Protein 6QFE (pdb70)

Solvent-accessible surface area: 20243 Å² total; per-residue (Å²): 0,19,99,26,70,90,5,108,100,83,58,30,8,28,7,0,1,0,1,13,186,100,56,52,32,28,6,2,0,0,0,16,49,37,36,3,0,0,0,0,1,52,0,149,98,160,14,55,73,0,10,0,10,15,42,19,34,57,80,83,163,24,97,12,42,7,64,3,83,25,87,91,63,43,59,30,109,40,28,86,85,110,37,75,39,21,2,0,13,0,0,31,0,69,112,144,15,140,114,49,141,20,0,134,38,9,116,28,40,73,128,47,19,66,65,56,33,139,1,45,0,2,1,5,0,1,30,79,30,70,20,34,66,73,13,182,24,6,15,12,11,70,6,40,9,12,41,73,156,111,0,66,99,12,4,56,214,87,24,54,94,25,6,8,0,0,10,64,119,64,34,95,7,6,12,38,19,0,19,0,0,1,0,18,5,139,62,24,0,4,0,0,6,9,37,30,40,124,41,20,13,90,91,122,66,8,2,0,0,2,12,0,9,112,10,21,146,40,12,121,102,15,11,127,85,35,121,0,19,99,25,72,90,5,107,94,87,60,31,6,29,6,0,0,0,2,10,184,98,72,44,40,30,6,2,0,0,0,18,49,36,37,3,0,0,0,0,1,50,0,146,105,178,20,71,71,0,7,0,12,13,40,21,38,52,74,104,163,34,96,13,35,9,65,3,84,21,88,90,63,43,61,28,109,39,29,85,85,113,37,73,40,21,3,0,11,0,0,31,0,69,113,143,13,141,112,43,136,22,0,127,41,8,116,28,40,80,127,45,18,69,66,56,28,140,1,45,0,2,1,6,0,2,29,81,29,72,18,25,63,80,15,175,27,7,16,13,10,71,7,42,9,13,42,78,158,106,0,66,100,12,4,53,216,88,25,55,91,17,5,7,0,0,10,66,122,63,34,96,7,7,12,44,28,0,19,0,0,1,0,19,5,140,63,24,0,4,0,0,6,9,38,30,38,130,43,19,14,90,90,119,67,8,1,0,1,1,12,0,9,110,11,22,158,41,12,116,118,15,14,129,87,29,120

B-factor: mean 30.43, std 12.8, range [12.1, 100.45]

GO terms:
  GO:0005515 protein binding (F, IPI)
  GO:0008233 peptidase activity (F, TAS)
  GO:0005576 extracellular region (C, TAS)
  GO:0008236 serine-type peptidase activity (F, TAS)
  GO:0008544 epidermis development (P, TAS)
  GO:0004252 serine-type endopeptidase activity (F, EXP)
  GO:0005829 cytosol (C, TAS)
  GO:0070268 cornification (P, TAS)
  GO:0097209 epidermal lamellar body (C, IDA)
  GO:0045745 positive regulation of G protein-coupled receptor signaling pathway (P, IDA)
  GO:0004252 serine-type endopeptidase activity (F, IDA)
  GO:0002780 antibacterial peptide biosynthetic process (P, IMP)
  GO:0008233 peptidase activity (F, IMP)
  GO:0005576 extracellular region (C, IMP)

Sequence (454 aa):
IINGSSDCDMHTQPWQAALLLRPNQLYCGAVLVHPQWLLTAAHCRKKVFRVRLGHYSLSPVYESGQQMFQGVKSIPHPGYSHPGHSNDLMLIKLNRRIRPTKDVRPINVSSSHCPSAGTKCLVSGWGTTKSPQVHFPKVLQCLNISVLSQKRCEDAYPRQIDDTMFCAGDKAGRDSCQGDSGGPVVCNGSLQGLVSWGDYPCARPNRPGVYTNLCKFTKWIQETIQANSIINGSDCDMHTQPWQAALLLRPNQLYCGAVLVHPQWLLTAAHCRKKVFRVRLGHHYSLSPVYESGQQMFQGVKSIPHPGYSHPGHSNDLMLIKLNRRIRPTKDVRPINVSSHCPSAGTKCLVSGWGTTKSPQVHFPKVLQCLNISVLSQKRCEDAYPRQIDDDTMFCAGDKAGRDSCQGDSGGPVVCNGSLQGLVSWGDYPCARPNRPGVYTNLCKFTKWIQETIQANS

Structure (mmCIF, N/CA/C/O backbone):
data_6QFE
#
_entry.id   6QFE
#
_cell.length_a   126.916
_cell.length_b   83.840
_cell.length_c   62.714
_cell.angle_alpha   90.000
_cell.angle_beta   116.230
_cell.angle_gamma   90.000
#
_symmetry.space_group_name_H-M   'C 1 2 1'
#
loop_
_entity.id
_entity.type
_entity.pdbx_description
1 polymer Kallikrein-5
2 branched 2-acetamido-2-deoxy-beta-D-glucopyranose-(1-4)-2-acetamido-2-deoxy-beta-D-glucopyranose
3 non-polymer 2-acetamido-2-deoxy-beta-D-glucopyranose
4 non-polymer 'SODIUM ION'
5 non-polymer 4-[(5-phenyl-1~{H}-imidazol-2-yl)methylamino]-2-(pyridin-3-ylmethoxy)benzenecarboximidamide
6 water water
#
loop_
_atom_site.group_PDB
_atom_site.id
_atom_site.type_symbol
_atom_site.label_atom_id
_atom_site.label_alt_id
_atom_site.label_comp_id
_atom_site.label_asym_id
_atom_site.label_entity_id
_atom_site.label_seq_id
_atom_site.pdbx_PDB_ins_code
_atom_site.Cartn_x
_atom_site.Cartn_y
_atom_site.Cartn_z
_atom_site.occupancy
_atom_site.B_iso_or_equiv
_atom_site.auth_seq_id
_atom_site.auth_comp_id
_atom_site.auth_asym_id
_atom_site.auth_atom_id
_atom_site.pdbx_PDB_model_num
ATOM 1 N N . ILE A 1 1 ? -7.214 -14.007 56.873 1.00 16.36 16 ILE A N 1
ATOM 2 C CA . ILE A 1 1 ? -6.057 -14.038 55.982 1.00 14.06 16 ILE A CA 1
ATOM 3 C C . ILE A 1 1 ? -5.871 -12.644 55.414 1.00 19.24 16 ILE A C 1
ATOM 4 O O . ILE A 1 1 ? -6.744 -12.148 54.696 1.00 19.09 16 ILE A O 1
ATOM 9 N N . ILE A 1 2 ? -4.717 -12.047 55.686 1.00 16.19 17 ILE A N 1
ATOM 10 C CA . ILE A 1 2 ? -4.367 -10.706 55.199 1.00 16.43 17 ILE A CA 1
ATOM 11 C C . ILE A 1 2 ? -3.729 -10.807 53.807 1.00 21.52 17 ILE A C 1
ATOM 12 O O . ILE A 1 2 ? -2.719 -11.489 53.612 1.00 20.26 17 ILE A O 1
ATOM 17 N N . ASN A 1 3 ? -4.327 -10.077 52.857 1.00 20.21 18 ASN A N 1
ATOM 18 C CA . ASN A 1 3 ? -3.853 -9.941 51.478 1.00 20.29 18 ASN A CA 1
ATOM 19 C C . ASN A 1 3 ? -3.706 -11.298 50.736 1.00 24.37 18 ASN A C 1
ATOM 20 O O . ASN A 1 3 ? -2.778 -11.527 49.942 1.00 24.51 18 ASN A O 1
ATOM 25 N N . GLY A 1 4 ? -4.675 -12.165 50.994 1.00 21.01 19 GLY A N 1
ATOM 26 C CA . GLY A 1 4 ? -4.820 -13.416 50.274 1.00 21.02 19 GLY A CA 1
ATOM 27 C C . GLY A 1 4 ? -5.838 -13.151 49.172 1.00 25.10 19 GLY A C 1
ATOM 28 O O . GLY A 1 4 ? -6.113 -11.980 48.844 1.00 23.50 19 GLY A O 1
ATOM 29 N N . SER A 1 5 ? -6.399 -14.218 48.596 1.00 20.49 20 SER A N 1
ATOM 30 C CA A SER A 1 5 ? -7.430 -14.101 47.562 0.50 20.11 20 SER A CA 1
ATOM 31 C CA B SER A 1 5 ? -7.406 -14.143 47.527 0.50 20.01 20 SER A CA 1
ATOM 32 C C . SER A 1 5 ? -8.533 -15.115 47.794 1.00 25.03 20 SER A C 1
ATOM 33 O O . SER A 1 5 ? -8.333 -16.069 48.543 1.00 24.42 20 SER A O 1
ATOM 38 N N . ASP A 1 6 ? -9.708 -14.927 47.140 1.00 22.64 21 ASP A N 1
ATOM 39 C CA . ASP A 1 6 ? -10.792 -15.889 47.264 1.00 22.77 21 ASP A CA 1
ATOM 40 C C . ASP A 1 6 ? -10.235 -17.218 46.753 1.00 27.49 21 ASP A C 1
ATOM 41 O O . ASP A 1 6 ? -9.636 -17.247 45.677 1.00 28.41 21 ASP A O 1
ATOM 46 N N . CYS A 1 7 ? -10.377 -18.304 47.531 1.00 24.38 22 CYS A N 1
ATOM 47 C CA . CYS A 1 7 ? -9.918 -19.618 47.089 1.00 24.03 22 CYS A CA 1
ATOM 48 C C . CYS A 1 7 ? -10.741 -20.005 45.873 1.00 32.84 22 CYS A C 1
ATOM 49 O O . CYS A 1 7 ? -11.865 -19.523 45.699 1.00 32.70 22 CYS A O 1
ATOM 52 N N . ASP A 1 8 ? -10.236 -20.889 45.045 1.00 33.36 23 ASP A N 1
ATOM 53 C CA . ASP A 1 8 ? -11.126 -21.300 43.950 1.00 36.19 23 ASP A CA 1
ATOM 54 C C . ASP A 1 8 ? -12.177 -22.258 44.580 1.00 43.23 23 ASP A C 1
ATOM 55 O O . ASP A 1 8 ? -11.853 -22.945 45.553 1.00 41.50 23 ASP A O 1
ATOM 60 N N . MET A 1 9 ? -13.451 -22.214 44.137 1.00 42.78 24 MET A N 1
ATOM 61 C CA . MET A 1 9 ? -14.451 -23.117 44.723 1.00 43.32 24 MET A CA 1
ATOM 62 C C . MET A 1 9 ? -14.034 -24.582 44.465 1.00 42.38 24 MET A C 1
ATOM 63 O O . MET A 1 9 ? -13.386 -24.859 43.452 1.00 40.73 24 MET A O 1
ATOM 68 N N . HIS A 1 10 ? -14.338 -25.493 45.412 1.00 37.81 25 HIS A N 1
ATOM 69 C CA . HIS A 1 10 ? -14.002 -26.926 45.343 1.00 37.30 25 HIS A CA 1
ATOM 70 C C . HIS A 1 10 ? -12.472 -27.240 45.382 1.00 39.72 25 HIS A C 1
ATOM 71 O O . HIS A 1 10 ? -12.109 -28.380 45.106 1.00 41.14 25 HIS A O 1
ATOM 78 N N . THR A 1 11 ? -11.585 -26.291 45.762 1.00 33.33 26 THR A N 1
ATOM 79 C CA . THR A 1 11 ? -10.135 -26.565 45.756 1.00 32.36 26 THR A CA 1
ATOM 80 C C . THR A 1 11 ? -9.497 -26.890 47.104 1.00 34.33 26 THR A C 1
ATOM 81 O O . THR A 1 11 ? -8.363 -27.405 47.132 1.00 34.51 26 THR A O 1
ATOM 85 N N . GLN A 1 12 ? -10.202 -26.605 48.217 1.00 27.86 27 GLN A N 1
ATOM 86 C CA . GLN A 1 12 ? -9.669 -26.882 49.563 1.00 25.18 27 GLN A CA 1
ATOM 87 C C . GLN A 1 12 ? -10.680 -27.806 50.257 1.00 27.11 27 GLN A C 1
ATOM 88 O O . GLN A 1 12 ? -11.320 -27.385 51.238 1.00 25.79 27 GLN A O 1
ATOM 94 N N . PRO A 1 13 ? -10.863 -29.066 49.757 1.00 23.01 28 PRO A N 1
ATOM 95 C CA . PRO A 1 13 ? -11.909 -29.943 50.320 1.00 22.62 28 PRO A CA 1
ATOM 96 C C . PRO A 1 13 ? -11.678 -30.489 51.721 1.00 24.10 28 PRO A C 1
ATOM 97 O O . PRO A 1 13 ? -12.573 -31.123 52.277 1.00 23.82 28 PRO A O 1
ATOM 101 N N . TRP A 1 14 ? -10.495 -30.248 52.274 1.00 22.17 29 TRP A N 1
ATOM 102 C CA . TRP A 1 14 ? -10.126 -30.648 53.623 1.00 21.66 29 TRP A CA 1
ATOM 103 C C . TRP A 1 14 ? -10.406 -29.523 54.619 1.00 23.08 29 TRP A C 1
ATOM 104 O O . TRP A 1 14 ? -10.293 -29.758 55.812 1.00 20.82 29 TRP A O 1
ATOM 115 N N . GLN A 1 15 ? -10.730 -28.299 54.131 1.00 19.93 30 GLN A N 1
ATOM 116 C CA . GLN A 1 15 ? -10.987 -27.166 55.021 1.00 19.66 30 GLN A CA 1
ATOM 117 C C . GLN A 1 15 ? -12.261 -27.365 55.820 1.00 23.79 30 GLN A C 1
ATOM 118 O O . GLN A 1 15 ? -13.307 -27.646 55.236 1.00 23.86 30 GLN A O 1
ATOM 124 N N . ALA A 1 16 ? -12.188 -27.182 57.139 1.00 18.52 31 ALA A N 1
ATOM 125 C CA . ALA A 1 16 ? -13.382 -27.290 57.974 1.00 18.16 31 ALA A CA 1
ATOM 126 C C . ALA A 1 16 ? -13.567 -25.979 58.745 1.00 20.89 31 ALA A C 1
ATOM 127 O O . ALA A 1 16 ? -12.633 -25.174 58.865 1.00 19.08 31 ALA A O 1
ATOM 129 N N . ALA A 1 17 ? -14.783 -25.781 59.275 1.00 20.15 32 ALA A N 1
ATOM 130 C CA . ALA A 1 17 ? -15.112 -24.642 60.120 1.00 19.32 32 ALA A CA 1
ATOM 131 C C . ALA A 1 17 ? -15.694 -25.197 61.417 1.00 22.88 32 ALA A C 1
ATOM 132 O O . ALA A 1 17 ? -16.516 -26.119 61.376 1.00 22.42 32 ALA A O 1
ATOM 134 N N . LEU A 1 18 ? -15.196 -24.712 62.565 1.00 18.63 33 LEU A N 1
ATOM 135 C CA . LEU A 1 18 ? -15.743 -25.081 63.875 1.00 18.01 33 LEU A CA 1
ATOM 136 C C . LEU A 1 18 ? -16.662 -23.940 64.220 1.00 21.58 33 LEU A C 1
ATOM 137 O O . LEU A 1 18 ? -16.231 -22.789 64.272 1.00 21.59 33 LEU A O 1
ATOM 142 N N . LEU A 1 19 ? -17.937 -24.265 64.407 1.00 20.15 34 LEU A N 1
ATOM 143 C CA . LEU A 1 19 ? -18.975 -23.281 64.647 1.00 19.47 34 LEU A CA 1
ATOM 144 C C . LEU A 1 19 ? -19.516 -23.342 66.026 1.00 22.95 34 LEU A C 1
ATOM 145 O O . LEU A 1 19 ? -19.667 -24.427 66.600 1.00 21.97 34 LEU A O 1
ATOM 150 N N . LEU A 1 20 ? -19.879 -22.159 66.543 1.00 22.08 35 LEU A N 1
ATOM 151 C CA . LEU A 1 20 ? -20.576 -22.013 67.816 1.00 23.41 35 LEU A CA 1
ATOM 152 C C . LEU A 1 20 ? -22.045 -21.678 67.484 1.00 28.86 35 LEU A C 1
ATOM 153 O O . LEU A 1 20 ? -22.338 -21.215 66.382 1.00 28.07 35 LEU A O 1
ATOM 158 N N . ARG A 1 21 ? -22.962 -21.966 68.406 1.00 29.89 36 ARG A N 1
ATOM 159 C CA . ARG A 1 21 ? -24.408 -21.789 68.217 1.00 31.28 36 ARG A CA 1
ATOM 160 C C . ARG A 1 21 ? -24.839 -20.371 67.773 1.00 35.86 36 ARG A C 1
ATOM 161 O O . ARG A 1 21 ? -24.453 -19.402 68.420 1.00 34.99 36 ARG A O 1
ATOM 169 N N . PRO A 1 22 ? -25.632 -20.210 66.683 1.00 34.02 37 PRO A N 1
ATOM 170 C CA . PRO A 1 22 ? -26.147 -21.238 65.752 1.00 34.17 37 PRO A CA 1
ATOM 171 C C . PRO A 1 22 ? -25.168 -21.628 64.638 1.00 34.06 37 PRO A C 1
ATOM 172 O O . PRO A 1 22 ? -25.138 -22.798 64.249 1.00 32.68 37 PRO A O 1
ATOM 176 N N . ASN A 1 23 ? -24.398 -20.648 64.091 1.00 29.89 38 ASN A N 1
ATOM 177 C CA . ASN A 1 23 ? -23.409 -20.882 63.022 1.00 28.78 38 ASN A CA 1
ATOM 178 C C . ASN A 1 23 ? -22.293 -19.813 63.028 1.00 31.12 38 ASN A C 1
ATOM 179 O O . ASN A 1 23 ? -21.928 -19.292 61.977 1.00 30.55 38 ASN A O 1
ATOM 184 N N . GLN A 1 24 ? -21.750 -19.507 64.232 1.00 26.84 39 GLN A N 1
ATOM 185 C CA . GLN A 1 24 ? -20.718 -18.486 64.451 1.00 26.16 39 GLN A CA 1
ATOM 186 C C . GLN A 1 24 ? -19.344 -19.099 64.249 1.00 26.00 39 GLN A C 1
ATOM 187 O O . GLN A 1 24 ? -19.011 -20.066 64.928 1.00 24.32 39 GLN A O 1
ATOM 193 N N . LEU A 1 25 ? -18.579 -18.577 63.288 1.00 22.38 40 LEU A N 1
ATOM 194 C CA . LEU A 1 25 ? -17.253 -19.093 63.028 1.00 23.15 40 LEU A CA 1
ATOM 195 C C . LEU A 1 25 ? -16.392 -18.915 64.280 1.00 25.86 40 LEU A C 1
ATOM 196 O O . LEU A 1 25 ? -16.357 -17.832 64.871 1.00 25.66 40 LEU A O 1
ATOM 201 N N . TYR A 1 26 ? -15.824 -20.019 64.758 1.00 20.90 41 TYR A N 1
ATOM 202 C CA . TYR A 1 26 ? -14.966 -19.955 65.930 1.00 19.74 41 TYR A CA 1
ATOM 203 C C . TYR A 1 26 ? -13.500 -20.129 65.530 1.00 22.60 41 TYR A C 1
ATOM 204 O O . TYR A 1 26 ? -12.648 -19.297 65.884 1.00 21.66 41 TYR A O 1
ATOM 213 N N . CYS A 1 27 ? -13.201 -21.230 64.824 1.00 19.19 42 CYS A N 1
ATOM 214 C CA . CYS A 1 27 ? -11.861 -21.570 64.393 1.00 18.48 42 CYS A CA 1
ATOM 215 C C . CYS A 1 27 ? -11.942 -22.353 63.084 1.00 20.36 42 CYS A C 1
ATOM 216 O O . CYS A 1 27 ? -12.984 -22.925 62.742 1.00 19.53 42 CYS A O 1
ATOM 219 N N . GLY A 1 28 ? -10.820 -22.396 62.399 1.00 17.41 43 GLY A N 1
ATOM 220 C CA . GLY A 1 28 ? -10.611 -23.265 61.250 1.00 17.79 43 GLY A CA 1
ATOM 221 C C . GLY A 1 28 ? -10.221 -24.630 61.800 1.00 19.56 43 GLY A C 1
ATOM 222 O O . GLY A 1 28 ? -9.910 -24.779 62.988 1.00 16.36 43 GLY A O 1
ATOM 223 N N . ALA A 1 29 ? -10.282 -25.647 60.948 1.00 18.31 44 ALA A N 1
ATOM 224 C CA . ALA A 1 29 ? -9.913 -27.015 61.247 1.00 18.21 44 ALA A CA 1
ATOM 225 C C . ALA A 1 29 ? -9.661 -27.682 59.904 1.00 20.90 44 ALA A C 1
ATOM 226 O O . ALA A 1 29 ? -9.924 -27.080 58.835 1.00 18.06 44 ALA A O 1
ATOM 228 N N . VAL A 1 30 ? -9.071 -28.883 59.961 1.00 16.81 45 VAL A N 1
ATOM 229 C CA . VAL A 1 30 ? -8.670 -29.598 58.759 1.00 17.07 45 VAL A CA 1
ATOM 230 C C . VAL A 1 30 ? -9.063 -31.068 58.883 1.00 20.36 45 VAL A C 1
ATOM 231 O O . VAL A 1 30 ? -8.674 -31.733 59.843 1.00 20.37 45 VAL A O 1
ATOM 235 N N . LEU A 1 31 ? -9.752 -31.583 57.862 1.00 19.18 46 LEU A N 1
ATOM 236 C CA . LEU A 1 31 ? -10.110 -32.998 57.750 1.00 18.12 46 LEU A CA 1
ATOM 237 C C . LEU A 1 31 ? -8.851 -33.848 57.399 1.00 23.05 46 LEU A C 1
ATOM 238 O O . LEU A 1 31 ? -8.237 -33.675 56.337 1.00 21.82 46 LEU A O 1
ATOM 243 N N . VAL A 1 32 ? -8.423 -34.711 58.330 1.00 19.71 47 VAL A N 1
ATOM 244 C CA . VAL A 1 32 ? -7.209 -35.522 58.124 1.00 18.34 47 VAL A CA 1
ATOM 245 C C . VAL A 1 32 ? -7.479 -37.036 57.995 1.00 24.60 47 VAL A C 1
ATOM 246 O O . VAL A 1 32 ? -6.562 -37.817 57.757 1.00 25.10 47 VAL A O 1
ATOM 250 N N . HIS A 1 33 ? -8.724 -37.433 58.207 1.00 23.99 48 HIS A N 1
ATOM 251 C CA . HIS A 1 33 ? -9.162 -38.825 58.193 1.00 24.67 48 HIS A CA 1
ATOM 252 C C . HIS A 1 33 ? -10.652 -38.781 57.901 1.00 28.08 48 HIS A C 1
ATOM 253 O O . HIS A 1 33 ? -11.290 -37.771 58.236 1.00 28.23 48 HIS A O 1
ATOM 260 N N . PRO A 1 34 ? -11.286 -39.849 57.359 1.00 24.73 49 PRO A N 1
ATOM 261 C CA . PRO A 1 34 ? -12.744 -39.790 57.156 1.00 23.39 49 PRO A CA 1
ATOM 262 C C . PRO A 1 34 ? -13.578 -39.457 58.413 1.00 24.98 49 PRO A C 1
ATOM 263 O O . PRO A 1 34 ? -14.690 -38.974 58.275 1.00 24.19 49 PRO A O 1
ATOM 267 N N . GLN A 1 35 ? -13.022 -39.631 59.622 1.00 23.37 50 GLN A N 1
ATOM 268 C CA . GLN A 1 35 ? -13.761 -39.320 60.856 1.00 23.37 50 GLN A CA 1
ATOM 269 C C . GLN A 1 35 ? -13.010 -38.378 61.830 1.00 25.52 50 GLN A C 1
ATOM 270 O O . GLN A 1 35 ? -13.451 -38.238 62.973 1.00 23.16 50 GLN A O 1
ATOM 276 N N . TRP A 1 36 ? -11.894 -37.732 61.389 1.00 22.33 51 TRP A N 1
ATOM 277 C CA . TRP A 1 36 ? -11.124 -36.871 62.296 1.00 21.48 51 TRP A CA 1
ATOM 278 C C . TRP A 1 36 ? -10.654 -35.572 61.698 1.00 23.03 51 TRP A C 1
ATOM 279 O O . TRP A 1 36 ? -10.253 -35.527 60.526 1.00 19.62 51 TRP A O 1
ATOM 290 N N . LEU A 1 37 ? -10.635 -34.528 62.557 1.00 19.38 52 LEU A N 1
ATOM 291 C CA . LEU A 1 37 ? -10.079 -33.232 62.225 1.00 19.02 52 LEU A CA 1
ATOM 292 C C . LEU A 1 37 ? -8.880 -32.966 63.111 1.00 20.39 52 LEU A C 1
ATOM 293 O O . LEU A 1 37 ? -8.772 -33.505 64.221 1.00 21.10 52 LEU A O 1
ATOM 298 N N . LEU A 1 38 ? -8.033 -32.054 62.645 1.00 16.63 53 LEU A N 1
ATOM 299 C CA . LEU A 1 38 ? -7.002 -31.422 63.432 1.00 15.68 53 LEU A CA 1
ATOM 300 C C . LEU A 1 38 ? -7.434 -29.955 63.542 1.00 20.88 53 LEU A C 1
ATOM 301 O O . LEU A 1 38 ? -8.011 -29.396 62.601 1.00 19.81 53 LEU A O 1
ATOM 306 N N . THR A 1 39 ? -7.181 -29.345 64.693 1.00 17.13 54 THR A N 1
ATOM 307 C CA . THR A 1 39 ? -7.382 -27.929 64.907 1.00 15.95 54 THR A CA 1
ATOM 308 C C . THR A 1 39 ? -6.320 -27.491 65.902 1.00 18.03 54 THR A C 1
ATOM 309 O O . THR A 1 39 ? -5.579 -28.343 66.403 1.00 18.10 54 THR A O 1
ATOM 313 N N . ALA A 1 40 ? -6.244 -26.192 66.208 1.00 15.04 55 ALA A N 1
ATOM 314 C CA . ALA A 1 40 ? -5.260 -25.748 67.195 1.00 14.84 55 ALA A CA 1
ATOM 315 C C . ALA A 1 40 ? -5.821 -26.130 68.567 1.00 19.23 55 ALA A C 1
ATOM 316 O O . ALA A 1 40 ? -7.028 -26.081 68.775 1.00 19.43 55 ALA A O 1
ATOM 318 N N . ALA A 1 41 ? -4.954 -26.536 69.487 1.00 17.01 56 ALA A N 1
ATOM 319 C CA . ALA A 1 41 ? -5.403 -26.873 70.840 1.00 17.52 56 ALA A CA 1
ATOM 320 C C . ALA A 1 41 ? -5.939 -25.619 71.572 1.00 18.45 56 ALA A C 1
ATOM 321 O O . ALA A 1 41 ? -6.711 -25.764 72.536 1.00 16.99 56 ALA A O 1
ATOM 323 N N . HIS A 1 42 ? -5.530 -24.387 71.117 1.00 17.11 57 HIS A N 1
ATOM 324 C CA . HIS A 1 42 ? -6.034 -23.157 71.752 1.00 16.56 57 HIS A CA 1
ATOM 325 C C . HIS A 1 42 ? -7.504 -22.883 71.382 1.00 19.95 57 HIS A C 1
ATOM 326 O O . HIS A 1 42 ? -8.115 -21.975 71.978 1.00 18.67 57 HIS A O 1
ATOM 333 N N . CYS A 1 43 ? -8.057 -23.630 70.383 1.00 16.41 58 CYS A N 1
ATOM 334 C CA . CYS A 1 43 ? -9.472 -23.517 69.984 1.00 16.74 58 CYS A CA 1
ATOM 335 C C . CYS A 1 43 ? -10.249 -24.453 70.943 1.00 22.22 58 CYS A C 1
ATOM 336 O O . CYS A 1 43 ? -10.798 -25.467 70.530 1.00 22.67 58 CYS A O 1
ATOM 339 N N . ARG A 1 44 ? -10.250 -24.093 72.222 1.00 19.79 59 ARG A N 1
ATOM 340 C CA . ARG A 1 44 ? -10.725 -24.882 73.369 1.00 20.82 59 ARG A CA 1
ATOM 341 C C . ARG A 1 44 ? -12.220 -24.974 73.563 1.00 24.79 59 ARG A C 1
ATOM 342 O O . ARG A 1 44 ? -12.683 -25.979 74.094 1.00 24.39 59 ARG A O 1
ATOM 350 N N . LYS A 1 45 ? -12.961 -23.916 73.235 1.00 22.82 60 LYS A N 1
ATOM 351 C CA . LYS A 1 45 ? -14.413 -23.896 73.441 1.00 22.28 60 LYS A CA 1
ATOM 352 C C . LYS A 1 45 ? -15.111 -25.104 72.825 1.00 25.89 60 LYS A C 1
ATOM 353 O O . LYS A 1 45 ? -14.721 -25.597 71.760 1.00 23.31 60 LYS A O 1
ATOM 359 N N . LYS A 1 46 ? -16.128 -25.589 73.528 1.00 24.84 61 LYS A N 1
ATOM 360 C CA . LYS A 1 46 ? -16.918 -26.730 73.070 1.00 25.58 61 LYS A CA 1
ATOM 361 C C . LYS A 1 46 ? -17.570 -26.364 71.723 1.00 29.54 61 LYS A C 1
ATOM 362 O O . LYS A 1 46 ? -18.259 -25.347 71.630 1.00 28.46 61 LYS A O 1
ATOM 368 N N . VAL A 1 47 ? -17.260 -27.142 70.678 1.00 27.01 62 VAL A N 1
ATOM 369 C CA . VAL A 1 47 ? -17.784 -26.919 69.328 1.00 26.38 62 VAL A CA 1
ATOM 370 C C . VAL A 1 47 ? -19.269 -27.328 69.259 1.00 27.89 62 VAL A C 1
ATOM 371 O O . VAL A 1 47 ? -19.616 -28.415 69.731 1.00 26.50 62 VAL A O 1
ATOM 375 N N . PHE A 1 48 ? -20.123 -26.474 68.646 1.00 24.24 63 PHE A N 1
ATOM 376 C CA . PHE A 1 48 ? -21.541 -26.790 68.428 1.00 24.59 63 PHE A CA 1
ATOM 377 C C . PHE A 1 48 ? -21.666 -27.707 67.187 1.00 26.27 63 PHE A C 1
ATOM 378 O O . PHE A 1 48 ? -22.190 -28.822 67.277 1.00 24.08 63 PHE A O 1
ATOM 386 N N . ARG A 1 49 ? -21.160 -27.238 66.034 1.00 22.55 64 ARG A N 1
ATOM 387 C CA . ARG A 1 49 ? -21.178 -28.000 64.797 1.00 22.01 64 ARG A CA 1
ATOM 388 C C . ARG A 1 49 ? -19.882 -27.851 64.021 1.00 24.22 64 ARG A C 1
ATOM 389 O O . ARG A 1 49 ? -19.259 -26.786 64.031 1.00 24.35 64 ARG A O 1
ATOM 397 N N . VAL A 1 50 ? -19.497 -28.927 63.334 1.00 21.36 65 VAL A N 1
ATOM 398 C CA . VAL A 1 50 ? -18.379 -28.956 62.393 1.00 19.98 65 VAL A CA 1
ATOM 399 C C . VAL A 1 50 ? -19.035 -28.760 61.025 1.00 24.68 65 VAL A C 1
ATOM 400 O O . VAL A 1 50 ? -19.986 -29.484 60.697 1.00 24.91 65 VAL A O 1
ATOM 404 N N . ARG A 1 51 ? -18.534 -27.808 60.219 1.00 21.19 66 ARG A N 1
ATOM 405 C CA . ARG A 1 51 ? -19.051 -27.612 58.865 1.00 21.04 66 ARG A CA 1
ATOM 406 C C . ARG A 1 51 ? -17.961 -27.905 57.838 1.00 24.35 66 ARG A C 1
ATOM 407 O O . ARG A 1 51 ? -16.897 -27.279 57.860 1.00 20.93 66 ARG A O 1
ATOM 415 N N . LEU A 1 52 ? -18.242 -28.860 56.930 1.00 22.89 67 LEU A N 1
ATOM 416 C CA . LEU A 1 52 ? -17.339 -29.241 55.839 1.00 23.20 67 LEU A CA 1
ATOM 417 C C . LEU A 1 52 ? -17.990 -28.981 54.477 1.00 26.60 67 LEU A C 1
ATOM 418 O O . LEU A 1 52 ? -19.211 -28.810 54.410 1.00 25.71 67 LEU A O 1
ATOM 423 N N . GLY A 1 53 ? -17.168 -28.950 53.422 1.00 23.90 69 GLY A N 1
ATOM 424 C CA . GLY A 1 53 ? -17.575 -28.772 52.026 1.00 24.09 69 GLY A CA 1
ATOM 425 C C . GLY A 1 53 ? -18.357 -27.508 51.748 1.00 28.87 69 GLY A C 1
ATOM 426 O O . GLY A 1 53 ? -19.260 -27.494 50.902 1.00 28.71 69 GLY A O 1
ATOM 427 N N . HIS A 1 54 ? -17.975 -26.433 52.431 1.00 24.31 70 HIS A N 1
ATOM 428 C CA . HIS A 1 54 ? -18.666 -25.155 52.381 1.00 23.25 70 HIS A CA 1
ATOM 429 C C . HIS A 1 54 ? -17.654 -24.035 52.195 1.00 27.60 70 HIS A C 1
ATOM 430 O O . HIS A 1 54 ? -16.657 -23.944 52.923 1.00 26.48 70 HIS A O 1
ATOM 437 N N . TYR A 1 55 ? -17.925 -23.194 51.206 1.00 21.54 71 TYR A N 1
ATOM 438 C CA . TYR A 1 55 ? -17.074 -22.092 50.776 1.00 21.62 71 TYR A CA 1
ATOM 439 C C . TYR A 1 55 ? -17.331 -20.782 51.474 1.00 25.42 71 TYR A C 1
ATOM 440 O O . TYR A 1 55 ? -16.371 -20.089 51.832 1.00 23.60 71 TYR A O 1
ATOM 449 N N . SER A 1 56 ? -18.618 -20.387 51.618 1.00 23.52 72 SER A N 1
ATOM 450 C CA . SER A 1 56 ? -18.950 -19.095 52.223 1.00 23.34 72 SER A CA 1
ATOM 451 C C . SER A 1 56 ? -18.812 -19.088 53.730 1.00 26.49 72 SER A C 1
ATOM 452 O O . SER A 1 56 ? -18.890 -20.134 54.376 1.00 26.42 72 SER A O 1
ATOM 455 N N . LEU A 1 57 ? -18.596 -17.906 54.294 1.00 24.78 73 LEU A N 1
ATOM 456 C CA . LEU A 1 57 ? -18.540 -17.738 55.740 1.00 25.35 73 LEU A CA 1
ATOM 457 C C . LEU A 1 57 ? -19.976 -17.817 56.316 1.00 29.66 73 LEU A C 1
ATOM 458 O O . LEU A 1 57 ? -20.197 -18.433 57.365 1.00 28.75 73 LEU A O 1
ATOM 463 N N . SER A 1 58 ? -20.951 -17.228 55.599 1.00 27.16 74 SER A N 1
ATOM 464 C CA . SER A 1 58 ? -22.358 -17.247 56.023 1.00 27.80 74 SER A CA 1
ATOM 465 C C . SER A 1 58 ? -23.009 -18.664 55.934 1.00 31.44 74 SER A C 1
ATOM 466 O O . SER A 1 58 ? -22.478 -19.522 55.232 1.00 28.59 74 SER A O 1
ATOM 469 N N . PRO A 1 59 A -24.172 -18.907 56.597 1.00 31.25 74 PRO A N 1
ATOM 470 C CA . PRO A 1 59 A -24.806 -20.237 56.524 1.00 31.40 74 PRO A CA 1
ATOM 471 C C . PRO A 1 59 A -25.531 -20.585 55.211 1.00 36.49 74 PRO A C 1
ATOM 472 O O . PRO A 1 59 A -26.198 -21.626 55.170 1.00 36.05 74 PRO A O 1
ATOM 476 N N . VAL A 1 60 ? -25.407 -19.749 54.156 1.00 32.92 75 VAL A N 1
ATOM 477 C CA . VAL A 1 60 ? -26.003 -19.970 52.823 1.00 33.08 75 VAL A CA 1
ATOM 478 C C . VAL A 1 60 ? -25.816 -21.445 52.390 1.00 37.44 75 VAL A C 1
ATOM 479 O O . VAL A 1 60 ? -24.727 -22.011 52.581 1.00 37.44 75 VAL A O 1
ATOM 483 N N . TYR A 1 61 ? -26.879 -22.089 51.876 1.00 32.41 76 TYR A N 1
ATOM 484 C CA . TYR A 1 61 ? -26.824 -23.494 51.473 1.00 31.49 76 TYR A CA 1
ATOM 485 C C . TYR A 1 61 ? -25.914 -23.718 50.289 1.00 34.65 76 TYR A C 1
ATOM 486 O O . TYR A 1 61 ? -25.927 -22.947 49.315 1.00 34.77 76 TYR A O 1
ATOM 495 N N . GLU A 1 62 ? -25.115 -24.789 50.378 1.00 29.46 77 GLU A N 1
ATOM 496 C CA . GLU A 1 62 ? -24.230 -25.205 49.300 1.00 29.31 77 GLU A CA 1
ATOM 497 C C . GLU A 1 62 ? -24.430 -26.712 49.223 1.00 35.28 77 GLU A C 1
ATOM 498 O O . GLU A 1 62 ? -24.418 -27.381 50.265 1.00 34.38 77 GLU A O 1
ATOM 504 N N . SER A 1 63 ? -24.652 -27.250 48.006 1.00 32.66 78 SER A N 1
ATOM 505 C CA . SER A 1 63 ? -24.913 -28.681 47.808 1.00 32.81 78 SER A CA 1
ATOM 506 C C . SER A 1 63 ? -23.828 -29.620 48.377 1.00 35.91 78 SER A C 1
ATOM 507 O O . SER A 1 63 ? -24.151 -30.741 48.782 1.00 35.88 78 SER A O 1
ATOM 510 N N . GLY A 1 64 ? -22.574 -29.145 48.430 1.00 31.72 79 GLY A N 1
ATOM 511 C CA . GLY A 1 64 ? -21.456 -29.939 48.930 1.00 30.77 79 GLY A CA 1
ATOM 512 C C . GLY A 1 64 ? -21.264 -29.959 50.435 1.00 30.57 79 GLY A C 1
ATOM 513 O O . GLY A 1 64 ? -20.414 -30.707 50.921 1.00 28.01 79 GLY A O 1
ATOM 514 N N . GLN A 1 65 ? -22.040 -29.159 51.190 1.00 27.68 80 GLN A N 1
ATOM 515 C CA . GLN A 1 65 ? -21.888 -29.063 52.646 1.00 26.43 80 GLN A CA 1
ATOM 516 C C . GLN A 1 65 ? -22.264 -30.340 53.396 1.00 29.40 80 GLN A C 1
ATOM 517 O O . GLN A 1 65 ? -23.198 -31.062 53.016 1.00 28.23 80 GLN A O 1
ATOM 523 N N . GLN A 1 66 ? -21.506 -30.630 54.452 1.00 24.34 81 GLN A N 1
ATOM 524 C CA . GLN A 1 66 ? -21.732 -31.779 55.332 1.00 24.06 81 GLN A CA 1
ATOM 525 C C . GLN A 1 66 ? -21.528 -31.304 56.775 1.00 29.49 81 GLN A C 1
ATOM 526 O O . GLN A 1 66 ? -20.474 -30.731 57.095 1.00 28.92 81 GLN A O 1
ATOM 532 N N . MET A 1 67 ? -22.550 -31.488 57.624 1.00 25.56 82 MET A N 1
ATOM 533 C CA . MET A 1 67 ? -22.553 -31.076 59.037 1.00 25.98 82 MET A CA 1
ATOM 534 C C . MET A 1 67 ? -22.284 -32.252 59.960 1.00 29.70 82 MET A C 1
ATOM 535 O O . MET A 1 67 ? -22.830 -33.331 59.755 1.00 29.51 82 MET A O 1
ATOM 540 N N . PHE A 1 68 ? -21.510 -32.021 61.027 1.00 24.93 83 PHE A N 1
ATOM 541 C CA . PHE A 1 68 ? -21.169 -33.035 62.016 1.00 24.12 83 PHE A CA 1
ATOM 542 C C . PHE A 1 68 ? -21.129 -32.438 63.404 1.00 27.73 83 PHE A C 1
ATOM 543 O O . PHE A 1 68 ? -21.099 -31.208 63.577 1.00 25.05 83 PHE A O 1
ATOM 551 N N . GLN A 1 69 ? -21.033 -33.322 64.391 1.00 26.64 84 GLN A N 1
ATOM 552 C CA . GLN A 1 69 ? -20.808 -32.977 65.778 1.00 26.22 84 GLN A CA 1
ATOM 553 C C . GLN A 1 69 ? -19.480 -33.617 66.175 1.00 29.99 84 GLN A C 1
ATOM 554 O O . GLN A 1 69 ? -19.120 -34.694 65.666 1.00 29.30 84 GLN A O 1
ATOM 560 N N . GLY A 1 70 ? -18.757 -32.952 67.076 1.00 24.98 85 GLY A N 1
ATOM 561 C CA . GLY A 1 70 ? -17.529 -33.503 67.629 1.00 25.06 85 GLY A CA 1
ATOM 562 C C . GLY A 1 70 ? -17.935 -34.396 68.787 1.00 30.31 85 GLY A C 1
ATOM 563 O O . GLY A 1 70 ? -18.788 -34.002 69.575 1.00 30.93 85 GLY A O 1
ATOM 564 N N . VAL A 1 71 ? -17.365 -35.600 68.898 1.00 26.21 86 VAL A N 1
ATOM 565 C CA . VAL A 1 71 ? -17.700 -36.540 69.987 1.00 25.89 86 VAL A CA 1
ATOM 566 C C . VAL A 1 71 ? -16.505 -36.747 70.918 1.00 29.80 86 VAL A C 1
ATOM 567 O O . VAL A 1 71 ? -16.659 -37.196 72.063 1.00 29.52 86 VAL A O 1
ATOM 571 N N . LYS A 1 72 ? -15.303 -36.453 70.403 1.00 24.13 87 LYS A N 1
ATOM 572 C CA . LYS A 1 72 ? -14.042 -36.489 71.152 1.00 23.26 87 LYS A CA 1
ATOM 573 C C . LYS A 1 72 ? -13.218 -35.304 70.692 1.00 26.06 87 LYS A C 1
ATOM 574 O O . LYS A 1 72 ? -13.257 -34.972 69.502 1.00 24.52 87 LYS A O 1
ATOM 580 N N . SER A 1 73 ? -12.496 -34.666 71.631 1.00 23.18 88 SER A N 1
ATOM 581 C CA . SER A 1 73 ? -11.576 -33.561 71.340 1.00 23.33 88 SER A CA 1
ATOM 582 C C . SER A 1 73 ? -10.385 -33.805 72.210 1.00 25.04 88 SER A C 1
ATOM 583 O O . SER A 1 73 ? -10.461 -33.741 73.447 1.00 23.97 88 SER A O 1
ATOM 586 N N . ILE A 1 74 ? -9.323 -34.238 71.574 1.00 19.31 89 ILE A N 1
ATOM 587 C CA . ILE A 1 74 ? -8.134 -34.661 72.282 1.00 19.25 89 ILE A CA 1
ATOM 588 C C . ILE A 1 74 ? -6.986 -33.716 71.980 1.00 22.75 89 ILE A C 1
ATOM 589 O O . ILE A 1 74 ? -6.371 -33.837 70.900 1.00 20.62 89 ILE A O 1
ATOM 594 N N . PRO A 1 75 ? -6.667 -32.779 72.918 1.00 20.80 90 PRO A N 1
ATOM 595 C CA . PRO A 1 75 ? -5.504 -31.912 72.686 1.00 20.67 90 PRO A CA 1
ATOM 596 C C . PRO A 1 75 ? -4.238 -32.742 72.868 1.00 25.51 90 PRO A C 1
ATOM 597 O O . PRO A 1 75 ? -4.277 -33.743 73.585 1.00 24.34 90 PRO A O 1
ATOM 601 N N . HIS A 1 76 ? -3.132 -32.351 72.228 1.00 22.13 91 HIS A N 1
ATOM 602 C CA . HIS A 1 76 ? -1.867 -33.056 72.418 1.00 22.42 91 HIS A CA 1
ATOM 603 C C . HIS A 1 76 ? -1.529 -33.018 73.921 1.00 24.74 91 HIS A C 1
ATOM 604 O O . HIS A 1 76 ? -1.654 -31.963 74.550 1.00 22.95 91 HIS A O 1
ATOM 611 N N . PRO A 1 77 ? -1.119 -34.145 74.551 1.00 22.58 92 PRO A N 1
ATOM 612 C CA . PRO A 1 77 ? -0.857 -34.099 76.003 1.00 22.16 92 PRO A CA 1
ATOM 613 C C . PRO A 1 77 ? 0.247 -33.123 76.439 1.00 25.81 92 PRO A C 1
ATOM 614 O O . PRO A 1 77 ? 0.305 -32.775 77.618 1.00 24.80 92 PRO A O 1
ATOM 618 N N . GLY A 1 78 ? 1.075 -32.648 75.497 1.00 22.48 93 GLY A N 1
ATOM 619 C CA . GLY A 1 78 ? 2.142 -31.698 75.811 1.00 21.10 93 GLY A CA 1
ATOM 620 C C . GLY A 1 78 ? 1.700 -30.240 75.773 1.00 22.95 93 GLY A C 1
ATOM 621 O O . GLY A 1 78 ? 2.472 -29.339 76.090 1.00 22.20 93 GLY A O 1
ATOM 622 N N . TYR A 1 79 ? 0.480 -29.991 75.314 1.00 19.55 94 TYR A N 1
ATOM 623 C CA . TYR A 1 79 ? -0.084 -28.639 75.282 1.00 18.33 94 TYR A CA 1
ATOM 624 C C . TYR A 1 79 ? -0.408 -28.247 76.746 1.00 19.92 94 TYR A C 1
ATOM 625 O O . TYR A 1 79 ? -0.896 -29.062 77.516 1.00 19.24 94 TYR A O 1
ATOM 634 N N . SER A 1 80 ? -0.134 -27.022 77.100 1.00 18.17 95 SER A N 1
ATOM 635 C CA . SER A 1 80 ? -0.419 -26.485 78.424 1.00 18.84 95 SER A CA 1
ATOM 636 C C . SER A 1 80 ? -0.891 -25.022 78.241 1.00 22.62 95 SER A C 1
ATOM 637 O O . SER A 1 80 ? -0.075 -24.103 78.125 1.00 20.11 95 SER A O 1
ATOM 640 N N . HIS A 1 81 ? -2.239 -24.830 78.154 1.00 21.34 96 HIS A N 1
ATOM 641 C CA . HIS A 1 81 ? -2.858 -23.508 77.964 1.00 21.53 96 HIS A CA 1
ATOM 642 C C . HIS A 1 81 ? -2.375 -22.518 79.047 1.00 25.58 96 HIS A C 1
ATOM 643 O O . HIS A 1 81 ? -2.324 -22.905 80.224 1.00 23.35 96 HIS A O 1
ATOM 650 N N . PRO A 1 82 ? -2.000 -21.263 78.708 1.00 23.24 97 PRO A N 1
ATOM 651 C CA . PRO A 1 82 ? -2.037 -20.594 77.386 1.00 22.89 97 PRO A CA 1
ATOM 652 C C . PRO A 1 82 ? -0.750 -20.640 76.570 1.00 23.96 97 PRO A C 1
ATOM 653 O O . PRO A 1 82 ? -0.619 -19.861 75.623 1.00 23.64 97 PRO A O 1
ATOM 657 N N . GLY A 1 83 ? 0.181 -21.530 76.909 1.00 20.83 98 GLY A N 1
ATOM 658 C CA . GLY A 1 83 ? 1.423 -21.657 76.139 1.00 21.16 98 GLY A CA 1
ATOM 659 C C . GLY A 1 83 ? 1.209 -22.082 74.688 1.00 23.76 98 GLY A C 1
ATOM 660 O O . GLY A 1 83 ? 0.261 -22.807 74.390 1.00 20.24 98 GLY A O 1
ATOM 661 N N . HIS A 1 84 ? 2.100 -21.644 73.773 1.00 20.83 99 HIS A N 1
ATOM 662 C CA . HIS A 1 84 ? 1.980 -21.972 72.343 1.00 19.38 99 HIS A CA 1
ATOM 663 C C . HIS A 1 84 ? 2.475 -23.359 71.925 1.00 22.16 99 HIS A C 1
ATOM 664 O O . HIS A 1 84 ? 2.099 -23.817 70.853 1.00 22.15 99 HIS A O 1
ATOM 671 N N . SER A 1 85 ? 3.345 -24.001 72.700 1.00 18.67 100 SER A N 1
ATOM 672 C CA . SER A 1 85 ? 3.887 -25.334 72.333 1.00 17.72 100 SER A CA 1
ATOM 673 C C . SER A 1 85 ? 2.854 -26.434 72.172 1.00 18.09 100 SER A C 1
ATOM 674 O O . SER A 1 85 ? 1.892 -26.499 72.935 1.00 16.88 100 SER A O 1
ATOM 677 N N . ASN A 1 86 ? 3.059 -27.332 71.180 1.00 15.42 101 ASN A N 1
ATOM 678 C CA . ASN A 1 86 ? 2.189 -28.489 70.954 1.00 16.11 101 ASN A CA 1
ATOM 679 C C . ASN A 1 86 ? 0.755 -28.050 70.697 1.00 21.21 101 ASN A C 1
ATOM 680 O O . ASN A 1 86 ? -0.195 -28.607 71.259 1.00 20.85 101 ASN A O 1
ATOM 685 N N . ASP A 1 87 ? 0.606 -27.039 69.853 1.00 16.98 102 ASP A N 1
ATOM 686 C CA . ASP A 1 87 ? -0.686 -26.439 69.590 1.00 15.67 102 ASP A CA 1
ATOM 687 C C . ASP A 1 87 ? -1.467 -27.214 68.559 1.00 20.34 102 ASP A C 1
ATOM 688 O O . ASP A 1 87 ? -1.702 -26.724 67.473 1.00 19.93 102 ASP A O 1
ATOM 693 N N . LEU A 1 88 ? -1.872 -28.451 68.908 1.00 16.87 103 LEU A N 1
ATOM 694 C CA . LEU A 1 88 ? -2.704 -29.274 68.042 1.00 14.74 103 LEU A CA 1
ATOM 695 C C . LEU A 1 88 ? -3.685 -30.094 68.850 1.00 18.38 103 LEU A C 1
ATOM 696 O O . LEU A 1 88 ? -3.422 -30.479 69.991 1.00 17.21 103 LEU A O 1
ATOM 701 N N . MET A 1 89 ? -4.825 -30.356 68.238 1.00 16.12 104 MET A N 1
ATOM 702 C CA . MET A 1 89 ? -5.880 -31.130 68.862 1.00 15.81 104 MET A CA 1
ATOM 703 C C . MET A 1 89 ? -6.615 -31.925 67.807 1.00 21.01 104 MET A C 1
ATOM 704 O O . MET A 1 89 ? -6.864 -31.417 66.719 1.00 19.44 104 MET A O 1
ATOM 709 N N . LEU A 1 90 ? -6.943 -33.187 68.125 1.00 17.78 105 LEU A N 1
ATOM 710 C CA . LEU A 1 90 ? -7.733 -34.039 67.247 1.00 17.54 105 LEU A CA 1
ATOM 711 C C . LEU A 1 90 ? -9.210 -33.983 67.634 1.00 21.85 105 LEU A C 1
ATOM 712 O O . LEU A 1 90 ? -9.547 -34.108 68.815 1.00 21.34 105 LEU A O 1
ATOM 717 N N . ILE A 1 91 ? -10.098 -33.844 66.648 1.00 19.37 106 ILE A N 1
ATOM 718 C CA . ILE A 1 91 ? -11.548 -33.853 66.881 1.00 20.12 106 ILE A CA 1
ATOM 719 C C . ILE A 1 91 ? -12.152 -35.031 66.141 1.00 24.12 106 ILE A C 1
ATOM 720 O O . ILE A 1 91 ? -11.994 -35.115 64.926 1.00 24.19 106 ILE A O 1
ATOM 725 N N . LYS A 1 92 ? -12.866 -35.914 66.861 1.00 20.64 107 LYS A N 1
ATOM 726 C CA . LYS A 1 92 ? -13.522 -37.050 66.220 1.00 20.29 107 LYS A CA 1
ATOM 727 C C . LYS A 1 92 ? -14.923 -36.643 65.828 1.00 23.15 107 LYS A C 1
ATOM 728 O O . LYS A 1 92 ? -15.677 -36.146 66.666 1.00 24.42 107 LYS A O 1
ATOM 734 N N . LEU A 1 93 ? -15.289 -36.872 64.558 1.00 21.17 108 LEU A N 1
ATOM 735 C CA . LEU A 1 93 ? -16.645 -36.581 64.079 1.00 21.07 108 LEU A CA 1
ATOM 736 C C . LEU A 1 93 ? -17.598 -37.712 64.532 1.00 27.62 108 LEU A C 1
ATOM 737 O O . LEU A 1 93 ? -17.142 -38.843 64.763 1.00 25.53 108 LEU A O 1
ATOM 742 N N . ASN A 1 94 ? -18.907 -37.397 64.652 1.00 26.95 109 ASN A N 1
ATOM 743 C CA . ASN A 1 94 ? -19.948 -38.355 65.063 1.00 27.77 109 ASN A CA 1
ATOM 744 C C . ASN A 1 94 ? -20.150 -39.502 64.067 1.00 32.78 109 ASN A C 1
ATOM 745 O O . ASN A 1 94 ? -20.570 -40.590 64.460 1.00 31.91 109 ASN A O 1
ATOM 750 N N . ARG A 1 95 ? -19.824 -39.259 62.792 1.00 29.44 110 ARG A N 1
ATOM 751 C CA . ARG A 1 95 ? -19.899 -40.243 61.711 1.00 29.34 110 ARG A CA 1
ATOM 752 C C . ARG A 1 95 ? -18.788 -39.944 60.713 1.00 32.46 110 ARG A C 1
ATOM 753 O O . ARG A 1 95 ? -18.274 -38.811 60.669 1.00 30.51 110 ARG A O 1
ATOM 761 N N . ARG A 1 96 ? -18.454 -40.932 59.882 1.00 28.55 111 ARG A N 1
ATOM 762 C CA . ARG A 1 96 ? -17.476 -40.747 58.814 1.00 27.83 111 ARG A CA 1
ATOM 763 C C . ARG A 1 96 ? -18.073 -39.824 57.744 1.00 29.89 111 ARG A C 1
ATOM 764 O O . ARG A 1 96 ? -19.289 -39.780 57.570 1.00 30.42 111 ARG A O 1
ATOM 772 N N . ILE A 1 97 ? -17.221 -39.087 57.022 1.00 26.45 112 ILE A N 1
ATOM 773 C CA . ILE A 1 97 ? -17.683 -38.208 55.946 1.00 26.19 112 ILE A CA 1
ATOM 774 C C . ILE A 1 97 ? -18.235 -39.035 54.764 1.00 31.66 112 ILE A C 1
ATOM 775 O O . ILE A 1 97 ? -17.949 -40.228 54.647 1.00 30.93 112 ILE A O 1
ATOM 780 N N . ARG A 1 98 ? -19.014 -38.382 53.906 1.00 30.23 113 ARG A N 1
ATOM 781 C CA . ARG A 1 98 ? -19.495 -38.940 52.652 1.00 30.86 113 ARG A CA 1
ATOM 782 C C . ARG A 1 98 ? -18.459 -38.421 51.632 1.00 35.74 113 ARG A C 1
ATOM 783 O O . ARG A 1 98 ? -18.354 -37.200 51.439 1.00 34.84 113 ARG A O 1
ATOM 791 N N . PRO A 1 99 ? -17.590 -39.297 51.069 1.00 33.72 114 PRO A N 1
ATOM 792 C CA . PRO A 1 99 ? -16.537 -38.792 50.169 1.00 34.01 114 PRO A CA 1
ATOM 793 C C . PRO A 1 99 ? -17.053 -38.123 48.896 1.00 37.34 114 PRO A C 1
ATOM 794 O O . PRO A 1 99 ? -17.761 -38.755 48.115 1.00 37.84 114 PRO A O 1
ATOM 798 N N . THR A 1 100 ? -16.754 -36.811 48.728 1.00 32.80 115 THR A N 1
ATOM 799 C CA . THR A 1 100 ? -17.140 -36.032 47.544 1.00 32.12 115 THR A CA 1
ATOM 800 C C . THR A 1 100 ? -15.970 -35.164 47.070 1.00 36.03 115 THR A C 1
ATOM 801 O O . THR A 1 100 ? -14.908 -35.156 47.701 1.00 35.73 115 THR A O 1
ATOM 805 N N . LYS A 1 101 ? -16.179 -34.397 45.984 1.00 32.06 116 LYS A N 1
ATOM 806 C CA . LYS A 1 101 ? -15.188 -33.456 45.449 1.00 31.99 116 LYS A CA 1
ATOM 807 C C . LYS A 1 101 ? -15.024 -32.273 46.423 1.00 34.07 116 LYS A C 1
ATOM 808 O O . LYS A 1 101 ? -13.990 -31.618 46.413 1.00 33.58 116 LYS A O 1
ATOM 814 N N . ASP A 1 102 ? -16.057 -32.014 47.260 1.00 28.52 117 ASP A N 1
ATOM 815 C CA . ASP A 1 102 ? -16.052 -30.933 48.240 1.00 27.45 117 ASP A CA 1
ATOM 816 C C . ASP A 1 102 ? -15.551 -31.348 49.630 1.00 28.34 117 ASP A C 1
ATOM 817 O O . ASP A 1 102 ? -15.134 -30.488 50.415 1.00 26.62 117 ASP A O 1
ATOM 822 N N . VAL A 1 103 ? -15.635 -32.647 49.954 1.00 24.54 118 VAL A N 1
ATOM 823 C CA . VAL A 1 103 ? -15.238 -33.170 51.262 1.00 23.81 118 VAL A CA 1
ATOM 824 C C . VAL A 1 103 ? -14.250 -34.306 51.054 1.00 29.13 118 VAL A C 1
ATOM 825 O O . VAL A 1 103 ? -14.625 -35.410 50.620 1.00 29.03 118 VAL A O 1
ATOM 829 N N . ARG A 1 104 ? -12.980 -34.022 51.350 1.00 25.92 119 ARG A N 1
ATOM 830 C CA . ARG A 1 104 ? -11.899 -34.975 51.154 1.00 25.39 119 ARG A CA 1
ATOM 831 C C . ARG A 1 104 ? -10.799 -34.798 52.193 1.00 26.30 119 ARG A C 1
ATOM 832 O O . ARG A 1 104 ? -10.306 -33.686 52.362 1.00 26.46 119 ARG A O 1
ATOM 840 N N . PRO A 1 105 ? -10.343 -35.878 52.855 1.00 22.96 120 PRO A N 1
ATOM 841 C CA . PRO A 1 105 ? -9.242 -35.726 53.816 1.00 22.35 120 PRO A CA 1
ATOM 842 C C . PRO A 1 105 ? -7.897 -35.433 53.150 1.00 25.71 120 PRO A C 1
ATOM 843 O O . PRO A 1 105 ? -7.687 -35.706 51.945 1.00 25.29 120 PRO A O 1
ATOM 847 N N . ILE A 1 106 ? -6.974 -34.864 53.938 1.00 19.56 121 ILE A N 1
ATOM 848 C CA . ILE A 1 106 ? -5.611 -34.582 53.495 1.00 20.00 121 ILE A CA 1
ATOM 849 C C . ILE A 1 106 ? -4.650 -35.267 54.490 1.00 26.11 121 ILE A C 1
ATOM 850 O O . ILE A 1 106 ? -4.961 -35.370 55.681 1.00 28.63 121 ILE A O 1
ATOM 855 N N . ASN A 1 107 ? -3.523 -35.765 54.000 1.00 20.73 122 ASN A N 1
ATOM 856 C CA . ASN A 1 107 ? -2.578 -36.444 54.878 1.00 21.48 122 ASN A CA 1
ATOM 857 C C . ASN A 1 107 ? -1.483 -35.527 55.385 1.00 24.11 122 ASN A C 1
ATOM 858 O O . ASN A 1 107 ? -1.124 -34.557 54.720 1.00 22.51 122 ASN A O 1
ATOM 863 N N . VAL A 1 108 ? -0.971 -35.840 56.587 1.00 22.89 123 VAL A N 1
ATOM 864 C CA . VAL A 1 108 ? 0.142 -35.155 57.225 1.00 23.00 123 VAL A CA 1
ATOM 865 C C . VAL A 1 108 ? 1.366 -36.022 56.939 1.00 28.80 123 VAL A C 1
ATOM 866 O O . VAL A 1 108 ? 1.347 -37.228 57.204 1.00 28.86 123 VAL A O 1
ATOM 870 N N . SER A 1 109 ? 2.410 -35.419 56.391 1.00 25.07 124 SER A N 1
ATOM 871 C CA . SER A 1 109 ? 3.635 -36.147 56.099 1.00 24.81 124 SER A CA 1
ATOM 872 C C . SER A 1 109 ? 4.631 -35.941 57.230 1.00 24.77 124 SER A C 1
ATOM 873 O O . SER A 1 109 ? 4.693 -34.849 57.812 1.00 21.50 124 SER A O 1
ATOM 876 N N . SER A 1 110 ? 5.435 -36.997 57.531 1.00 20.77 125 SER A N 1
ATOM 877 C CA A SER A 1 110 ? 6.479 -36.910 58.551 0.50 21.18 125 SER A CA 1
ATOM 878 C CA B SER A 1 110 ? 6.475 -36.918 58.552 0.50 20.78 125 SER A CA 1
ATOM 879 C C . SER A 1 110 ? 7.651 -36.084 58.043 1.00 25.56 125 SER A C 1
ATOM 880 O O . SER A 1 110 ? 8.502 -35.693 58.835 1.00 25.21 125 SER A O 1
ATOM 885 N N . HIS A 1 111 ? 7.705 -35.795 56.708 1.00 25.26 128 HIS A N 1
ATOM 886 C CA . HIS A 1 111 ? 8.774 -34.982 56.148 1.00 24.51 128 HIS A CA 1
ATOM 887 C C . HIS A 1 111 ? 8.499 -33.533 56.530 1.00 26.19 128 HIS A C 1
ATOM 888 O O . HIS A 1 111 ? 7.425 -32.994 56.208 1.00 26.59 12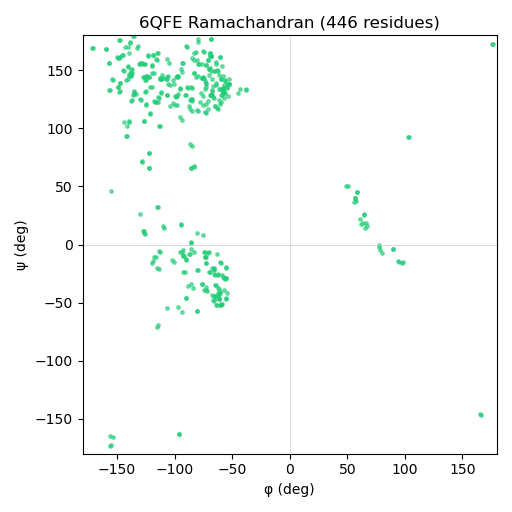8 HIS A O 1
ATOM 895 N N . CYS A 1 112 ? 9.432 -32.923 57.250 1.00 22.30 129 CYS A N 1
ATOM 896 C CA . CYS A 1 112 ? 9.300 -31.528 57.658 1.00 24.79 129 CYS A CA 1
ATOM 897 C C . CYS A 1 112 ? 9.584 -30.619 56.447 1.00 29.35 129 CYS A C 1
ATOM 898 O O . CYS A 1 112 ? 10.589 -30.819 55.758 1.00 28.76 129 CYS A O 1
ATOM 901 N N . PRO A 1 113 ? 8.685 -29.662 56.116 1.00 27.13 130 PRO A N 1
ATOM 902 C CA . PRO A 1 113 ? 8.983 -28.778 54.974 1.00 26.75 130 PRO A CA 1
ATOM 903 C C . PRO A 1 113 ? 10.221 -27.934 55.261 1.00 30.98 130 PRO A C 1
ATOM 904 O O . PRO A 1 113 ? 10.414 -27.457 56.372 1.00 31.35 130 PRO A O 1
ATOM 908 N N . SER A 1 114 ? 11.092 -27.795 54.257 1.00 28.55 131 SER A N 1
ATOM 909 C CA . SER A 1 114 ? 12.347 -27.070 54.411 1.00 28.89 131 SER A CA 1
ATOM 910 C C . SER A 1 114 ? 12.201 -25.568 54.208 1.00 31.31 131 SER A C 1
ATOM 911 O O . SER A 1 114 ? 11.245 -25.133 53.581 1.00 30.46 131 SER A O 1
ATOM 914 N N . ALA A 1 115 ? 13.167 -24.779 54.703 1.00 27.96 132 ALA A N 1
ATOM 915 C CA . ALA A 1 115 ? 13.177 -23.317 54.539 1.00 27.04 132 ALA A CA 1
ATOM 916 C C . ALA A 1 115 ? 13.158 -22.950 53.056 1.00 28.72 132 ALA A C 1
ATOM 917 O O . ALA A 1 115 ? 13.877 -23.559 52.258 1.00 28.45 132 ALA A O 1
ATOM 919 N N . GLY A 1 116 ? 12.275 -22.021 52.705 1.00 24.76 133 GLY A N 1
ATOM 920 C CA . GLY A 1 116 ? 12.064 -21.583 51.330 1.00 23.23 133 GLY A CA 1
ATOM 921 C C . GLY A 1 116 ? 10.887 -22.272 50.666 1.00 24.45 133 GLY A C 1
ATOM 922 O O . GLY A 1 116 ? 10.423 -21.787 49.641 1.00 24.35 133 GLY A O 1
ATOM 923 N N . THR A 1 117 ? 10.388 -23.395 51.225 1.00 20.14 134 THR A N 1
ATOM 924 C CA . THR A 1 117 ? 9.231 -24.130 50.660 1.00 19.49 134 THR A CA 1
ATOM 925 C C . THR A 1 117 ? 7.997 -23.235 50.635 1.00 22.40 134 THR A C 1
ATOM 926 O O . THR A 1 117 ? 7.678 -22.600 51.646 1.00 23.29 134 THR A O 1
ATOM 930 N N . LYS A 1 118 ? 7.297 -23.228 49.501 1.00 19.19 135 LYS A N 1
ATOM 931 C CA . LYS A 1 118 ? 6.060 -22.467 49.299 1.00 18.61 135 LYS A CA 1
ATOM 932 C C . LYS A 1 118 ? 4.856 -23.282 49.813 1.00 22.01 135 LYS A C 1
ATOM 933 O O . LYS A 1 118 ? 4.620 -24.402 49.372 1.00 21.19 135 LYS A O 1
ATOM 939 N N . CYS A 1 119 ? 4.080 -22.697 50.734 1.00 18.57 136 CYS A N 1
ATOM 940 C CA . CYS A 1 119 ? 2.900 -23.343 51.297 1.00 17.81 136 CYS A CA 1
ATOM 941 C C . CYS A 1 119 ? 1.667 -22.462 51.143 1.00 20.52 136 CYS A C 1
ATOM 942 O O . CYS A 1 119 ? 1.784 -21.238 51.107 1.00 21.15 136 CYS A O 1
ATOM 945 N N . LEU A 1 120 ? 0.487 -23.082 51.130 1.00 17.49 137 LEU A N 1
ATOM 946 C CA . LEU A 1 120 ? -0.762 -22.355 51.080 1.00 16.98 137 LEU A CA 1
ATOM 947 C C . LEU A 1 120 ? -1.461 -22.413 52.451 1.00 18.81 137 LEU A C 1
ATOM 948 O O . LEU A 1 120 ? -1.612 -23.495 53.039 1.00 17.27 137 LEU A O 1
ATOM 953 N N . VAL A 1 121 ? -1.857 -21.227 52.970 1.00 15.53 138 VAL A N 1
ATOM 954 C CA . VAL A 1 121 ? -2.631 -21.103 54.208 1.00 15.34 138 VAL A CA 1
ATOM 955 C C . VAL A 1 121 ? -4.050 -20.591 53.870 1.00 19.74 138 VAL A C 1
ATOM 956 O O . VAL A 1 121 ? -4.197 -19.771 52.959 1.00 19.42 138 VAL A O 1
ATOM 960 N N . SER A 1 122 ? -5.089 -21.085 54.572 1.00 15.56 139 SER A N 1
ATOM 961 C CA . SER A 1 122 ? -6.447 -20.664 54.230 1.00 16.16 139 SER A CA 1
ATOM 962 C C . SER A 1 122 ? -7.295 -20.460 55.464 1.00 21.41 139 SER A C 1
ATOM 963 O O . SER A 1 122 ? -7.028 -21.073 56.493 1.00 21.56 139 SER A O 1
ATOM 966 N N . GLY A 1 123 ? -8.301 -19.602 55.351 1.00 18.44 140 GLY A N 1
ATOM 967 C CA . GLY A 1 123 ? -9.187 -19.338 56.474 1.00 17.13 140 GLY A CA 1
ATOM 968 C C . GLY A 1 123 ? -10.225 -18.266 56.220 1.00 19.25 140 GLY A C 1
ATOM 969 O O . GLY A 1 123 ? -10.212 -17.621 55.169 1.00 17.77 140 GLY A O 1
ATOM 970 N N . TRP A 1 124 ? -11.150 -18.111 57.182 1.00 18.24 141 TRP A N 1
ATOM 971 C CA . TRP A 1 124 ? -12.234 -17.114 57.108 1.00 19.61 141 TRP A CA 1
ATOM 972 C C . TRP A 1 124 ? -11.993 -16.015 58.131 1.00 21.98 141 TRP A C 1
ATOM 973 O O . TRP A 1 124 ? -12.907 -15.248 58.442 1.00 20.73 141 TRP A O 1
ATOM 984 N N . GLY A 1 125 ? -10.764 -15.947 58.645 1.00 18.33 142 GLY A N 1
ATOM 985 C CA . GLY A 1 125 ? -10.362 -14.947 59.624 1.00 18.61 142 GLY A CA 1
ATOM 986 C C . GLY A 1 125 ? -10.326 -13.558 59.030 1.00 20.88 142 GLY A C 1
ATOM 987 O O . GLY A 1 125 ? -10.524 -13.388 57.824 1.00 20.10 142 GLY A O 1
ATOM 988 N N . THR A 1 126 ? -10.037 -12.554 59.862 1.00 19.00 143 THR A N 1
ATOM 989 C CA . THR A 1 126 ? -10.016 -11.179 59.366 1.00 19.31 143 THR A CA 1
ATOM 990 C C . THR A 1 126 ? -9.050 -10.976 58.172 1.00 23.76 143 THR A C 1
ATOM 991 O O . THR A 1 126 ? -7.970 -11.579 58.128 1.00 23.57 143 THR A O 1
ATOM 995 N N . THR A 1 127 ? -9.478 -10.161 57.185 1.00 19.14 144 THR A N 1
ATOM 996 C CA . THR A 1 127 ? -8.664 -9.823 56.008 1.00 18.61 144 THR A CA 1
ATOM 997 C C . THR A 1 127 ? -7.887 -8.508 56.261 1.00 23.53 144 THR A C 1
ATOM 998 O O . THR A 1 127 ? -7.048 -8.089 55.454 1.00 23.58 144 THR A O 1
ATOM 1002 N N . LYS A 1 128 ? -8.181 -7.861 57.392 1.00 22.05 145 LYS A N 1
ATOM 1003 C CA . LYS A 1 128 ? -7.507 -6.636 57.803 1.00 22.07 145 LYS A CA 1
ATOM 1004 C C . LYS A 1 128 ? -7.004 -6.802 59.241 1.00 23.29 145 LYS A C 1
ATOM 1005 O O . LYS A 1 128 ? -7.514 -7.620 60.007 1.00 20.90 145 LYS A O 1
ATOM 1011 N N . SER A 1 129 ? -5.996 -6.042 59.597 1.00 20.97 146 SER A N 1
ATOM 1012 C CA . SER A 1 129 ? -5.480 -5.991 60.960 1.00 21.03 146 SER A CA 1
ATOM 1013 C C . SER A 1 129 ? -4.771 -4.645 61.107 1.00 22.62 146 SER A C 1
ATOM 1014 O O . SER A 1 129 ? -4.009 -4.305 60.219 1.00 22.54 146 SER A O 1
ATOM 1017 N N . PRO A 1 130 ? -4.994 -3.852 62.182 1.00 21.33 147 PRO A N 1
ATOM 1018 C CA . PRO A 1 130 ? -5.829 -4.130 63.375 1.00 21.50 147 PRO A CA 1
ATOM 1019 C C . PRO A 1 130 ? -7.350 -4.115 63.208 1.00 27.11 147 PRO A C 1
ATOM 1020 O O . PRO A 1 130 ? -8.041 -4.617 64.097 1.00 26.77 147 PRO A O 1
ATOM 1024 N N . GLN A 1 131 ? -7.875 -3.553 62.108 1.00 25.14 148 GLN A N 1
ATOM 1025 C CA . GLN A 1 131 ? -9.322 -3.508 61.884 1.00 26.96 148 GLN A CA 1
ATOM 1026 C C . GLN A 1 131 ? -9.890 -4.918 61.657 1.00 30.80 148 GLN A C 1
ATOM 1027 O O . GLN A 1 131 ? -9.299 -5.705 60.919 1.00 28.41 148 GLN A O 1
ATOM 1033 N N . VAL A 1 132 ? -10.998 -5.254 62.326 1.00 29.00 149 VAL A N 1
ATOM 1034 C CA . VAL A 1 132 ? -11.625 -6.569 62.158 1.00 29.68 149 VAL A CA 1
ATOM 1035 C C . VAL A 1 132 ? -12.572 -6.499 60.963 1.00 33.12 149 VAL A C 1
ATOM 1036 O O . VAL A 1 132 ? -13.512 -5.706 60.964 1.00 33.24 149 VAL A O 1
ATOM 1040 N N . HIS A 1 133 ? -12.278 -7.281 59.918 1.00 29.00 150 HIS A N 1
ATOM 1041 C CA . HIS A 1 133 ? -13.082 -7.333 58.705 1.00 29.41 150 HIS A CA 1
ATOM 1042 C C . HIS A 1 133 ? -13.092 -8.763 58.165 1.00 30.29 150 HIS A C 1
ATOM 1043 O O . HIS A 1 133 ? -12.091 -9.221 57.610 1.00 29.53 150 HIS A O 1
ATOM 1050 N N . PHE A 1 134 ? -14.223 -9.458 58.340 1.00 26.16 151 PHE A N 1
ATOM 1051 C CA . PHE A 1 134 ? -14.361 -10.832 57.881 1.00 24.59 151 PHE A CA 1
ATOM 1052 C C . PHE A 1 134 ? -14.682 -10.919 56.400 1.00 28.50 151 PHE A C 1
ATOM 1053 O O . PHE A 1 134 ? -15.389 -10.051 55.880 1.00 27.94 151 PHE A O 1
ATOM 1061 N N . PRO A 1 135 ? -14.155 -11.941 55.679 1.00 24.57 152 PRO A N 1
ATOM 1062 C CA . PRO A 1 135 ? -14.467 -12.050 54.244 1.00 23.71 152 PRO A CA 1
ATOM 1063 C C . PRO A 1 135 ? -15.840 -12.679 54.031 1.00 27.91 152 PRO A C 1
ATOM 1064 O O . PRO A 1 135 ? -16.460 -13.192 54.971 1.00 27.98 152 PRO A O 1
ATOM 1068 N N . LYS A 1 136 ? -16.278 -12.715 52.761 1.00 24.43 153 LYS A N 1
ATOM 1069 C CA . LYS A 1 136 ? -17.522 -13.380 52.419 1.00 24.18 153 LYS A CA 1
ATOM 1070 C C . LYS A 1 136 ? -17.259 -14.847 52.183 1.00 25.85 153 LYS A C 1
ATOM 1071 O O . LYS A 1 136 ? -18.120 -15.682 52.473 1.00 26.27 153 LYS A O 1
ATOM 1077 N N . VAL A 1 137 ? -16.075 -15.174 51.627 1.00 22.75 154 VAL A N 1
ATOM 1078 C CA . VAL A 1 137 ? -15.715 -16.550 51.282 1.00 21.37 154 VAL A CA 1
ATOM 1079 C C . VAL A 1 137 ? -14.312 -16.938 51.762 1.00 22.84 154 VAL A C 1
ATOM 1080 O O . VAL A 1 137 ? -13.521 -16.073 52.120 1.00 22.23 154 VAL A O 1
ATOM 1084 N N . LEU A 1 138 ? -13.993 -18.244 51.678 1.00 21.80 155 LEU A N 1
ATOM 1085 C CA . LEU A 1 138 ? -12.692 -18.783 52.067 1.00 19.56 155 LEU A CA 1
ATOM 1086 C C . LEU A 1 138 ? -11.541 -18.095 51.324 1.00 21.90 155 LEU A C 1
ATOM 1087 O O . LEU A 1 138 ? -11.573 -17.997 50.102 1.00 20.87 155 LEU A O 1
ATOM 1092 N N . GLN A 1 139 ? -10.513 -17.653 52.076 1.00 16.43 156 GLN A N 1
ATOM 1093 C CA . GLN A 1 139 ? -9.347 -16.946 51.531 1.00 16.13 156 GLN A CA 1
ATOM 1094 C C . GLN A 1 139 ? -8.122 -17.862 51.532 1.00 19.43 156 GLN A C 1
ATOM 1095 O O . GLN A 1 139 ? -7.985 -18.657 52.455 1.00 18.98 156 GLN A O 1
ATOM 1101 N N . CYS A 1 140 ? -7.263 -17.753 50.513 1.00 18.96 157 CYS A N 1
ATOM 1102 C CA . CYS A 1 140 ? -6.046 -18.558 50.298 1.00 20.56 157 CYS A CA 1
ATOM 1103 C C . CYS A 1 140 ? -4.855 -17.612 50.159 1.00 23.26 157 CYS A C 1
ATOM 1104 O O . CYS A 1 140 ? -4.980 -16.549 49.555 1.00 22.08 157 CYS A O 1
ATOM 1107 N N . LEU A 1 141 ? -3.703 -17.985 50.705 1.00 19.78 158 LEU A N 1
ATOM 1108 C CA . LEU A 1 141 ? -2.496 -17.153 50.611 1.00 17.95 158 LEU A CA 1
ATOM 1109 C C . LEU A 1 141 ? -1.257 -18.046 50.601 1.00 19.23 158 LEU A C 1
ATOM 1110 O O . LEU A 1 141 ? -1.187 -18.994 51.399 1.00 17.51 158 LEU A O 1
ATOM 1115 N N . ASN A 1 142 ? -0.299 -17.750 49.700 1.00 17.28 159 ASN A N 1
ATOM 1116 C CA . ASN A 1 142 ? 0.967 -18.472 49.680 1.00 16.79 159 ASN A CA 1
ATOM 1117 C C . ASN A 1 142 ? 1.946 -17.798 50.604 1.00 21.20 159 ASN A C 1
ATOM 1118 O O . ASN A 1 142 ? 2.072 -16.564 50.609 1.00 20.35 159 ASN A O 1
ATOM 1123 N N . ILE A 1 143 ? 2.635 -18.614 51.402 1.00 17.97 160 ILE A N 1
ATOM 1124 C CA . ILE A 1 143 ? 3.629 -18.187 52.369 1.00 17.84 160 ILE A CA 1
ATOM 1125 C C . ILE A 1 143 ? 4.835 -19.132 52.276 1.00 23.14 160 ILE A C 1
ATOM 1126 O O . ILE A 1 143 ? 4.665 -20.323 51.993 1.00 23.90 160 ILE A O 1
ATOM 1131 N N . SER A 1 144 ? 6.040 -18.603 52.524 1.00 21.20 161 SER A N 1
ATOM 1132 C CA . SER A 1 144 ? 7.264 -19.395 52.453 1.00 20.83 161 SER A CA 1
ATOM 1133 C C . SER A 1 144 ? 7.793 -19.698 53.858 1.00 22.83 161 SER A C 1
ATOM 1134 O O . SER A 1 144 ? 7.774 -18.837 54.741 1.00 19.39 161 SER A O 1
ATOM 1137 N N . VAL A 1 145 ? 8.247 -20.942 54.047 1.00 20.16 162 VAL A N 1
ATOM 1138 C CA . VAL A 1 145 ? 8.781 -21.447 55.328 1.00 21.38 162 VAL A CA 1
ATOM 1139 C C . VAL A 1 145 ? 10.107 -20.759 55.614 1.00 26.49 162 VAL A C 1
ATOM 1140 O O . VAL A 1 145 ? 10.960 -20.686 54.734 1.00 24.77 162 VAL A O 1
ATOM 1144 N N . LEU A 1 146 ? 10.250 -20.197 56.816 1.00 25.11 163 LEU A N 1
ATOM 1145 C CA . LEU A 1 146 ? 11.489 -19.528 57.211 1.00 27.01 163 LEU A CA 1
ATOM 1146 C C . LEU A 1 146 ? 12.361 -20.553 57.929 1.00 29.37 163 LEU A C 1
ATOM 1147 O O . LEU A 1 146 ? 11.842 -21.530 58.489 1.00 26.64 163 LEU A O 1
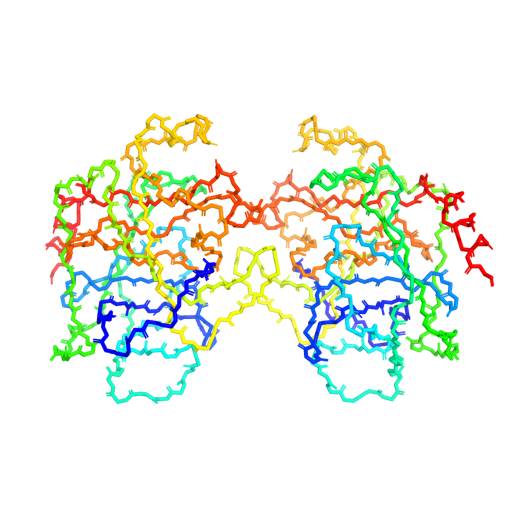ATOM 1152 N N . SER A 1 147 ? 13.679 -20.329 57.932 1.00 27.67 164 SER A N 1
ATOM 1153 C CA . SER A 1 147 ? 14.618 -21.183 58.678 1.00 27.80 164 SER A CA 1
ATOM 1154 C C . SER A 1 147 ? 14.325 -21.024 60.184 1.00 32.98 164 SER A C 1
ATOM 1155 O O . SER A 1 147 ? 13.898 -19.943 60.613 1.00 30.95 164 SER A O 1
ATOM 1158 N N . GLN A 1 148 ? 14.566 -22.080 60.975 1.00 32.54 165 GLN A N 1
ATOM 1159 C CA . GLN A 1 148 ? 14.341 -22.045 62.427 1.00 33.41 165 GLN A CA 1
ATOM 1160 C C . GLN A 1 148 ? 15.122 -20.910 63.124 1.00 40.12 165 GLN A C 1
ATOM 1161 O O . GLN A 1 148 ? 14.615 -20.338 64.096 1.00 39.98 165 GLN A O 1
ATOM 1167 N N . LYS A 1 149 ? 16.300 -20.520 62.562 1.00 36.74 166 LYS A N 1
ATOM 1168 C CA . LYS A 1 149 ? 17.138 -19.412 63.033 1.00 36.02 166 LYS A CA 1
ATOM 1169 C C . LYS A 1 149 ? 16.411 -18.076 62.843 1.00 37.92 166 LYS A C 1
ATOM 1170 O O . LYS A 1 149 ? 16.351 -17.291 63.786 1.00 36.67 166 LYS A O 1
ATOM 1176 N N . ARG A 1 150 ? 15.845 -17.820 61.639 1.00 33.01 167 ARG A N 1
ATOM 1177 C CA . ARG A 1 150 ? 15.082 -16.599 61.363 1.00 32.16 167 ARG A CA 1
ATOM 1178 C C . ARG A 1 150 ? 13.810 -16.560 62.225 1.00 35.00 167 ARG A C 1
ATOM 1179 O O . ARG A 1 150 ? 13.433 -15.477 62.674 1.00 35.69 167 ARG A O 1
ATOM 1187 N N . CYS A 1 151 ? 13.185 -17.741 62.489 1.00 29.66 168 CYS A N 1
ATOM 1188 C CA . CYS A 1 151 ? 11.996 -17.862 63.356 1.00 28.19 168 CYS A CA 1
ATOM 1189 C C . CYS A 1 151 ? 12.350 -17.465 64.817 1.00 33.38 168 CYS A C 1
ATOM 1190 O O . CYS A 1 151 ? 11.640 -16.659 65.426 1.00 30.69 168 CYS A O 1
ATOM 1193 N N . GLU A 1 152 ? 13.495 -17.980 65.336 1.00 34.15 169 GLU A N 1
ATOM 1194 C CA . GLU A 1 152 ? 14.024 -17.679 66.679 1.00 35.10 169 GLU A CA 1
ATOM 1195 C C . GLU A 1 152 ? 14.340 -16.179 66.826 1.00 39.55 169 GLU A C 1
ATOM 1196 O O . GLU A 1 152 ? 13.981 -15.598 67.840 1.00 39.73 169 GLU A O 1
ATOM 1202 N N . ASP A 1 153 ? 14.958 -15.551 65.802 1.00 36.20 170 ASP A N 1
ATOM 1203 C CA . ASP A 1 153 ? 15.284 -14.119 65.775 1.00 36.06 170 ASP A CA 1
ATOM 1204 C C . ASP A 1 153 ? 14.034 -13.243 65.850 1.00 37.00 170 ASP A C 1
ATOM 1205 O O . ASP A 1 153 ? 14.069 -12.187 66.484 1.00 35.64 170 ASP A O 1
ATOM 1210 N N . ALA A 1 154 ? 12.926 -13.671 65.180 1.00 30.87 171 ALA A N 1
ATOM 1211 C CA . ALA A 1 154 ? 11.667 -12.928 65.173 1.00 29.41 171 ALA A CA 1
ATOM 1212 C C . ALA A 1 154 ? 10.964 -13.002 66.525 1.00 31.35 171 ALA A C 1
ATOM 1213 O O . ALA A 1 154 ? 10.401 -12.006 66.959 1.00 32.18 171 ALA A O 1
ATOM 1215 N N . TYR A 1 155 ? 10.987 -14.166 67.174 1.00 27.11 172 TYR A N 1
ATOM 1216 C CA . TYR A 1 155 ? 10.322 -14.380 68.464 1.00 26.47 172 TYR A CA 1
ATOM 1217 C C . TYR A 1 155 ? 11.312 -14.977 69.458 1.00 31.58 172 TYR A C 1
ATOM 1218 O O . TYR A 1 155 ? 11.229 -16.181 69.755 1.00 30.29 172 TYR A O 1
ATOM 1227 N N . PRO A 1 156 ? 12.297 -14.165 69.942 1.00 30.51 173 PRO A N 1
ATOM 1228 C CA . PRO A 1 156 ? 13.320 -14.720 70.839 1.00 30.79 173 PRO A CA 1
ATOM 1229 C C . PRO A 1 156 ? 12.761 -15.368 72.094 1.00 33.55 173 PRO A C 1
ATOM 1230 O O . PRO A 1 156 ? 11.897 -14.799 72.754 1.00 31.46 173 PRO A O 1
ATOM 1234 N N . ARG A 1 157 ? 13.233 -16.608 72.363 1.00 32.24 174 ARG A N 1
ATOM 1235 C CA . ARG A 1 157 ? 12.876 -17.457 73.516 1.00 33.01 174 ARG A CA 1
ATOM 1236 C C . ARG A 1 157 ? 11.371 -17.823 73.568 1.00 36.56 174 ARG A C 1
ATOM 1237 O O . ARG A 1 157 ? 10.848 -18.197 74.622 1.00 36.41 174 ARG A O 1
ATOM 1245 N N . GLN A 1 158 A 10.689 -17.743 72.414 1.00 31.61 174 GLN A N 1
ATOM 1246 C CA . GLN A 1 158 A 9.256 -18.054 72.311 1.00 30.00 174 GLN A CA 1
ATOM 1247 C C . GLN A 1 158 A 9.006 -19.258 71.403 1.00 33.43 174 GLN A C 1
ATOM 1248 O O . GLN A 1 158 A 7.888 -19.780 71.354 1.00 31.58 174 GLN A O 1
ATOM 1254 N N . ILE A 1 159 ? 10.047 -19.688 70.686 1.00 28.67 176 ILE A N 1
ATOM 1255 C CA . ILE A 1 159 ? 9.999 -20.748 69.683 1.00 29.25 176 ILE A CA 1
ATOM 1256 C C . ILE A 1 159 ? 10.637 -22.062 70.134 1.00 32.18 176 ILE A C 1
ATOM 1257 O O . ILE A 1 159 ? 11.687 -22.064 70.781 1.00 33.00 176 ILE A O 1
ATOM 1262 N N . ASP A 1 160 ? 10.021 -23.174 69.734 1.00 26.14 177 ASP A N 1
ATOM 1263 C CA . ASP A 1 160 ? 10.546 -24.524 69.891 1.00 24.93 177 ASP A CA 1
ATOM 1264 C C . ASP A 1 160 ? 10.261 -25.329 68.616 1.00 29.11 177 ASP A C 1
ATOM 1265 O O . ASP A 1 160 ? 9.545 -24.835 67.723 1.00 27.59 177 ASP A O 1
ATOM 1270 N N . ASP A 1 161 ? 10.786 -26.563 68.536 1.00 26.35 178 ASP A N 1
ATOM 1271 C CA . ASP A 1 161 ? 10.629 -27.452 67.364 1.00 27.52 178 ASP A CA 1
ATOM 1272 C C . ASP A 1 161 ? 9.188 -27.868 67.057 1.00 28.03 178 ASP A C 1
ATOM 1273 O O . ASP A 1 161 ? 8.953 -28.493 66.021 1.00 27.98 178 ASP A O 1
ATOM 1278 N N . THR A 1 162 ? 8.214 -27.541 67.944 1.00 22.16 179 THR A N 1
ATOM 1279 C CA . THR A 1 162 ? 6.812 -27.897 67.670 1.00 19.97 179 THR A CA 1
ATOM 1280 C C . THR A 1 162 ? 6.144 -26.802 66.807 1.00 22.04 179 THR A C 1
ATOM 1281 O O . THR A 1 162 ? 4.946 -26.879 66.531 1.00 19.31 179 THR A O 1
ATOM 1285 N N . MET A 1 163 ? 6.922 -25.783 66.430 1.00 18.58 180 MET A N 1
ATOM 1286 C CA . MET A 1 163 ? 6.471 -24.648 65.644 1.00 18.41 180 MET A CA 1
ATOM 1287 C C . MET A 1 163 ? 7.415 -24.381 64.462 1.00 23.01 180 MET A C 1
ATOM 1288 O O . MET A 1 163 ? 8.614 -24.707 64.523 1.00 23.03 180 MET A O 1
ATOM 1293 N N . PHE A 1 164 ? 6.884 -23.745 63.408 1.00 20.11 181 PHE A N 1
ATOM 1294 C CA . PHE A 1 164 ? 7.675 -23.219 62.293 1.00 18.82 181 PHE A CA 1
ATOM 1295 C C . PHE A 1 164 ? 7.141 -21.836 61.927 1.00 23.21 181 PHE A C 1
ATOM 1296 O O . PHE A 1 164 ? 5.959 -21.579 62.115 1.00 21.19 181 PHE A O 1
ATOM 1304 N N . CYS A 1 165 ? 8.007 -20.961 61.400 1.00 20.54 182 CYS A N 1
ATOM 1305 C CA . CYS A 1 165 ? 7.625 -19.620 60.957 1.00 21.43 182 CYS A CA 1
ATOM 1306 C C . CYS A 1 165 ? 7.438 -19.698 59.494 1.00 22.69 182 CYS A C 1
ATOM 1307 O O . CYS A 1 165 ? 8.194 -20.396 58.814 1.00 21.53 182 CYS A O 1
ATOM 1310 N N . ALA A 1 166 ? 6.462 -18.946 58.987 1.00 18.67 183 ALA A N 1
ATOM 1311 C CA . ALA A 1 166 ? 6.205 -18.915 57.556 1.00 18.77 183 ALA A CA 1
ATOM 1312 C C . ALA A 1 166 ? 5.558 -17.602 57.180 1.00 19.61 183 ALA A C 1
ATOM 1313 O O . ALA A 1 166 ? 4.716 -17.055 57.917 1.00 18.74 183 ALA A O 1
ATOM 1315 N N . GLY A 1 167 ? 5.958 -17.104 56.034 1.00 18.34 184 GLY A N 1
ATOM 1316 C CA . GLY A 1 167 ? 5.393 -15.876 55.497 1.00 19.99 184 GLY A CA 1
ATOM 1317 C C . GLY A 1 167 ? 6.355 -14.749 55.703 1.00 29.96 184 GLY A C 1
ATOM 1318 O O . GLY A 1 167 ? 6.339 -14.089 56.749 1.00 28.38 184 GLY A O 1
ATOM 1319 N N . ASP A 1 168 ? 7.180 -14.539 54.682 1.00 28.53 185 ASP A N 1
ATOM 1320 C CA . ASP A 1 168 ? 8.268 -13.571 54.668 1.00 30.73 185 ASP A CA 1
ATOM 1321 C C . ASP A 1 168 ? 7.915 -12.181 54.130 1.00 36.40 185 ASP A C 1
ATOM 1322 O O . ASP A 1 168 ? 8.735 -11.265 54.256 1.00 37.46 185 ASP A O 1
ATOM 1327 N N . LYS A 1 169 ? 6.715 -12.015 53.540 1.00 31.63 186 LYS A N 1
ATOM 1328 C CA . LYS A 1 169 ? 6.345 -10.751 52.909 1.00 31.00 186 LYS A CA 1
ATOM 1329 C C . LYS A 1 169 ? 5.431 -9.887 53.740 1.00 35.21 186 LYS A C 1
ATOM 1330 O O . LYS A 1 169 ? 4.302 -10.290 54.047 1.00 33.71 186 LYS A O 1
ATOM 1336 N N . ALA A 1 170 A 5.889 -8.650 54.032 1.00 31.39 186 ALA A N 1
ATOM 1337 C CA . ALA A 1 170 A 5.110 -7.660 54.774 1.00 31.58 186 ALA A CA 1
ATOM 1338 C C . ALA A 1 170 A 3.760 -7.475 54.075 1.00 32.42 186 ALA A C 1
ATOM 1339 O O . ALA A 1 170 A 3.690 -7.510 52.846 1.00 31.80 186 ALA A O 1
ATOM 1341 N N . GLY A 1 171 ? 2.702 -7.382 54.859 1.00 26.66 187 GLY A N 1
ATOM 1342 C CA . GLY A 1 171 ? 1.361 -7.206 54.345 1.00 25.60 187 GLY A CA 1
ATOM 1343 C C . GLY A 1 171 ? 0.630 -8.498 54.058 1.00 25.47 187 GLY A C 1
ATOM 1344 O O . GLY A 1 171 ? -0.547 -8.455 53.706 1.00 25.14 187 GLY A O 1
ATOM 1345 N N . ARG A 1 172 ? 1.305 -9.656 54.230 1.00 21.25 188 ARG A N 1
ATOM 1346 C CA . ARG A 1 172 ? 0.717 -10.968 53.999 1.00 20.02 188 ARG A CA 1
ATOM 1347 C C . ARG A 1 172 ? 0.955 -11.864 55.207 1.00 21.81 188 ARG A C 1
ATOM 1348 O O . ARG A 1 172 ? 2.099 -12.036 55.649 1.00 22.48 188 ARG A O 1
ATOM 1356 N N . ASP A 1 173 ? -0.138 -12.407 55.757 1.00 19.03 189 ASP A N 1
ATOM 1357 C CA . ASP A 1 173 ? -0.118 -13.259 56.965 1.00 17.82 189 ASP A CA 1
ATOM 1358 C C . ASP A 1 173 ? -1.485 -13.874 57.184 1.00 20.15 189 ASP A C 1
ATOM 1359 O O . ASP A 1 173 ? -2.476 -13.474 56.547 1.00 18.60 189 ASP A O 1
ATOM 1364 N N . SER A 1 174 ? -1.557 -14.852 58.116 1.00 16.95 190 SER A N 1
ATOM 1365 C CA . SER A 1 174 ? -2.829 -15.385 58.584 1.00 16.45 190 SER A CA 1
ATOM 1366 C C . SER A 1 174 ? -3.127 -14.444 59.767 1.00 18.78 190 SER A C 1
ATOM 1367 O O . SER A 1 174 ? -2.280 -13.598 60.097 1.00 17.80 190 SER A O 1
ATOM 1370 N N . CYS A 1 175 ? -4.326 -14.497 60.327 1.00 16.45 191 CYS A N 1
ATOM 1371 C CA . CYS A 1 175 ? -4.692 -13.561 61.393 1.00 16.83 191 CYS A CA 1
ATOM 1372 C C . CYS A 1 175 ? -5.790 -14.148 62.290 1.00 19.62 191 CYS A C 1
ATOM 1373 O O . CYS A 1 175 ? -6.174 -15.314 62.110 1.00 17.29 191 CYS A O 1
ATOM 1376 N N . GLN A 1 176 ? -6.337 -13.357 63.216 1.00 19.22 192 GLN A N 1
ATOM 1377 C CA . GLN A 1 176 ? -7.422 -13.840 64.094 1.00 18.71 192 GLN A CA 1
ATOM 1378 C C . GLN A 1 176 ? -8.630 -14.347 63.303 1.00 21.28 192 GLN A C 1
ATOM 1379 O O . GLN A 1 176 ? -9.004 -13.780 62.272 1.00 19.44 192 GLN A O 1
ATOM 1385 N N . GLY A 1 177 ? -9.162 -15.488 63.757 1.00 17.83 193 GLY A N 1
ATOM 1386 C CA . GLY A 1 177 ? -10.253 -16.167 63.076 1.00 19.17 193 GLY A CA 1
ATOM 1387 C C . GLY A 1 177 ? -9.721 -17.246 62.149 1.00 20.15 193 GLY A C 1
ATOM 1388 O O . GLY A 1 177 ? -10.486 -18.109 61.736 1.00 20.20 193 GLY A O 1
ATOM 1389 N N . ASP A 1 178 ? -8.407 -17.230 61.840 1.00 16.00 194 ASP A N 1
ATOM 1390 C CA . ASP A 1 178 ? -7.802 -18.270 60.971 1.00 15.75 194 ASP A CA 1
ATOM 1391 C C . ASP A 1 178 ? -7.294 -19.459 61.766 1.00 16.94 194 ASP A C 1
ATOM 1392 O O . ASP A 1 178 ? -6.983 -20.497 61.166 1.00 15.90 194 ASP A O 1
ATOM 1397 N N . SER A 1 179 ? -7.192 -19.310 63.102 1.00 15.01 195 SER A N 1
ATOM 1398 C CA . SER A 1 179 ? -6.702 -20.361 64.016 1.00 13.93 195 SER A CA 1
ATOM 1399 C C . SER A 1 179 ? -7.147 -21.783 63.653 1.00 17.93 195 SER A C 1
ATOM 1400 O O . SER A 1 179 ? -8.312 -22.003 63.355 1.00 16.84 195 SER A O 1
ATOM 1403 N N . GLY A 1 180 ? -6.201 -22.705 63.666 1.00 16.31 196 GLY A N 1
ATOM 1404 C CA . GLY A 1 180 ? -6.451 -24.115 63.436 1.00 16.09 196 GLY A CA 1
ATOM 1405 C C . GLY A 1 180 ? -6.654 -24.510 61.998 1.00 17.21 196 GLY A C 1
ATOM 1406 O O . GLY A 1 180 ? -6.807 -25.704 61.718 1.00 18.10 196 GLY A O 1
ATOM 1407 N N . GLY A 1 181 ? -6.594 -23.526 61.095 1.00 14.74 197 GLY A N 1
ATOM 1408 C CA . GLY A 1 181 ? -6.746 -23.754 59.666 1.00 15.42 197 GLY A CA 1
ATOM 1409 C C . GLY A 1 181 ? -5.499 -24.373 59.061 1.00 19.63 197 GLY A C 1
ATOM 1410 O O . GLY A 1 181 ? -4.440 -24.382 59.689 1.00 18.21 197 GLY A O 1
ATOM 1411 N N . PRO A 1 182 ? -5.604 -24.880 57.819 1.00 17.30 198 PRO A N 1
ATOM 1412 C CA . PRO A 1 182 ? -4.485 -25.612 57.228 1.00 17.75 198 PRO A CA 1
ATOM 1413 C C . PRO A 1 182 ? -3.373 -24.818 56.568 1.00 19.65 198 PRO A C 1
ATOM 1414 O O . PRO A 1 182 ? -3.597 -23.743 55.980 1.00 17.50 198 PRO A O 1
ATOM 1418 N N . VAL A 1 183 ? -2.147 -25.397 56.664 1.00 16.23 199 VAL A N 1
ATOM 1419 C CA . VAL A 1 183 ? -0.970 -24.928 55.932 1.00 14.85 199 VAL A CA 1
ATOM 1420 C C . VAL A 1 183 ? -0.543 -26.154 55.122 1.00 19.01 199 VAL A C 1
ATOM 1421 O O . VAL A 1 183 ? -0.188 -27.189 55.705 1.00 19.44 199 VAL A O 1
ATOM 1425 N N . VAL A 1 184 ? -0.664 -26.057 53.790 1.00 16.14 200 VAL A N 1
ATOM 1426 C CA . VAL A 1 184 ? -0.442 -27.187 52.891 1.00 16.30 200 VAL A CA 1
ATOM 1427 C C . VAL A 1 184 ? 0.758 -26.886 52.040 1.00 21.08 200 VAL A C 1
ATOM 1428 O O . VAL A 1 184 ? 0.822 -25.817 51.419 1.00 18.25 200 VAL A O 1
ATOM 1432 N N . CYS A 1 185 ? 1.728 -27.820 52.032 1.00 20.04 201 CYS A N 1
ATOM 1433 C CA . CYS A 1 185 ? 2.985 -27.694 51.282 1.00 18.86 201 CYS A CA 1
ATOM 1434 C C . CYS A 1 185 ? 3.121 -28.914 50.390 1.00 21.89 201 CYS A C 1
ATOM 1435 O O . CYS A 1 185 ? 3.134 -30.046 50.903 1.00 18.44 201 CYS A O 1
ATOM 1438 N N . ASN A 1 186 ? 3.220 -28.695 49.061 1.00 19.27 202 ASN A N 1
ATOM 1439 C CA . ASN A 1 186 ? 3.373 -29.792 48.089 1.00 19.74 202 ASN A CA 1
ATOM 1440 C C . ASN A 1 186 ? 2.352 -30.936 48.294 1.00 24.00 202 ASN A C 1
ATOM 1441 O O . ASN A 1 186 ? 2.709 -32.106 48.328 1.00 23.40 202 ASN A O 1
ATOM 1446 N N . GLY A 1 187 ? 1.080 -30.573 48.399 1.00 21.80 203 GLY A N 1
ATOM 1447 C CA . GLY A 1 187 ? -0.013 -31.535 48.512 1.00 22.18 203 GLY A CA 1
ATOM 1448 C C . GLY A 1 187 ? -0.234 -32.173 49.880 1.00 25.09 203 GLY A C 1
ATOM 1449 O O . GLY A 1 187 ? -1.211 -32.912 50.050 1.00 25.99 203 GLY A O 1
ATOM 1450 N N . SER A 1 188 ? 0.627 -31.892 50.874 1.00 18.86 204 SER A N 1
ATOM 1451 C CA . SER A 1 188 ? 0.366 -32.506 52.196 1.00 18.77 204 SER A CA 1
ATOM 1452 C C . SER A 1 188 ? 0.158 -31.457 53.303 1.00 20.11 204 SER A C 1
ATOM 1453 O O . SER A 1 188 ? 0.638 -30.324 53.191 1.00 19.45 204 SER A O 1
ATOM 1456 N N . LEU A 1 189 ? -0.566 -31.830 54.349 1.00 15.54 209 LEU A N 1
ATOM 1457 C CA . LEU A 1 189 ? -0.845 -30.909 55.466 1.00 15.53 209 LEU A CA 1
ATOM 1458 C C . LEU A 1 189 ? 0.387 -30.838 56.396 1.00 19.49 209 LEU A C 1
ATOM 1459 O O . LEU A 1 189 ? 0.732 -31.841 57.024 1.00 21.62 209 LEU A O 1
ATOM 1464 N N . GLN A 1 190 ? 1.034 -29.683 56.498 1.00 15.93 210 GLN A N 1
ATOM 1465 C CA . GLN A 1 190 ? 2.259 -29.580 57.310 1.00 16.59 210 GLN A CA 1
ATOM 1466 C C . GLN A 1 190 ? 2.159 -28.592 58.482 1.00 20.10 210 GLN A C 1
ATOM 1467 O O . GLN A 1 190 ? 3.016 -28.588 59.386 1.00 18.07 210 GLN A O 1
ATOM 1473 N N . GLY A 1 191 ? 1.134 -27.745 58.455 1.00 17.06 211 GLY A N 1
ATOM 1474 C CA . GLY A 1 191 ? 0.955 -26.784 59.535 1.00 14.62 211 GLY A CA 1
ATOM 1475 C C . GLY A 1 191 ? -0.481 -26.498 59.857 1.00 17.66 211 GLY A C 1
ATOM 1476 O O . GLY A 1 191 ? -1.375 -26.811 59.074 1.00 18.94 211 GLY A O 1
ATOM 1477 N N . LEU A 1 192 ? -0.698 -25.916 61.049 1.00 15.34 212 LEU A N 1
ATOM 1478 C CA . LEU A 1 192 ? -1.970 -25.366 61.510 1.00 14.73 212 LEU A CA 1
ATOM 1479 C C . LEU A 1 192 ? -1.711 -23.925 61.833 1.00 14.83 212 LEU A C 1
ATOM 1480 O O . LEU A 1 192 ? -0.681 -23.615 62.419 1.00 14.93 212 LEU A O 1
ATOM 1485 N N . VAL A 1 193 ? -2.676 -23.046 61.569 1.00 14.19 213 VAL A N 1
ATOM 1486 C CA . VAL A 1 193 ? -2.549 -21.630 61.965 1.00 15.78 213 VAL A CA 1
ATOM 1487 C C . VAL A 1 1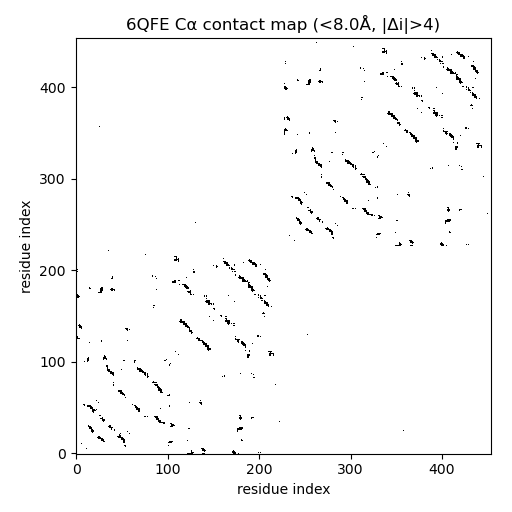93 ? -2.515 -21.598 63.503 1.00 18.59 213 VAL A C 1
ATOM 1488 O O . VAL A 1 193 ? -3.432 -22.123 64.139 1.00 17.14 213 VAL A O 1
ATOM 1492 N N . SER A 1 194 ? -1.422 -21.095 64.076 1.00 16.22 214 SER A N 1
ATOM 1493 C CA . SER A 1 194 ? -1.295 -21.096 65.538 1.00 17.32 214 SER A CA 1
ATOM 1494 C C . SER A 1 194 ? -1.276 -19.671 66.084 1.00 19.80 214 SER A C 1
ATOM 1495 O O . SER A 1 194 ? -2.228 -19.281 66.760 1.00 19.21 214 SER A O 1
ATOM 1498 N N . TRP A 1 195 ? -0.212 -18.905 65.832 1.00 16.15 215 TRP A N 1
ATOM 1499 C CA . TRP A 1 195 ? -0.127 -17.544 66.405 1.00 17.16 215 TRP A CA 1
ATOM 1500 C C . TRP A 1 195 ? 0.791 -16.650 65.575 1.00 19.12 215 TRP A C 1
ATOM 1501 O O . TRP A 1 195 ? 1.155 -16.974 64.435 1.00 17.90 215 TRP A O 1
ATOM 1512 N N . GLY A 1 196 ? 1.181 -15.529 66.155 1.00 16.05 216 GLY A N 1
ATOM 1513 C CA . GLY A 1 196 ? 2.045 -14.593 65.452 1.00 17.88 216 GLY A CA 1
ATOM 1514 C C . GLY A 1 196 ? 2.024 -13.291 66.192 1.00 23.14 216 GLY A C 1
ATOM 1515 O O . GLY A 1 196 ? 1.840 -13.279 67.412 1.00 24.01 216 GLY A O 1
ATOM 1516 N N . ASP A 1 197 ? 2.121 -12.193 65.458 1.00 20.07 217 ASP A N 1
ATOM 1517 C CA . ASP A 1 197 ? 2.122 -10.899 66.112 1.00 20.20 217 ASP A CA 1
ATOM 1518 C C . ASP A 1 197 ? 0.889 -10.077 65.750 1.00 22.99 217 ASP A C 1
ATOM 1519 O O . ASP A 1 197 ? 0.153 -10.435 64.824 1.00 20.08 217 ASP A O 1
ATOM 1524 N N . TYR A 1 198 ? 0.640 -9.005 66.545 1.00 20.09 218 TYR A N 1
ATOM 1525 C CA . TYR A 1 198 ? -0.441 -8.057 66.382 1.00 19.46 218 TYR A CA 1
ATOM 1526 C C . TYR A 1 198 ? 0.134 -6.635 66.172 1.00 24.26 218 TYR A C 1
ATOM 1527 O O . TYR A 1 198 ? 0.973 -6.211 66.962 1.00 23.22 218 TYR A O 1
ATOM 1536 N N . PRO A 1 199 ? -0.405 -5.854 65.203 1.00 22.24 219 PRO A N 1
ATOM 1537 C CA . PRO A 1 199 ? -1.349 -6.293 64.157 1.00 21.20 219 PRO A CA 1
ATOM 1538 C C . PRO A 1 199 ? -0.686 -7.380 63.311 1.00 20.83 219 PRO A C 1
ATOM 1539 O O . PRO A 1 199 ? 0.528 -7.521 63.346 1.00 19.90 219 PRO A O 1
ATOM 1543 N N . CYS A 1 200 ? -1.485 -8.163 62.581 1.00 19.87 220 CYS A N 1
ATOM 1544 C CA . CYS A 1 200 ? -0.958 -9.221 61.700 1.00 18.96 220 CYS A CA 1
ATOM 1545 C C . CYS A 1 200 ? -0.233 -8.588 60.528 1.00 23.04 220 CYS A C 1
ATOM 1546 O O . CYS A 1 200 ? -0.446 -7.410 60.254 1.00 20.73 220 CYS A O 1
ATOM 1549 N N . ALA A 1 201 ? 0.579 -9.393 59.799 1.00 21.24 221 ALA A N 1
ATOM 1550 C CA . ALA A 1 201 ? 1.261 -8.991 58.559 1.00 22.33 221 ALA A CA 1
ATOM 1551 C C . ALA A 1 201 ? 2.309 -7.891 58.713 1.00 27.58 221 ALA A C 1
ATOM 1552 O O . ALA A 1 201 ? 2.633 -7.216 57.727 1.00 25.47 221 ALA A O 1
ATOM 1554 N N . ARG A 1 202 A 2.896 -7.762 59.921 1.00 24.90 221 ARG A N 1
ATOM 1555 C CA . ARG A 1 202 A 3.930 -6.755 60.181 1.00 25.76 221 ARG A CA 1
ATOM 1556 C C . ARG A 1 202 A 5.264 -7.177 59.538 1.00 30.02 221 ARG A C 1
ATOM 1557 O O . ARG A 1 202 A 5.631 -8.358 59.584 1.00 27.40 221 ARG A O 1
ATOM 1565 N N . PRO A 1 203 ? 6.056 -6.224 58.993 1.00 30.38 222 PRO A N 1
ATOM 1566 C CA . PRO A 1 203 ? 7.373 -6.615 58.449 1.00 30.99 222 PRO A CA 1
ATOM 1567 C C . PRO A 1 203 ? 8.232 -7.274 59.533 1.00 36.31 222 PRO A C 1
ATOM 1568 O O . PRO A 1 203 ? 8.198 -6.839 60.686 1.00 37.61 222 PRO A O 1
ATOM 1572 N N . ASN A 1 204 ? 8.889 -8.400 59.188 1.00 32.55 223 ASN A N 1
ATOM 1573 C CA . ASN A 1 204 ? 9.773 -9.192 60.066 1.00 32.50 223 ASN A CA 1
ATOM 1574 C C . ASN A 1 204 ? 9.042 -9.901 61.250 1.00 33.51 223 ASN A C 1
ATOM 1575 O O . ASN A 1 204 ? 9.699 -10.382 62.180 1.00 32.39 223 ASN A O 1
ATOM 1580 N N . ARG A 1 205 ? 7.698 -10.018 61.192 1.00 28.98 224 ARG A N 1
ATOM 1581 C CA . ARG A 1 205 ? 6.949 -10.766 62.218 1.00 27.46 224 ARG A CA 1
ATOM 1582 C C . ARG A 1 205 ? 6.176 -11.869 61.463 1.00 28.00 224 ARG A C 1
ATOM 1583 O O . ARG A 1 205 ? 5.005 -11.671 61.145 1.00 27.38 224 ARG A O 1
ATOM 1591 N N . PRO A 1 206 ? 6.822 -12.992 61.066 1.00 23.04 225 PRO A N 1
ATOM 1592 C CA . PRO A 1 206 ? 6.080 -14.014 60.309 1.00 22.10 225 PRO A CA 1
ATOM 1593 C C . PRO A 1 206 ? 5.034 -14.731 61.165 1.00 23.44 225 PRO A C 1
ATOM 1594 O O . PRO A 1 206 ? 5.113 -14.698 62.393 1.00 22.83 225 PRO A O 1
ATOM 1598 N N . GLY A 1 207 ? 4.081 -15.388 60.515 1.00 17.24 226 GLY A N 1
ATOM 1599 C CA . GLY A 1 207 ? 3.103 -16.198 61.242 1.00 16.97 226 GLY A CA 1
ATOM 1600 C C . GLY A 1 207 ? 3.801 -17.425 61.806 1.00 18.85 226 GLY A C 1
ATOM 1601 O O . GLY A 1 207 ? 4.817 -17.905 61.260 1.00 18.54 226 GLY A O 1
ATOM 1602 N N . VAL A 1 208 ? 3.289 -17.915 62.906 1.00 16.86 227 VAL A N 1
ATOM 1603 C CA . VAL A 1 208 ? 3.786 -19.109 63.597 1.00 16.95 227 VAL A CA 1
ATOM 1604 C C . VAL A 1 208 ? 2.756 -20.207 63.473 1.00 19.78 227 VAL A C 1
ATOM 1605 O O . VAL A 1 208 ? 1.574 -20.004 63.777 1.00 19.41 227 VAL A O 1
ATOM 1609 N N . TYR A 1 209 ? 3.226 -21.383 63.060 1.00 17.31 228 TYR A N 1
ATOM 1610 C CA . TYR A 1 209 ? 2.404 -22.520 62.711 1.00 16.44 228 TYR A CA 1
ATOM 1611 C C . TYR A 1 209 ? 2.801 -23.789 63.460 1.00 21.21 228 TYR A C 1
ATOM 1612 O O . TYR A 1 209 ? 3.980 -23.979 63.735 1.00 21.94 228 TYR A O 1
ATOM 1621 N N . THR A 1 210 ? 1.814 -24.621 63.819 1.00 18.68 229 THR A N 1
ATOM 1622 C CA . THR A 1 210 ? 2.066 -25.898 64.500 1.00 18.79 229 THR A CA 1
ATOM 1623 C C . THR A 1 210 ? 2.808 -26.772 63.489 1.00 21.94 229 THR A C 1
ATOM 1624 O O . THR A 1 210 ? 2.327 -26.961 62.377 1.00 21.10 229 THR A O 1
ATOM 1628 N N . ASN A 1 211 ? 3.973 -27.301 63.896 1.00 19.29 230 ASN A N 1
ATOM 1629 C CA . ASN A 1 211 ? 4.855 -28.097 63.020 1.00 20.08 230 ASN A CA 1
ATOM 1630 C C . ASN A 1 211 ? 4.412 -29.539 63.024 1.00 22.16 230 ASN A C 1
ATOM 1631 O O . ASN A 1 211 ? 4.928 -30.358 63.790 1.00 23.60 230 ASN A O 1
ATOM 1636 N N . LEU A 1 212 ? 3.432 -29.857 62.175 1.00 16.95 231 LEU A N 1
ATOM 1637 C CA . LEU A 1 212 ? 2.750 -31.142 62.179 1.00 15.78 231 LEU A CA 1
ATOM 1638 C C . LEU A 1 212 ? 3.614 -32.386 61.882 1.00 23.03 231 LEU A C 1
ATOM 1639 O O . LEU A 1 212 ? 3.251 -33.472 62.338 1.00 22.63 231 LEU A O 1
ATOM 1644 N N . CYS A 1 213 ? 4.725 -32.233 61.150 1.00 22.54 232 CYS A N 1
ATOM 1645 C CA . CYS A 1 213 ? 5.629 -33.352 60.829 1.00 23.92 232 CYS A CA 1
ATOM 1646 C C . CYS A 1 213 ? 6.150 -34.004 62.120 1.00 26.68 232 CYS A C 1
ATOM 1647 O O . CYS A 1 213 ? 6.444 -35.199 62.107 1.00 26.37 232 CYS A O 1
ATOM 1650 N N . LYS A 1 214 ? 6.232 -33.227 63.224 1.00 21.89 233 LYS A N 1
ATOM 1651 C CA . LYS A 1 214 ? 6.669 -33.704 64.553 1.00 22.88 233 LYS A CA 1
ATOM 1652 C C . LYS A 1 214 ? 5.632 -34.581 65.311 1.00 27.67 233 LYS A C 1
ATOM 1653 O O . LYS A 1 214 ? 5.972 -35.119 66.377 1.00 29.54 233 LYS A O 1
ATOM 1659 N N . PHE A 1 215 ? 4.403 -34.735 64.780 1.00 22.06 234 PHE A N 1
ATOM 1660 C CA . PHE A 1 215 ? 3.283 -35.391 65.474 1.00 20.67 234 PHE A CA 1
ATOM 1661 C C . PHE A 1 215 ? 2.575 -36.529 64.747 1.00 25.49 234 PHE A C 1
ATOM 1662 O O . PHE A 1 215 ? 1.550 -37.002 65.243 1.00 27.99 234 PHE A O 1
ATOM 1670 N N . THR A 1 216 ? 3.114 -37.018 63.613 1.00 21.59 235 THR A N 1
ATOM 1671 C CA . THR A 1 216 ? 2.474 -38.098 62.865 1.00 21.62 235 THR A CA 1
ATOM 1672 C C . THR A 1 216 ? 2.252 -39.349 63.715 1.00 26.58 235 THR A C 1
ATOM 1673 O O . THR A 1 216 ? 1.185 -39.926 63.600 1.00 27.37 235 THR A O 1
ATOM 1677 N N . LYS A 1 217 ? 3.218 -39.724 64.599 1.00 25.52 236 LYS A N 1
ATOM 1678 C CA . LYS A 1 217 ? 3.071 -40.900 65.478 1.00 26.59 236 LYS A CA 1
ATOM 1679 C C . LYS A 1 217 ? 1.903 -40.658 66.432 1.00 30.93 236 LYS A C 1
ATOM 1680 O O . LYS A 1 217 ? 0.988 -41.482 66.454 1.00 31.10 236 LYS A O 1
ATOM 1686 N N . TRP A 1 218 ? 1.897 -39.495 67.161 1.00 27.60 237 TRP A N 1
ATOM 1687 C CA . TRP A 1 218 ? 0.774 -39.147 68.041 1.00 27.26 237 TRP A CA 1
ATOM 1688 C C . TRP A 1 218 ? -0.551 -39.140 67.267 1.00 29.43 237 TRP A C 1
ATOM 1689 O O . TRP A 1 218 ? -1.511 -39.717 67.755 1.00 30.05 237 TRP A O 1
ATOM 1700 N N . ILE A 1 219 ? -0.615 -38.504 66.067 1.00 24.48 238 ILE A N 1
ATOM 1701 C CA . ILE A 1 219 ? -1.868 -38.460 65.284 1.00 23.06 238 ILE A CA 1
ATOM 1702 C C . ILE A 1 219 ? -2.378 -39.869 64.943 1.00 29.06 238 ILE A C 1
ATOM 1703 O O . ILE A 1 219 ? -3.554 -40.184 65.179 1.00 28.44 238 ILE A O 1
ATOM 1708 N N . GLN A 1 220 ? -1.483 -40.712 64.371 1.00 27.61 239 GLN A N 1
ATOM 1709 C CA . GLN A 1 220 ? -1.812 -42.089 63.983 1.00 27.74 239 GLN A CA 1
ATOM 1710 C C . GLN A 1 220 ? -2.263 -42.920 65.194 1.00 30.20 239 GLN A C 1
ATOM 1711 O O . GLN A 1 220 ? -3.357 -43.471 65.168 1.00 29.84 239 GLN A O 1
ATOM 1717 N N . GLU A 1 221 ? -1.463 -42.934 66.262 1.00 28.41 240 GLU A N 1
ATOM 1718 C CA . GLU A 1 221 ? -1.751 -43.699 67.494 1.00 28.99 240 GLU A CA 1
ATOM 1719 C C . GLU A 1 221 ? -3.047 -43.274 68.187 1.00 31.51 240 GLU A C 1
ATOM 1720 O O . GLU A 1 221 ? -3.826 -44.138 68.594 1.00 31.78 240 GLU A O 1
ATOM 1726 N N . THR A 1 222 ? -3.325 -41.953 68.248 1.00 27.28 241 THR A N 1
ATOM 1727 C CA . THR A 1 222 ? -4.559 -41.429 68.866 1.00 25.40 241 THR A CA 1
ATOM 1728 C C . THR A 1 222 ? -5.793 -41.816 68.043 1.00 29.30 241 THR A C 1
ATOM 1729 O O . THR A 1 222 ? -6.795 -42.248 68.624 1.00 28.87 241 THR A O 1
ATOM 1733 N N . ILE A 1 223 ? -5.726 -41.700 66.692 1.00 26.35 242 ILE A N 1
ATOM 1734 C CA . ILE A 1 223 ? -6.863 -42.089 65.850 1.00 26.32 242 ILE A CA 1
ATOM 1735 C C . ILE A 1 223 ? -7.140 -43.594 66.054 1.00 31.18 242 ILE A C 1
ATOM 1736 O O . ILE A 1 223 ? -8.289 -43.985 66.260 1.00 29.54 242 ILE A O 1
ATOM 1741 N N . GLN A 1 224 ? -6.075 -44.413 66.016 1.00 32.34 243 GLN A N 1
ATOM 1742 C CA . GLN A 1 224 ? -6.176 -45.875 66.182 1.00 33.84 243 GLN A CA 1
ATOM 1743 C C . GLN A 1 224 ? -6.726 -46.276 67.553 1.00 39.35 243 GLN A C 1
ATOM 1744 O O . GLN A 1 224 ? -7.604 -47.126 67.620 1.00 40.92 243 GLN A O 1
ATOM 1750 N N . ALA A 1 225 ? -6.255 -45.623 68.635 1.00 34.87 244 ALA A N 1
ATOM 1751 C CA . ALA A 1 225 ? -6.714 -45.875 70.009 1.00 33.92 244 ALA A CA 1
ATOM 1752 C C . ALA A 1 225 ? -8.164 -45.445 70.252 1.00 37.99 244 ALA A C 1
ATOM 1753 O O . ALA A 1 225 ? -8.797 -45.925 71.198 1.00 38.35 244 ALA A O 1
ATOM 1755 N N . ASN A 1 226 ? -8.694 -44.547 69.405 1.00 32.99 245 ASN A N 1
ATOM 1756 C CA . ASN A 1 226 ? -10.056 -44.061 69.553 1.00 32.29 245 ASN A CA 1
ATOM 1757 C C . ASN A 1 226 ? -10.964 -44.485 68.384 1.00 38.07 245 ASN A C 1
ATOM 1758 O O . ASN A 1 226 ? -11.920 -43.789 68.049 1.00 37.17 245 ASN A O 1
ATOM 1763 N N . SER A 1 227 ? -10.693 -45.663 67.817 1.00 37.87 246 SER A N 1
ATOM 1764 C CA . SER A 1 227 ? -11.477 -46.294 66.748 1.00 44.15 246 SER A CA 1
ATOM 1765 C C . SER A 1 227 ? -12.300 -47.458 67.338 1.00 62.45 246 SER A C 1
ATOM 1766 O O . SER A 1 227 ? -13.447 -47.674 66.902 1.00 63.70 246 SER A O 1
ATOM 1770 N N . ILE B 1 1 ? -16.264 -4.322 75.089 1.00 16.63 16 ILE B N 1
ATOM 1771 C CA . ILE B 1 1 ? -16.273 -4.265 76.556 1.00 15.38 16 ILE B CA 1
ATOM 1772 C C . ILE B 1 1 ? -16.590 -5.658 77.070 1.00 20.60 16 ILE B C 1
ATOM 1773 O O . ILE B 1 1 ? -17.678 -6.167 76.802 1.00 21.56 16 ILE B O 1
ATOM 1778 N N . ILE B 1 2 ? -15.667 -6.245 77.821 1.00 17.81 17 ILE B N 1
ATOM 1779 C CA . ILE B 1 2 ? -15.825 -7.577 78.415 1.00 18.56 17 ILE B CA 1
ATOM 1780 C C . ILE B 1 2 ? -16.550 -7.468 79.757 1.00 23.34 17 ILE B C 1
ATOM 1781 O O . ILE B 1 2 ? -16.094 -6.768 80.669 1.00 23.08 17 ILE B O 1
ATOM 1786 N N . ASN B 1 3 ? -17.645 -8.217 79.876 1.00 21.70 18 ASN B N 1
ATOM 1787 C CA . ASN B 1 3 ? -18.456 -8.350 81.084 1.00 22.13 18 ASN B CA 1
ATOM 1788 C C . ASN B 1 3 ? -18.977 -6.987 81.628 1.00 24.74 18 ASN B C 1
ATOM 1789 O O . ASN B 1 3 ? -19.034 -6.737 82.842 1.00 23.79 18 ASN B O 1
ATOM 1794 N N . GLY B 1 4 ? -19.376 -6.136 80.688 1.00 21.91 19 GLY B N 1
ATOM 1795 C CA . GLY B 1 4 ? -20.051 -4.890 81.000 1.00 22.75 19 GLY B CA 1
ATOM 1796 C C . GLY B 1 4 ? -21.540 -5.177 80.861 1.00 27.55 19 GLY B C 1
ATOM 1797 O O . GLY B 1 4 ? -21.952 -6.351 80.848 1.00 26.76 19 GLY B O 1
ATOM 1798 N N . SER B 1 5 ? -22.358 -4.127 80.751 1.00 23.58 20 SER B N 1
ATOM 1799 C CA . SER B 1 5 ? -23.805 -4.289 80.551 1.00 23.03 20 SER B CA 1
ATOM 1800 C C . SER B 1 5 ? -24.306 -3.253 79.548 1.00 26.17 20 SER B C 1
ATOM 1801 O O . SER B 1 5 ? -23.594 -2.287 79.265 1.00 24.80 20 SER B O 1
ATOM 1804 N N . ASP B 1 6 ? -25.530 -3.443 78.998 1.00 23.52 21 ASP B N 1
ATOM 1805 C CA . ASP B 1 6 ? -26.107 -2.472 78.073 1.00 23.66 21 ASP B CA 1
ATOM 1806 C C . ASP B 1 6 ? -26.188 -1.146 78.812 1.00 28.02 21 ASP B C 1
ATOM 1807 O O . ASP B 1 6 ? -26.676 -1.124 79.939 1.00 28.22 21 ASP B O 1
ATOM 1812 N N . CYS B 1 7 ? -25.667 -0.058 78.222 1.00 25.03 22 CYS B N 1
ATOM 1813 C CA . CYS B 1 7 ? -25.739 1.262 78.852 1.00 24.59 22 CYS B CA 1
ATOM 1814 C C . CYS B 1 7 ? -27.207 1.641 78.957 1.00 33.87 22 CYS B C 1
ATOM 1815 O O . CYS B 1 7 ? -28.018 1.159 78.165 1.00 33.08 22 CYS B O 1
ATOM 1818 N N . ASP B 1 8 ? -27.569 2.504 79.886 1.00 34.62 23 ASP B N 1
ATOM 1819 C CA . ASP B 1 8 ? -28.975 2.909 79.881 1.00 37.07 23 ASP B CA 1
ATOM 1820 C C . ASP B 1 8 ? -29.144 3.858 78.674 1.00 44.44 23 ASP B C 1
ATOM 1821 O O . ASP B 1 8 ? -28.198 4.566 78.342 1.00 43.23 23 ASP B O 1
ATOM 1826 N N . MET B 1 9 ? -30.266 3.778 77.934 1.00 43.75 24 MET B N 1
ATOM 1827 C CA . MET B 1 9 ? -30.472 4.651 76.768 1.00 44.99 24 MET B CA 1
ATOM 1828 C C . MET B 1 9 ? -30.398 6.128 77.199 1.00 45.47 24 MET B C 1
ATOM 1829 O O . MET B 1 9 ? -30.792 6.454 78.321 1.00 44.72 24 MET B O 1
ATOM 1834 N N . HIS B 1 10 ? -29.846 7.007 76.330 1.00 41.18 25 HIS B N 1
ATOM 1835 C CA . HIS B 1 10 ? -29.678 8.457 76.558 1.00 40.58 25 HIS B CA 1
ATOM 1836 C C . HIS B 1 10 ? -28.750 8.836 77.763 1.00 42.95 25 HIS B C 1
ATOM 1837 O O . HIS B 1 10 ? -28.797 9.986 78.216 1.00 43.97 25 HIS B O 1
ATOM 1844 N N . THR B 1 11 ? -27.897 7.909 78.266 1.00 36.69 26 THR B N 1
ATOM 1845 C CA . THR B 1 11 ? -27.044 8.231 79.431 1.00 35.89 26 THR B CA 1
ATOM 1846 C C . THR B 1 11 ? -25.589 8.549 79.120 1.00 38.55 26 THR B C 1
ATOM 1847 O O . THR B 1 11 ? -24.888 9.072 79.997 1.00 38.94 26 THR B O 1
ATOM 1851 N N . GLN B 1 12 ? -25.127 8.256 77.894 1.00 32.57 27 GLN B N 1
ATOM 1852 C CA . GLN B 1 12 ? -23.740 8.550 77.500 1.00 30.56 27 GLN B CA 1
ATOM 1853 C C . GLN B 1 12 ? -23.806 9.475 76.265 1.00 32.69 27 GLN B C 1
ATOM 1854 O O . GLN B 1 12 ? -23.424 9.053 75.160 1.00 32.36 27 GLN B O 1
ATOM 1860 N N . PRO B 1 13 ? -24.320 10.729 76.415 1.00 27.23 28 PRO B N 1
ATOM 1861 C CA . PRO B 1 13 ? -24.509 11.598 75.237 1.00 26.31 28 PRO B CA 1
ATOM 1862 C C . PRO B 1 13 ? -23.255 12.150 74.574 1.00 26.92 28 PRO B C 1
ATOM 1863 O O . PRO B 1 13 ? -23.349 12.786 73.530 1.00 26.12 28 PRO B O 1
ATOM 1867 N N . TRP B 1 14 ? -22.096 11.924 75.190 1.00 23.29 29 TRP B N 1
ATOM 1868 C CA . TRP B 1 14 ? -20.795 12.331 74.668 1.00 22.99 29 TRP B CA 1
ATOM 1869 C C . TRP B 1 14 ? -20.165 11.204 73.860 1.00 24.69 29 TRP B C 1
ATOM 1870 O O . TRP B 1 14 ? -19.134 11.439 73.240 1.00 23.85 29 TRP B O 1
ATOM 1881 N N . GLN B 1 15 ? -20.751 9.981 73.895 1.00 23.15 30 GLN B N 1
ATOM 1882 C CA . GLN B 1 15 ? -20.192 8.839 73.155 1.00 23.54 30 GLN B CA 1
ATOM 1883 C C . GLN B 1 15 ? -20.320 9.037 71.654 1.00 26.91 30 GLN B C 1
ATOM 1884 O O . GLN B 1 15 ? -21.418 9.300 71.175 1.00 27.04 30 GLN B O 1
ATOM 1890 N N . ALA B 1 16 ? -19.217 8.871 70.909 1.00 22.95 31 ALA B N 1
ATOM 1891 C CA . ALA B 1 16 ? -19.268 8.979 69.457 1.00 22.28 31 ALA B CA 1
ATOM 1892 C C . ALA B 1 16 ? -18.748 7.683 68.838 1.00 25.96 31 ALA B C 1
ATOM 1893 O O . ALA B 1 16 ? -18.076 6.885 69.515 1.00 22.38 31 ALA B O 1
ATOM 1895 N N . ALA B 1 17 ? -19.074 7.473 67.552 1.00 23.36 32 ALA B N 1
ATOM 1896 C CA . ALA B 1 17 ? -18.584 6.343 66.762 1.00 23.15 32 ALA B CA 1
ATOM 1897 C C . ALA B 1 17 ? -17.921 6.893 65.510 1.00 27.39 32 ALA B C 1
ATOM 1898 O O . ALA B 1 17 ? -18.442 7.828 64.890 1.00 27.69 32 ALA B O 1
ATOM 1900 N N . LEU B 1 18 ? -16.718 6.396 65.206 1.00 22.54 33 LEU B N 1
ATOM 1901 C CA . LEU B 1 18 ? -16.004 6.772 63.986 1.00 22.00 33 LEU B CA 1
ATOM 1902 C C . LEU B 1 18 ? -16.275 5.636 63.041 1.00 24.41 33 LEU B C 1
ATOM 1903 O O . LEU B 1 18 ? -15.990 4.479 63.351 1.00 23.39 33 LEU B O 1
ATOM 1908 N N . LEU B 1 19 ? -16.899 5.967 61.916 1.00 23.49 34 LEU B N 1
ATOM 1909 C CA . LEU B 1 19 ? -17.310 4.983 60.936 1.00 22.91 34 LEU B CA 1
ATOM 1910 C C . LEU B 1 19 ? -16.501 5.065 59.682 1.00 25.77 34 LEU B C 1
ATOM 1911 O O . LEU B 1 19 ? -16.150 6.157 59.234 1.00 25.48 34 LEU B O 1
ATOM 1916 N N . LEU B 1 20 ? -16.230 3.901 59.099 1.00 25.93 35 LEU B N 1
ATOM 1917 C CA . LEU B 1 20 ? -15.564 3.787 57.808 1.00 27.88 35 LEU B CA 1
ATOM 1918 C C . LEU B 1 20 ? -16.633 3.373 56.804 1.00 36.21 35 LEU B C 1
ATOM 1919 O O . LEU B 1 20 ? -17.660 2.822 57.204 1.00 35.77 35 LEU B O 1
ATOM 1924 N N . ARG B 1 21 ? -16.383 3.612 55.513 1.00 37.56 36 ARG B N 1
ATOM 1925 C CA . ARG B 1 21 ? -17.307 3.234 54.448 1.00 39.48 36 ARG B CA 1
ATOM 1926 C C . ARG B 1 21 ? -17.322 1.713 54.282 1.00 47.13 36 ARG B C 1
ATOM 1927 O O . ARG B 1 21 ? -16.273 1.083 54.111 1.00 47.51 36 ARG B O 1
ATOM 1935 N N . PRO B 1 22 ? -18.526 1.129 54.395 1.00 46.06 37 PRO B N 1
ATOM 1936 C CA . PRO B 1 22 ? -19.811 1.837 54.482 1.00 46.96 37 PRO B CA 1
ATOM 1937 C C . PRO B 1 22 ? -20.351 2.133 55.874 1.00 51.15 37 PRO B C 1
ATOM 1938 O O . PRO B 1 22 ? -20.631 3.300 56.163 1.00 51.78 37 PRO B O 1
ATOM 1942 N N . ASN B 1 23 ? -20.567 1.119 56.703 1.00 46.58 38 ASN B N 1
ATOM 1943 C CA . ASN B 1 23 ? -21.092 1.384 58.037 1.00 46.11 38 ASN B CA 1
ATOM 1944 C C . ASN B 1 23 ? -20.273 0.700 59.109 1.00 46.64 38 ASN B C 1
ATOM 1945 O O . ASN B 1 23 ? -20.783 0.407 60.194 1.00 47.25 38 ASN B O 1
ATOM 1950 N N . GLN B 1 24 ? -18.992 0.463 58.804 1.00 39.59 39 GLN B N 1
ATOM 1951 C CA . GLN B 1 24 ? -18.068 -0.237 59.679 1.00 37.88 39 GLN B CA 1
ATOM 1952 C C . GLN B 1 24 ? -17.714 0.639 60.871 1.00 35.94 39 GLN B C 1
ATOM 1953 O O . GLN B 1 24 ? -17.148 1.722 60.695 1.00 33.47 39 GLN B O 1
ATOM 1959 N N . LEU B 1 25 ? -18.075 0.193 62.072 1.00 29.99 40 LEU B N 1
ATOM 1960 C CA . LEU B 1 25 ? -17.692 0.935 63.257 1.00 29.44 40 LEU B CA 1
ATOM 1961 C C . LEU B 1 25 ? -16.194 0.672 63.399 1.00 31.37 40 LEU B C 1
ATOM 1962 O O . LEU B 1 25 ? -15.784 -0.483 63.381 1.00 33.50 40 LEU B O 1
ATOM 1967 N N . TYR B 1 26 ? -15.380 1.734 63.380 1.00 23.83 41 TYR B N 1
ATOM 1968 C CA . TYR B 1 26 ? -13.928 1.639 63.399 1.00 22.04 41 TYR B CA 1
ATOM 1969 C C . TYR B 1 26 ? -13.362 1.814 64.801 1.00 24.78 41 TYR B C 1
ATOM 1970 O O . TYR B 1 26 ? -12.584 0.980 65.274 1.00 24.64 41 TYR B O 1
ATOM 1979 N N . CYS B 1 27 ? -13.725 2.922 65.455 1.00 21.30 42 CYS B N 1
ATOM 1980 C CA . CYS B 1 27 ? -13.231 3.257 66.784 1.00 20.37 42 CYS B CA 1
ATOM 1981 C C . CYS B 1 27 ? -14.313 4.045 67.504 1.00 22.15 42 CYS B C 1
ATOM 1982 O O . CYS B 1 27 ? -15.205 4.627 66.875 1.00 21.06 42 CYS B O 1
ATOM 1985 N N . GLY B 1 28 ? -14.184 4.071 68.819 1.00 17.72 43 GLY B N 1
ATOM 1986 C CA . GLY B 1 28 ? -14.974 4.950 69.668 1.00 17.58 43 GLY B CA 1
ATOM 1987 C C . GLY B 1 28 ? -14.307 6.320 69.646 1.00 19.89 43 GLY B C 1
ATOM 1988 O O . GLY B 1 28 ? -13.173 6.470 69.171 1.00 17.29 43 GLY B O 1
ATOM 1989 N N . ALA B 1 29 ? -15.029 7.346 70.113 1.00 18.19 44 ALA B N 1
ATOM 1990 C CA . ALA B 1 29 ? -14.576 8.718 70.226 1.00 18.91 44 ALA B CA 1
ATOM 1991 C C . ALA B 1 29 ? -15.485 9.384 71.249 1.00 22.15 44 ALA B C 1
ATOM 1992 O O . ALA B 1 29 ? -16.483 8.784 71.688 1.00 20.73 44 ALA B O 1
ATOM 1994 N N . VAL B 1 30 ? -15.083 10.582 71.686 1.00 19.29 45 VAL B N 1
ATOM 1995 C CA . VAL B 1 30 ? -15.801 11.305 72.727 1.00 20.04 45 VAL B CA 1
ATOM 1996 C C . VAL B 1 30 ? -15.951 12.769 72.335 1.00 22.61 45 VAL B C 1
ATOM 1997 O O . VAL B 1 30 ? -14.952 13.440 72.048 1.00 22.56 45 VAL B O 1
ATOM 2001 N N . LEU B 1 31 ? -17.189 13.276 72.414 1.00 21.77 46 LEU B N 1
ATOM 2002 C CA . LEU B 1 31 ? -17.500 14.689 72.174 1.00 21.27 46 LEU B CA 1
ATOM 2003 C C . LEU B 1 31 ? -17.023 15.548 73.370 1.00 24.92 46 LEU B C 1
ATOM 2004 O O . LEU B 1 31 ? -17.501 15.374 74.493 1.00 24.39 46 LEU B O 1
ATOM 2009 N N . VAL B 1 32 ? -16.020 16.420 73.146 1.00 22.70 47 VAL B N 1
ATOM 2010 C CA . VAL B 1 32 ? -15.448 17.240 74.233 1.00 21.33 47 VAL B CA 1
ATOM 2011 C C . VAL B 1 32 ? -15.714 18.744 74.090 1.00 28.15 47 VAL B C 1
ATOM 2012 O O . VAL B 1 32 ? -15.343 19.529 74.971 1.00 28.35 47 VAL B O 1
ATOM 2016 N N . HIS B 1 33 ? -16.310 19.139 72.965 1.00 26.81 48 HIS B N 1
ATOM 2017 C CA . HIS B 1 33 ? -16.602 20.528 72.617 1.00 27.37 48 HIS B CA 1
ATOM 2018 C C . HIS B 1 33 ? -17.745 20.474 71.611 1.00 30.38 48 HIS B C 1
ATOM 2019 O O . HIS B 1 33 ? -17.858 19.464 70.903 1.00 29.30 48 HIS B O 1
ATOM 2026 N N . PRO B 1 34 ? -18.571 21.536 71.434 1.00 27.49 49 PRO B N 1
ATOM 2027 C CA . PRO B 1 34 ? -19.621 21.466 70.402 1.00 26.78 49 PRO B CA 1
ATOM 2028 C C . PRO B 1 34 ? -19.126 21.132 68.974 1.00 29.09 49 PRO B C 1
ATOM 2029 O O . PRO B 1 34 ? -19.909 20.643 68.171 1.00 29.35 49 PRO B O 1
ATOM 2033 N N . GLN B 1 35 ? -17.830 21.332 68.678 1.00 27.73 50 GLN B N 1
ATOM 2034 C CA . GLN B 1 35 ? -17.290 21.016 67.344 1.00 27.44 50 GLN B CA 1
ATOM 2035 C C . GLN B 1 35 ? -16.047 20.088 67.350 1.00 30.79 50 GLN B C 1
ATOM 2036 O O . GLN B 1 35 ? -15.394 19.954 66.305 1.00 27.77 50 GLN B O 1
ATOM 2042 N N . TRP B 1 36 ? -15.710 19.457 68.508 1.00 27.55 51 TRP B N 1
ATOM 2043 C CA . TRP B 1 36 ? -14.522 18.596 68.573 1.00 26.96 51 TRP B CA 1
ATOM 2044 C C . TRP B 1 36 ? -14.698 17.294 69.324 1.00 28.36 51 TRP B C 1
ATOM 2045 O O . TRP B 1 36 ? -15.386 17.245 70.353 1.00 26.33 51 TRP B O 1
ATOM 2056 N N . LEU B 1 37 ? -13.997 16.253 68.830 1.00 23.26 52 LEU B N 1
ATOM 2057 C CA . LEU B 1 37 ? -13.921 14.956 69.481 1.00 22.20 52 LEU B CA 1
ATOM 2058 C C . LEU B 1 37 ? -12.493 14.694 69.886 1.00 23.97 52 LEU B C 1
ATOM 2059 O O . LEU B 1 37 ? -11.547 15.230 69.286 1.00 24.52 52 LEU B O 1
ATOM 2064 N N . LEU B 1 38 ? -12.343 13.777 70.843 1.00 18.17 53 LEU B N 1
ATOM 2065 C CA . LEU B 1 38 ? -11.093 13.140 71.179 1.00 17.07 53 LEU B CA 1
ATOM 2066 C C . LEU B 1 38 ? -11.261 11.675 70.777 1.00 21.93 53 LEU B C 1
ATOM 2067 O O . LEU B 1 38 ? -12.343 11.110 70.899 1.00 20.81 53 LEU B O 1
ATOM 2072 N N . THR B 1 39 ? -10.194 11.073 70.261 1.00 19.63 54 THR B N 1
ATOM 2073 C CA . THR B 1 39 ? -10.149 9.647 69.978 1.00 17.81 54 THR B CA 1
ATOM 2074 C C . THR B 1 39 ? -8.709 9.215 70.215 1.00 19.96 54 THR B C 1
ATOM 2075 O O . THR B 1 39 ? -7.866 10.069 70.498 1.00 19.13 54 THR B O 1
ATOM 2079 N N . ALA B 1 40 ? -8.411 7.918 70.105 1.00 16.64 55 ALA B N 1
ATOM 2080 C CA . ALA B 1 40 ? -7.021 7.490 70.287 1.00 15.89 55 ALA B CA 1
ATOM 2081 C C . ALA B 1 40 ? -6.279 7.864 69.000 1.00 20.85 55 ALA B C 1
ATOM 2082 O O . ALA B 1 40 ? -6.853 7.787 67.916 1.00 20.89 55 ALA B O 1
ATOM 2084 N N . ALA B 1 41 ? -5.028 8.278 69.123 1.00 17.04 56 ALA B N 1
ATOM 2085 C CA . ALA B 1 41 ? -4.218 8.614 67.939 1.00 18.37 56 ALA B CA 1
ATOM 2086 C C . ALA B 1 41 ? -3.948 7.359 67.091 1.00 21.44 56 ALA B C 1
ATOM 2087 O O . ALA B 1 41 ? -3.655 7.500 65.895 1.00 21.05 56 ALA B O 1
ATOM 2089 N N . HIS B 1 42 ? -4.057 6.134 67.692 1.00 17.26 57 HIS B N 1
ATOM 2090 C CA . HIS B 1 42 ? -3.850 4.891 66.924 1.00 15.71 57 HIS B CA 1
ATOM 2091 C C . HIS B 1 42 ? -5.031 4.587 65.986 1.00 20.15 57 HIS B C 1
ATOM 2092 O O . HIS B 1 42 ? -4.918 3.668 65.150 1.00 18.45 57 HIS B O 1
ATOM 2099 N N . CYS B 1 43 ? -6.163 5.334 66.138 1.00 18.24 58 CYS B N 1
ATOM 2100 C CA . CYS B 1 43 ? -7.342 5.210 65.265 1.00 18.56 58 CYS B CA 1
ATOM 2101 C C . CYS B 1 43 ? -7.052 6.133 64.065 1.00 22.41 58 CYS B C 1
ATOM 2102 O O . CYS B 1 43 ? -7.717 7.146 63.871 1.00 23.35 58 CYS B O 1
ATOM 2105 N N . ARG B 1 44 ? -6.036 5.765 63.295 1.00 20.21 59 ARG B N 1
ATOM 2106 C CA . ARG B 1 44 ? -5.406 6.556 62.225 1.00 21.73 59 ARG B CA 1
ATOM 2107 C C . ARG B 1 44 ? -6.154 6.663 60.925 1.00 25.89 59 ARG B C 1
ATOM 2108 O O . ARG B 1 44 ? -6.013 7.681 60.256 1.00 25.93 59 ARG B O 1
ATOM 2116 N N . LYS B 1 45 ? -6.870 5.617 60.528 1.00 23.19 60 LYS B N 1
ATOM 2117 C CA . LYS B 1 45 ? -7.589 5.620 59.247 1.00 23.30 60 LYS B CA 1
ATOM 2118 C C . LYS B 1 45 ? -8.494 6.842 59.084 1.00 28.27 60 LYS B C 1
ATOM 2119 O O . LYS B 1 45 ? -9.132 7.269 60.049 1.00 25.97 60 LYS B O 1
ATOM 2125 N N . LYS B 1 46 ? -8.505 7.430 57.868 1.00 28.25 61 LYS B N 1
ATOM 2126 C CA . LYS B 1 46 ? -9.339 8.606 57.598 1.00 29.21 61 LYS B CA 1
ATOM 2127 C C . LYS B 1 46 ? -10.810 8.215 57.840 1.00 32.16 61 LYS B C 1
ATOM 2128 O O . LYS B 1 46 ? -11.284 7.210 57.306 1.00 30.89 61 LYS B O 1
ATOM 2134 N N . VAL B 1 47 ? -11.476 8.945 58.748 1.00 29.55 62 VAL B N 1
ATOM 2135 C CA . VAL B 1 47 ? -12.870 8.689 59.116 1.00 28.83 62 VAL B CA 1
ATOM 2136 C C . VAL B 1 47 ? -13.819 9.113 57.982 1.00 30.82 62 VAL B C 1
ATOM 2137 O O . VAL B 1 47 ? -13.644 10.182 57.407 1.00 30.40 62 VAL B O 1
ATOM 2141 N N . PHE B 1 48 ? -14.804 8.261 57.667 1.00 28.00 63 PHE B N 1
ATOM 2142 C CA . PHE B 1 48 ? -15.831 8.556 56.660 1.00 28.87 63 PHE B CA 1
ATOM 2143 C C . PHE B 1 48 ? -16.922 9.448 57.296 1.00 30.46 63 PHE B C 1
ATOM 2144 O O . PHE B 1 48 ? -17.188 10.555 56.810 1.00 28.37 63 PHE B O 1
ATOM 2152 N N . ARG B 1 49 ? -17.535 8.963 58.390 1.00 26.34 64 ARG B N 1
ATOM 2153 C CA . ARG B 1 49 ? -18.569 9.693 59.105 1.00 26.75 64 ARG B CA 1
ATOM 2154 C C . ARG B 1 49 ? -18.416 9.546 60.610 1.00 29.29 64 ARG B C 1
ATOM 2155 O O . ARG B 1 49 ? -18.020 8.486 61.101 1.00 27.46 64 ARG B O 1
ATOM 2163 N N . VAL B 1 50 ? -18.751 10.619 61.328 1.00 26.67 65 VAL B N 1
ATOM 2164 C CA . VAL B 1 50 ? -18.803 10.656 62.790 1.00 26.02 65 VAL B CA 1
ATOM 2165 C C . VAL B 1 50 ? -20.290 10.456 63.102 1.00 31.09 65 VAL B C 1
ATOM 2166 O O . VAL B 1 50 ? -21.130 11.175 62.546 1.00 30.66 65 VAL B O 1
ATOM 2170 N N . ARG B 1 51 ? -20.617 9.485 63.977 1.00 28.29 66 ARG B N 1
ATOM 2171 C CA . ARG B 1 51 ? -22.000 9.262 64.391 1.00 27.72 66 ARG B CA 1
ATOM 2172 C C . ARG B 1 51 ? -22.155 9.565 65.889 1.00 30.77 66 ARG B C 1
ATOM 2173 O O . ARG B 1 51 ? -21.487 8.945 66.731 1.00 27.30 66 ARG B O 1
ATOM 2181 N N . LEU B 1 52 ? -23.066 10.503 66.208 1.00 28.50 67 LEU B N 1
ATOM 2182 C CA . LEU B 1 52 ? -23.385 10.887 67.590 1.00 28.77 67 LEU B CA 1
ATOM 2183 C C . LEU B 1 52 ? -24.852 10.600 67.910 1.00 33.00 67 LEU B C 1
ATOM 2184 O O . LEU B 1 52 ? -25.635 10.427 66.972 1.00 32.06 67 LEU B O 1
ATOM 2189 N N . GLY B 1 53 ? -25.199 10.561 69.215 1.00 29.94 69 GLY B N 1
ATOM 2190 C CA . GLY B 1 53 ? -26.552 10.346 69.758 1.00 30.77 69 GLY B CA 1
ATOM 2191 C C . GLY B 1 53 ? -27.237 9.080 69.283 1.00 35.18 69 GLY B C 1
ATOM 2192 O O . GLY B 1 53 ? -28.461 9.051 69.085 1.00 33.89 69 GLY B O 1
ATOM 2193 N N . HIS B 1 54 ? -26.418 8.015 69.124 1.00 31.35 70 HIS B N 1
ATOM 2194 C CA A HIS B 1 54 ? -26.814 6.718 68.589 0.50 30.54 70 HIS B CA 1
ATOM 2195 C CA B HIS B 1 54 ? -26.808 6.720 68.580 0.50 30.58 70 HIS B CA 1
ATOM 2196 C C . HIS B 1 54 ? -26.403 5.600 69.535 1.00 34.50 70 HIS B C 1
ATOM 2197 O O . HIS B 1 54 ? -25.235 5.518 69.929 1.00 34.81 70 HIS B O 1
ATOM 2210 N N . TYR B 1 55 ? -27.362 4.755 69.914 1.00 28.67 71 TYR B N 1
ATOM 2211 C CA . TYR B 1 55 ? -27.192 3.666 70.874 1.00 28.32 71 TYR B CA 1
ATOM 2212 C C . TYR B 1 55 ? -26.770 2.332 70.275 1.00 31.07 71 TYR B C 1
ATOM 2213 O O . TYR B 1 55 ? -25.905 1.654 70.840 1.00 28.97 71 TYR B O 1
ATOM 2222 N N . SER B 1 56 ? -27.413 1.915 69.173 1.00 28.87 72 SER B N 1
ATOM 2223 C CA . SER B 1 56 ? -27.106 0.599 68.622 1.00 29.10 72 SER B CA 1
ATOM 2224 C C . SER B 1 56 ? -25.852 0.577 67.777 1.00 31.16 72 SER B C 1
ATOM 2225 O O . SER B 1 56 ? -25.384 1.612 67.311 1.00 31.48 72 SER B O 1
ATOM 2228 N N . LEU B 1 57 ? -25.278 -0.610 67.622 1.00 29.95 73 LEU B N 1
ATOM 2229 C CA . LEU B 1 57 ? -24.098 -0.811 66.788 1.00 31.09 73 LEU B CA 1
ATOM 2230 C C . LEU B 1 57 ? -24.517 -0.713 65.306 1.00 38.34 73 LEU B C 1
ATOM 2231 O O . LEU B 1 57 ? -23.787 -0.122 64.502 1.00 38.66 73 LEU B O 1
ATOM 2236 N N . SER B 1 58 ? -25.724 -1.224 64.984 1.00 37.65 74 SER B N 1
ATOM 2237 C CA . SER B 1 58 ? -26.344 -1.202 63.647 1.00 37.94 74 SER B CA 1
ATOM 2238 C C . SER B 1 58 ? -26.529 0.234 63.102 1.00 41.62 74 SER B C 1
ATOM 2239 O O . SER B 1 58 ? -26.765 1.139 63.905 1.00 39.31 74 SER B O 1
ATOM 2242 N N . PRO B 1 59 A -26.563 0.445 61.755 1.00 40.64 74 PRO B N 1
ATOM 2243 C CA . PRO B 1 59 A -26.828 1.802 61.224 1.00 41.66 74 PRO B CA 1
ATOM 2244 C C . PRO B 1 59 A -28.308 2.219 61.204 1.00 47.74 74 PRO B C 1
ATOM 2245 O O . PRO B 1 59 A -28.652 3.263 60.636 1.00 47.74 74 PRO B O 1
ATOM 2249 N N . VAL B 1 60 ? -29.172 1.418 61.850 1.00 45.24 75 VAL B N 1
ATOM 2250 C CA . VAL B 1 60 ? -30.621 1.635 61.968 1.00 46.24 75 VAL B CA 1
ATOM 2251 C C . VAL B 1 60 ? -30.894 3.009 62.607 1.00 49.58 75 VAL B C 1
ATOM 2252 O O . VAL B 1 60 ? -30.376 3.296 63.674 1.00 48.70 75 VAL B O 1
ATOM 2256 N N . TYR B 1 61 ? -31.712 3.835 61.930 1.00 44.54 76 TYR B N 1
ATOM 2257 C CA . TYR B 1 61 ? -32.052 5.189 62.348 1.00 42.88 76 TYR B CA 1
ATOM 2258 C C . TYR B 1 61 ? -32.571 5.286 63.784 1.00 44.25 76 TYR B C 1
ATOM 2259 O O . TYR B 1 61 ? -33.335 4.441 64.236 1.00 44.24 76 TYR B O 1
ATOM 2268 N N . GLU B 1 62 ? -32.106 6.319 64.498 1.00 38.10 77 GLU B N 1
ATOM 2269 C CA . GLU B 1 62 ? -32.521 6.665 65.854 1.00 36.91 77 GLU B CA 1
ATOM 2270 C C . GLU B 1 62 ? -32.724 8.167 65.831 1.00 41.03 77 GLU B C 1
ATOM 2271 O O . GLU B 1 62 ? -31.873 8.881 65.305 1.00 39.47 77 GLU B O 1
ATOM 2277 N N . SER B 1 63 ? -33.860 8.649 66.366 1.00 39.34 78 SER B N 1
ATOM 2278 C CA . SER B 1 63 ? -34.247 10.067 66.359 1.00 39.13 78 SER B CA 1
ATOM 2279 C C . SER B 1 63 ? -33.213 11.038 66.966 1.00 43.40 78 SER B C 1
ATOM 2280 O O . SER B 1 63 ? -33.147 12.189 66.543 1.00 43.93 78 SER B O 1
ATOM 2283 N N . GLY B 1 64 ? -32.403 10.581 67.909 1.00 39.33 79 GLY B N 1
ATOM 2284 C CA . GLY B 1 64 ? -31.384 11.442 68.508 1.00 37.78 79 GLY B CA 1
ATOM 2285 C C . GLY B 1 64 ? -30.051 11.529 67.765 1.00 37.46 79 GLY B C 1
ATOM 2286 O O . GLY B 1 64 ? -29.168 12.302 68.153 1.00 35.80 79 GLY B O 1
ATOM 2287 N N . GLN B 1 65 ? -29.892 10.758 66.685 1.00 32.77 80 GLN B N 1
ATOM 2288 C CA . GLN B 1 65 ? -28.623 10.718 65.970 1.00 31.97 80 GLN B CA 1
ATOM 2289 C C . GLN B 1 65 ? -28.288 11.997 65.197 1.00 36.77 80 GLN B C 1
ATOM 2290 O O . GLN B 1 65 ? -29.176 12.670 64.661 1.00 36.31 80 GLN B O 1
ATOM 2296 N N . GLN B 1 66 ? -26.983 12.310 65.139 1.00 31.66 81 GLN B N 1
ATOM 2297 C CA . GLN B 1 66 ? -26.436 13.443 64.399 1.00 31.53 81 GLN B CA 1
ATOM 2298 C C . GLN B 1 66 ? -25.172 12.970 63.670 1.00 37.24 81 GLN B C 1
ATOM 2299 O O . GLN B 1 66 ? -24.277 12.386 64.306 1.00 37.21 81 GLN B O 1
ATOM 2305 N N . MET B 1 67 ? -25.141 13.162 62.334 1.00 33.51 82 MET B N 1
ATOM 2306 C CA . MET B 1 67 ? -24.030 12.767 61.451 1.00 33.93 82 MET B CA 1
ATOM 2307 C C . MET B 1 67 ? -23.146 13.939 61.092 1.00 37.21 82 MET B C 1
ATOM 2308 O O . MET B 1 67 ? -23.639 15.026 60.781 1.00 36.22 82 MET B O 1
ATOM 2313 N N . PHE B 1 68 ? -21.823 13.704 61.102 1.00 33.08 83 PHE B N 1
ATOM 2314 C CA . PHE B 1 68 ? -20.823 14.714 60.789 1.00 32.11 83 PHE B CA 1
ATOM 2315 C C . PHE B 1 68 ? -19.704 14.112 59.979 1.00 36.19 83 PHE B C 1
ATOM 2316 O O . PHE B 1 68 ? -19.563 12.885 59.887 1.00 35.63 83 PHE B O 1
ATOM 2324 N N . GLN B 1 69 ? -18.858 14.999 59.469 1.00 33.17 84 GLN B N 1
ATOM 2325 C CA . GLN B 1 69 ? -17.632 14.672 58.786 1.00 32.44 84 GLN B CA 1
ATOM 2326 C C . GLN B 1 69 ? -16.493 15.309 59.582 1.00 35.36 84 GLN B C 1
ATOM 2327 O O . GLN B 1 69 ? -16.674 16.373 60.188 1.00 34.24 84 GLN B O 1
ATOM 2333 N N . GLY B 1 70 ? -15.337 14.664 59.578 1.00 30.31 85 GLY B N 1
ATOM 2334 C CA . GLY B 1 70 ? -14.139 15.203 60.206 1.00 29.89 85 GLY B CA 1
ATOM 2335 C C . GLY B 1 70 ? -13.470 16.107 59.191 1.00 33.52 85 GLY B C 1
ATOM 2336 O O . GLY B 1 70 ? -13.377 15.735 58.022 1.00 33.89 85 GLY B O 1
ATOM 2337 N N . VAL B 1 71 ? -13.022 17.294 59.603 1.00 30.22 86 VAL B N 1
ATOM 2338 C CA . VAL B 1 71 ? -12.352 18.250 58.689 1.00 30.34 86 VAL B CA 1
ATOM 2339 C C . VAL B 1 71 ? -10.896 18.483 59.088 1.00 34.48 86 VAL B C 1
ATOM 2340 O O . VAL B 1 71 ? -10.078 18.952 58.284 1.00 34.99 86 VAL B O 1
ATOM 2344 N N . LYS B 1 72 ? -10.581 18.168 60.353 1.00 28.40 87 LYS B N 1
ATOM 2345 C CA . LYS B 1 72 ? -9.232 18.215 60.903 1.00 27.14 87 LYS B CA 1
ATOM 2346 C C . LYS B 1 72 ? -9.109 17.023 61.838 1.00 30.48 87 LYS B C 1
ATOM 2347 O O . LYS B 1 72 ? -10.079 16.688 62.531 1.00 29.04 87 LYS B O 1
ATOM 2353 N N . SER B 1 73 ? -7.929 16.375 61.842 1.00 27.27 88 SER B N 1
ATOM 2354 C CA . SER B 1 73 ? -7.612 15.270 62.742 1.00 26.28 88 SER B CA 1
ATOM 2355 C C . SER B 1 73 ? -6.196 15.532 63.147 1.00 28.36 88 SER B C 1
ATOM 2356 O O . SER B 1 73 ? -5.259 15.476 62.333 1.00 27.40 88 SER B O 1
ATOM 2359 N N . ILE B 1 74 ? -6.060 15.991 64.371 1.00 22.65 89 ILE B N 1
ATOM 2360 C CA . ILE B 1 74 ? -4.773 16.414 64.874 1.00 21.91 89 ILE B CA 1
ATOM 2361 C C . ILE B 1 74 ? -4.328 15.462 65.961 1.00 25.03 89 ILE B C 1
ATOM 2362 O O . ILE B 1 74 ? -4.816 15.579 67.100 1.00 22.74 89 ILE B O 1
ATOM 2367 N N . PRO B 1 75 ? -3.388 14.523 65.641 1.00 22.42 90 PRO B N 1
ATOM 2368 C CA . PRO B 1 75 ? -2.860 13.656 66.707 1.00 22.34 90 PRO B CA 1
ATOM 2369 C C . PRO B 1 75 ? -1.936 14.493 67.588 1.00 26.07 90 PRO B C 1
ATOM 2370 O O . PRO B 1 75 ? -1.390 15.501 67.114 1.00 24.53 90 PRO B O 1
ATOM 2374 N N . HIS B 1 76 ? -1.767 14.106 68.853 1.00 21.56 91 HIS B N 1
ATOM 2375 C CA . HIS B 1 76 ? -0.852 14.828 69.735 1.00 22.77 91 HIS B CA 1
ATOM 2376 C C . HIS B 1 76 ? 0.554 14.790 69.084 1.00 25.10 91 HIS B C 1
ATOM 2377 O O . HIS B 1 76 ? 0.986 13.728 68.627 1.00 23.25 91 HIS B O 1
ATOM 2384 N N . PRO B 1 77 ? 1.304 15.923 69.022 1.00 23.85 92 PRO B N 1
ATOM 2385 C CA . PRO B 1 77 ? 2.630 15.869 68.376 1.00 21.85 92 PRO B CA 1
ATOM 2386 C C . PRO B 1 77 ? 3.635 14.901 69.001 1.00 25.97 92 PRO B C 1
ATOM 2387 O O . PRO B 1 77 ? 4.617 14.551 68.339 1.00 26.37 92 PRO B O 1
ATOM 2391 N N . GLY B 1 78 ? 3.382 14.437 70.232 1.00 21.64 93 GLY B N 1
ATOM 2392 C CA . GLY B 1 78 ? 4.292 13.499 70.891 1.00 20.99 93 GLY B CA 1
ATOM 2393 C C . GLY B 1 78 ? 4.008 12.038 70.558 1.00 23.01 93 GLY B C 1
ATOM 2394 O O . GLY B 1 78 ? 4.749 11.145 70.967 1.00 22.97 93 GLY B O 1
ATOM 2395 N N . TYR B 1 79 ? 2.897 11.779 69.860 1.00 20.29 94 TYR B N 1
ATOM 2396 C CA . TYR B 1 79 ? 2.525 10.427 69.436 1.00 19.11 94 TYR B CA 1
ATOM 2397 C C . TYR B 1 79 ? 3.497 10.031 68.289 1.00 21.29 94 TYR B C 1
ATOM 2398 O O . TYR B 1 79 ? 3.827 10.841 67.439 1.00 20.93 94 TYR B O 1
ATOM 2407 N N . SER B 1 80 ? 3.960 8.812 68.312 1.00 19.35 95 SER B N 1
ATOM 2408 C CA . SER B 1 80 ? 4.843 8.274 67.287 1.00 18.75 95 SER B CA 1
ATOM 2409 C C . SER B 1 80 ? 4.429 6.801 67.041 1.00 22.26 95 SER B C 1
ATOM 2410 O O . SER B 1 80 ? 4.861 5.887 67.770 1.00 20.05 95 SER B O 1
ATOM 2413 N N . HIS B 1 81 ? 3.540 6.593 66.025 1.00 19.96 96 HIS B N 1
ATOM 2414 C CA . HIS B 1 81 ? 3.023 5.278 65.648 1.00 19.69 96 HIS B CA 1
ATOM 2415 C C . HIS B 1 81 ? 4.182 4.299 65.369 1.00 24.57 96 HIS B C 1
ATOM 2416 O O . HIS B 1 81 ? 5.147 4.697 64.689 1.00 21.58 96 HIS B O 1
ATOM 2423 N N . PRO B 1 82 ? 4.140 3.037 65.870 1.00 22.22 97 PRO B N 1
ATOM 2424 C CA . PRO B 1 82 ? 3.071 2.377 66.650 1.00 21.63 97 PRO B CA 1
ATOM 2425 C C . PRO B 1 82 ? 3.218 2.420 68.172 1.00 23.90 97 PRO B C 1
ATOM 2426 O O . PRO B 1 82 ? 2.542 1.645 68.855 1.00 23.53 97 PRO B O 1
ATOM 2430 N N . GLY B 1 83 ? 4.055 3.312 68.699 1.00 20.61 98 GLY B N 1
ATOM 2431 C CA . GLY B 1 83 ? 4.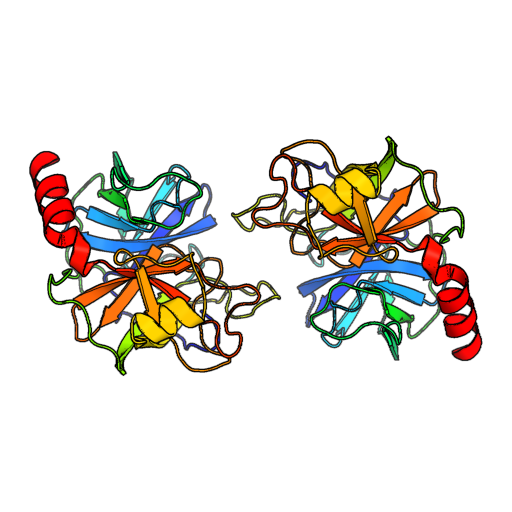205 3.450 70.150 1.00 20.56 98 GLY B CA 1
ATOM 2432 C C . GLY B 1 83 ? 2.930 3.893 70.867 1.00 22.30 98 GLY B C 1
ATOM 2433 O O . GLY B 1 83 ? 2.087 4.588 70.287 1.00 18.30 98 GLY B O 1
ATOM 2434 N N . HIS B 1 84 ? 2.762 3.465 72.139 1.00 21.07 99 HIS B N 1
ATOM 2435 C CA . HIS B 1 84 ? 1.557 3.777 72.920 1.00 19.63 99 HIS B CA 1
ATOM 2436 C C . HIS B 1 84 ? 1.501 5.175 73.550 1.00 22.50 99 HIS B C 1
ATOM 2437 O O . HIS B 1 84 ? 0.418 5.622 73.911 1.00 23.33 99 HIS B O 1
ATOM 2444 N N . SER B 1 85 ? 2.645 5.831 73.756 1.00 18.81 100 SER B N 1
ATOM 2445 C CA . SER B 1 85 ? 2.679 7.172 74.399 1.00 18.85 100 SER B CA 1
ATOM 2446 C C . SER B 1 85 ? 1.904 8.251 73.666 1.00 20.72 100 SER B C 1
ATOM 2447 O O . SER B 1 85 ? 1.915 8.290 72.440 1.00 18.45 100 SER B O 1
ATOM 2450 N N . ASN B 1 86 ? 1.235 9.153 74.420 1.00 17.75 101 ASN B N 1
ATOM 2451 C CA . ASN B 1 86 ? 0.502 10.295 73.869 1.00 16.69 101 ASN B CA 1
ATOM 2452 C C . ASN B 1 86 ? -0.581 9.840 72.902 1.00 19.95 101 ASN B C 1
ATOM 2453 O O . ASN B 1 86 ? -0.738 10.399 71.816 1.00 17.97 101 ASN B O 1
ATOM 2458 N N . ASP B 1 87 ? -1.328 8.828 73.312 1.00 16.85 102 ASP B N 1
ATOM 2459 C CA . ASP B 1 87 ? -2.319 8.222 72.444 1.00 17.19 102 ASP B CA 1
ATOM 2460 C C . ASP B 1 87 ? -3.632 8.985 72.441 1.00 20.99 102 ASP B C 1
ATOM 2461 O O . ASP B 1 87 ? -4.643 8.491 72.923 1.00 21.26 102 ASP B O 1
ATOM 2466 N N . LEU B 1 88 ? -3.620 10.216 71.898 1.00 17.34 103 LEU B N 1
ATOM 2467 C CA . LEU B 1 88 ? -4.818 11.028 71.760 1.00 17.04 103 LEU B CA 1
ATOM 2468 C C . LEU B 1 88 ? -4.777 11.841 70.487 1.00 19.78 103 LEU B C 1
ATOM 2469 O O . LEU B 1 88 ? -3.706 12.228 70.001 1.00 18.96 103 LEU B O 1
ATOM 2474 N N . MET B 1 89 ? -5.960 12.104 69.959 1.00 18.17 104 MET B N 1
ATOM 2475 C CA . MET B 1 89 ? -6.114 12.870 68.740 1.00 18.51 104 MET B CA 1
ATOM 2476 C C . MET B 1 89 ? -7.401 13.662 68.803 1.00 23.75 104 MET B C 1
ATOM 2477 O O . MET B 1 89 ? -8.419 13.154 69.279 1.00 22.01 104 MET B O 1
ATOM 2482 N N . LEU B 1 90 ? -7.349 14.917 68.342 1.00 21.04 105 LEU B N 1
ATOM 2483 C CA . LEU B 1 90 ? -8.522 15.774 68.257 1.00 20.43 105 LEU B CA 1
ATOM 2484 C C . LEU B 1 90 ? -9.120 15.717 66.855 1.00 24.99 105 LEU B C 1
ATOM 2485 O O . LEU B 1 90 ? -8.390 15.856 65.870 1.00 25.40 105 LEU B O 1
ATOM 2490 N N . ILE B 1 91 ? -10.443 15.562 66.754 1.00 21.46 106 ILE B N 1
ATOM 2491 C CA . ILE B 1 91 ? -11.145 15.556 65.469 1.00 22.39 106 ILE B CA 1
ATOM 2492 C C . ILE B 1 91 ? -12.094 16.739 65.429 1.00 25.59 106 ILE B C 1
ATOM 2493 O O . ILE B 1 91 ? -12.964 16.831 66.292 1.00 25.61 106 ILE B O 1
ATOM 2498 N N . LYS B 1 92 ? -11.942 17.620 64.423 1.00 22.46 107 LYS B N 1
ATOM 2499 C CA . LYS B 1 92 ? -12.848 18.762 64.279 1.00 23.14 107 LYS B CA 1
ATOM 2500 C C . LYS B 1 92 ? -14.003 18.342 63.407 1.00 27.97 107 LYS B C 1
ATOM 2501 O O . LYS B 1 92 ? -13.790 17.840 62.302 1.00 28.11 107 LYS B O 1
ATOM 2507 N N . LEU B 1 93 ? -15.237 18.576 63.883 1.00 25.22 108 LEU B N 1
ATOM 2508 C CA . LEU B 1 93 ? -16.435 18.263 63.103 1.00 25.17 108 LEU B CA 1
ATOM 2509 C C . LEU B 1 93 ? -16.662 19.390 62.071 1.00 30.28 108 LEU B C 1
ATOM 2510 O O . LEU B 1 93 ? -16.210 20.522 62.290 1.00 28.38 108 LEU B O 1
ATOM 2515 N N . ASN B 1 94 ? -17.357 19.072 60.966 1.00 29.97 109 ASN B N 1
ATOM 2516 C CA . ASN B 1 94 ? -17.655 20.034 59.887 1.00 31.69 109 ASN B CA 1
ATOM 2517 C C . ASN B 1 94 ? -18.584 21.166 60.332 1.00 36.89 109 ASN B C 1
ATOM 2518 O O . ASN B 1 94 ? -18.540 22.251 59.751 1.00 37.01 109 ASN B O 1
ATOM 2523 N N . ARG B 1 95 ? -19.404 20.915 61.367 1.00 33.50 110 ARG B N 1
ATOM 2524 C CA . ARG B 1 95 ? -20.311 21.898 61.970 1.00 33.74 110 ARG B CA 1
ATOM 2525 C C . ARG B 1 95 ? -20.455 21.601 63.454 1.00 37.94 110 ARG B C 1
ATOM 2526 O O . ARG B 1 95 ? -20.176 20.472 63.887 1.00 37.25 110 ARG B O 1
ATOM 2534 N N . ARG B 1 96 ? -20.904 22.613 64.230 1.00 33.76 111 ARG B N 1
ATOM 2535 C CA . ARG B 1 96 ? -21.188 22.461 65.653 1.00 33.03 111 ARG B CA 1
ATOM 2536 C C . ARG B 1 96 ? -22.415 21.553 65.811 1.00 36.35 111 ARG B C 1
ATOM 2537 O O . ARG B 1 96 ? -23.298 21.518 64.937 1.00 35.83 111 ARG B O 1
ATOM 2545 N N . ILE B 1 97 ? -22.464 20.796 66.918 1.00 33.18 112 ILE B N 1
ATOM 2546 C CA . ILE B 1 97 ? -23.588 19.895 67.202 1.00 33.52 112 ILE B CA 1
ATOM 2547 C C . ILE B 1 97 ? -24.869 20.705 67.498 1.00 39.52 112 ILE B C 1
ATOM 2548 O O . ILE B 1 97 ? -24.789 21.893 67.810 1.00 39.48 112 ILE B O 1
ATOM 2553 N N . ARG B 1 98 ? -26.028 20.038 67.411 1.00 37.83 113 ARG B N 1
ATOM 2554 C CA . ARG B 1 98 ? -27.336 20.553 67.809 1.00 38.37 113 ARG B CA 1
ATOM 2555 C C . ARG B 1 98 ? -27.467 20.050 69.275 1.00 42.12 113 ARG B C 1
ATOM 2556 O O . ARG B 1 98 ? -27.560 18.833 69.479 1.00 40.06 113 ARG B O 1
ATOM 2564 N N . PRO B 1 99 ? -27.357 20.918 70.311 1.00 40.54 114 PRO B N 1
ATOM 2565 C CA . PRO B 1 99 ? -27.434 20.410 71.695 1.00 40.78 114 PRO B CA 1
ATOM 2566 C C . PRO B 1 99 ? -28.772 19.755 72.061 1.00 43.59 114 PRO B C 1
ATOM 2567 O O . PRO B 1 99 ? -29.820 20.403 71.988 1.00 43.01 114 PRO B O 1
ATOM 2571 N N . THR B 1 100 ? -28.739 18.437 72.378 1.00 38.83 115 THR B N 1
ATOM 2572 C CA . THR B 1 100 ? -29.915 17.653 72.786 1.00 38.33 115 THR B CA 1
ATOM 2573 C C . THR B 1 100 ? -29.582 16.786 73.997 1.00 42.55 115 THR B C 1
ATOM 2574 O O . THR B 1 100 ? -28.429 16.784 74.458 1.00 42.72 115 THR B O 1
ATOM 2578 N N . LYS B 1 101 ? -30.580 16.017 74.490 1.00 37.88 116 LYS B N 1
ATOM 2579 C CA . LYS B 1 101 ? -30.372 15.095 75.609 1.00 37.31 116 LYS B CA 1
ATOM 2580 C C . LYS B 1 101 ? -29.492 13.914 75.159 1.00 39.47 116 LYS B C 1
ATOM 2581 O O . LYS B 1 101 ? -28.855 13.273 75.993 1.00 38.27 116 LYS B O 1
ATOM 2587 N N . ASP B 1 102 ? -29.473 13.634 73.831 1.00 34.13 117 ASP B N 1
ATOM 2588 C CA . ASP B 1 102 ? -28.694 12.554 73.230 1.00 32.88 117 ASP B CA 1
ATOM 2589 C C . ASP B 1 102 ? -27.294 12.969 72.779 1.00 34.13 117 ASP B C 1
ATOM 2590 O O . ASP B 1 102 ? -26.423 12.105 72.629 1.00 33.41 117 ASP B O 1
ATOM 2595 N N . VAL B 1 103 ? -27.088 14.268 72.513 1.00 29.72 118 VAL B N 1
ATOM 2596 C CA . VAL B 1 103 ? -25.804 14.790 72.023 1.00 28.75 118 VAL B CA 1
ATOM 2597 C C . VAL B 1 103 ? -25.357 15.932 72.924 1.00 33.88 118 VAL B C 1
ATOM 2598 O O . VAL B 1 103 ? -25.933 17.030 72.893 1.00 34.08 118 VAL B O 1
ATOM 2602 N N . ARG B 1 104 ? -24.342 15.659 73.757 1.00 29.28 119 ARG B N 1
ATOM 2603 C CA . ARG B 1 104 ? -23.845 16.628 74.719 1.00 29.08 119 ARG B CA 1
ATOM 2604 C C . ARG B 1 104 ? -22.347 16.473 74.961 1.00 30.66 119 ARG B C 1
ATOM 2605 O O . ARG B 1 104 ? -21.911 15.366 75.257 1.00 30.24 119 ARG B O 1
ATOM 2613 N N . PRO B 1 105 ? -21.547 17.563 74.925 1.00 27.22 120 PRO B N 1
ATOM 2614 C CA . PRO B 1 105 ? -20.113 17.425 75.221 1.00 25.80 120 PRO B CA 1
ATOM 2615 C C . PRO B 1 105 ? -19.823 17.140 76.697 1.00 29.07 120 PRO B C 1
ATOM 2616 O O . PRO B 1 105 ? -20.652 17.396 77.587 1.00 27.71 120 PRO B O 1
ATOM 2620 N N . ILE B 1 106 ? -18.633 16.576 76.952 1.00 23.07 121 ILE B N 1
ATOM 2621 C CA . ILE B 1 106 ? -18.158 16.282 78.299 1.00 21.76 121 ILE B CA 1
ATOM 2622 C C . ILE B 1 106 ? -16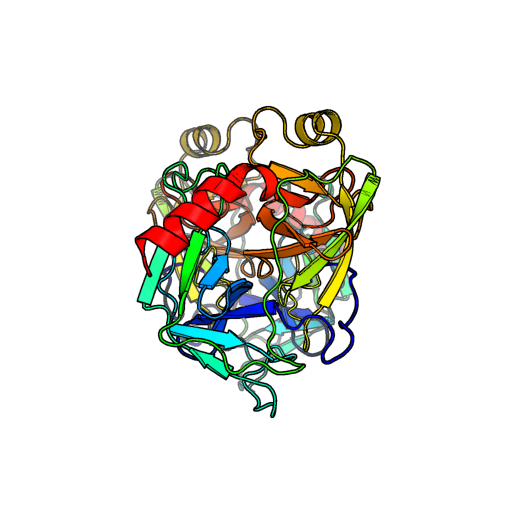.810 16.975 78.469 1.00 26.70 121 ILE B C 1
ATOM 2623 O O . ILE B 1 106 ? -16.055 17.113 77.507 1.00 28.63 121 ILE B O 1
ATOM 2628 N N . ASN B 1 107 ? -16.531 17.456 79.672 1.00 22.61 122 ASN B N 1
ATOM 2629 C CA . ASN B 1 107 ? -15.292 18.175 79.930 1.00 23.74 122 ASN B CA 1
ATOM 2630 C C . ASN B 1 107 ? -14.193 17.279 80.453 1.00 25.07 122 ASN B C 1
ATOM 2631 O O . ASN B 1 107 ? -14.466 16.294 81.139 1.00 23.38 122 ASN B O 1
ATOM 2636 N N . VAL B 1 108 ? -12.956 17.626 80.114 1.00 21.94 123 VAL B N 1
ATOM 2637 C CA . VAL B 1 108 ? -11.738 16.947 80.590 1.00 21.98 123 VAL B CA 1
ATOM 2638 C C . VAL B 1 108 ? -11.212 17.810 81.724 1.00 26.54 123 VAL B C 1
ATOM 2639 O O . VAL B 1 108 ? -11.029 19.024 81.550 1.00 24.97 123 VAL B O 1
ATOM 2643 N N . SER B 1 109 ? -10.973 17.194 82.876 1.00 24.52 124 SER B N 1
ATOM 2644 C CA . SER B 1 109 ? -10.460 17.927 84.028 1.00 24.89 124 SER B CA 1
ATOM 2645 C C . SER B 1 109 ? -8.964 17.741 84.118 1.00 25.10 124 SER B C 1
ATOM 2646 O O . SER B 1 109 ? -8.457 16.651 83.822 1.00 23.59 124 SER B O 1
ATOM 2649 N N . SER B 1 110 ? -8.251 18.801 84.557 1.00 21.44 125 SER B N 1
ATOM 2650 C CA . SER B 1 110 ? -6.813 18.732 84.774 1.00 21.79 125 SER B CA 1
ATOM 2651 C C . SER B 1 110 ? -6.496 17.937 86.037 1.00 23.57 125 SER B C 1
ATOM 2652 O O . SER B 1 110 ? -5.350 17.573 86.240 1.00 20.29 125 SER B O 1
ATOM 2655 N N . HIS B 1 111 ? -7.521 17.612 86.886 1.00 23.12 128 HIS B N 1
ATOM 2656 C CA . HIS B 1 111 ? -7.253 16.808 88.071 1.00 22.92 128 HIS B CA 1
ATOM 2657 C C . HIS B 1 111 ? -7.119 15.358 87.619 1.00 25.41 128 HIS B C 1
ATOM 2658 O O . HIS B 1 111 ? -8.028 14.820 86.964 1.00 26.38 128 HIS B O 1
ATOM 2665 N N . CYS B 1 112 ? -5.981 14.744 87.920 1.00 20.95 129 CYS B N 1
ATOM 2666 C CA . CYS B 1 112 ? -5.756 13.349 87.549 1.00 23.76 129 CYS B CA 1
ATOM 2667 C C . CYS B 1 112 ? -6.529 12.445 88.521 1.00 27.02 129 CYS B C 1
ATOM 2668 O O . CYS B 1 112 ? -6.441 12.652 89.731 1.00 26.15 129 CYS B O 1
ATOM 2671 N N . PRO B 1 113 ? -7.329 11.472 88.037 1.00 24.06 130 PRO B N 1
ATOM 2672 C CA . PRO B 1 113 ? -8.068 10.617 88.991 1.00 22.87 130 PRO B CA 1
ATOM 2673 C C . PRO B 1 113 ? -7.105 9.806 89.832 1.00 26.14 130 PRO B C 1
ATOM 2674 O O . PRO B 1 113 ? -6.082 9.350 89.340 1.00 27.06 130 PRO B O 1
ATOM 2678 N N . SER B 1 114 ? -7.391 9.690 91.131 1.00 23.92 131 SER B N 1
ATOM 2679 C CA . SER B 1 114 ? -6.517 9.003 92.059 1.00 22.97 131 SER B CA 1
ATOM 2680 C C . SER B 1 114 ? -6.724 7.486 92.066 1.00 26.55 131 SER B C 1
ATOM 2681 O O . SER B 1 114 ? -7.791 7.024 91.679 1.00 26.29 131 SER B O 1
ATOM 2684 N N . ALA B 1 115 ? -5.722 6.721 92.521 1.00 24.16 132 ALA B N 1
ATOM 2685 C CA . ALA B 1 115 ? -5.804 5.259 92.615 1.00 24.04 132 ALA B CA 1
ATOM 2686 C C . ALA B 1 115 ? -6.990 4.854 93.497 1.00 26.53 132 ALA B C 1
ATOM 2687 O O . ALA B 1 115 ? -7.209 5.447 94.562 1.00 26.07 132 ALA B O 1
ATOM 2689 N N . GLY B 1 116 ? -7.789 3.922 92.992 1.00 22.55 133 GLY B N 1
ATOM 2690 C CA . GLY B 1 116 ? -8.999 3.448 93.660 1.00 21.83 133 GLY B CA 1
ATOM 2691 C C . GLY B 1 116 ? -10.258 4.109 93.138 1.00 23.15 133 GLY B C 1
ATOM 2692 O O . GLY B 1 116 ? -11.347 3.605 93.400 1.00 22.88 133 GLY B O 1
ATOM 2693 N N . THR B 1 117 ? -10.139 5.227 92.383 1.00 19.20 134 THR B N 1
ATOM 2694 C CA . THR B 1 117 ? -11.305 5.934 91.819 1.00 19.07 134 THR B CA 1
ATOM 2695 C C . THR B 1 117 ? -12.067 5.014 90.866 1.00 21.23 134 THR B C 1
ATOM 2696 O O . THR B 1 117 ? -11.457 4.404 89.986 1.00 21.92 134 THR B O 1
ATOM 2700 N N . LYS B 1 118 ? -13.387 4.987 91.002 1.00 18.62 135 LYS B N 1
ATOM 2701 C CA . LYS B 1 118 ? -14.278 4.213 90.129 1.00 17.94 135 LYS B CA 1
ATOM 2702 C C . LYS B 1 118 ? -14.614 5.038 88.869 1.00 20.96 135 LYS B C 1
ATOM 2703 O O . LYS B 1 118 ? -15.106 6.171 88.963 1.00 19.32 135 LYS B O 1
ATOM 2709 N N . CYS B 1 119 ? -14.365 4.458 87.685 1.00 18.91 136 CYS B N 1
ATOM 2710 C CA . CYS B 1 119 ? -14.636 5.102 86.409 1.00 17.75 136 CYS B CA 1
ATOM 2711 C C . CYS B 1 119 ? 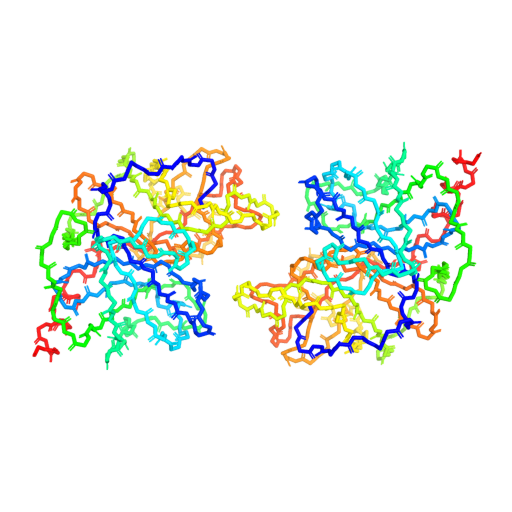-15.494 4.209 85.527 1.00 21.04 136 CYS B C 1
ATOM 2712 O O . CYS B 1 119 ? -15.447 2.984 85.648 1.00 21.36 136 CYS B O 1
ATOM 2715 N N . LEU B 1 120 ? -16.219 4.823 84.598 1.00 17.71 137 LEU B N 1
ATOM 2716 C CA . LEU B 1 120 ? -17.017 4.085 83.637 1.00 16.39 137 LEU B CA 1
ATOM 2717 C C . LEU B 1 120 ? -16.353 4.144 82.253 1.00 18.27 137 LEU B C 1
ATOM 2718 O O . LEU B 1 120 ? -15.991 5.232 81.772 1.00 15.46 137 LEU B O 1
ATOM 2723 N N . VAL B 1 121 ? -16.170 2.956 81.628 1.00 16.20 138 VAL B N 1
ATOM 2724 C CA . VAL B 1 121 ? -15.655 2.822 80.267 1.00 14.61 138 VAL B CA 1
ATOM 2725 C C . VAL B 1 121 ? -16.789 2.295 79.344 1.00 18.49 138 VAL B C 1
ATOM 2726 O O . VAL B 1 121 ? -17.600 1.476 79.793 1.00 17.85 138 VAL B O 1
ATOM 2730 N N . SER B 1 122 ? -16.866 2.785 78.098 1.00 14.99 139 SER B N 1
ATOM 2731 C CA . SER B 1 122 ? -17.975 2.349 77.227 1.00 15.48 139 SER B CA 1
ATOM 2732 C C . SER B 1 122 ? -17.513 2.135 75.815 1.00 19.98 139 SER B C 1
ATOM 2733 O O . SER B 1 122 ? -16.567 2.775 75.380 1.00 18.96 139 SER B O 1
ATOM 2736 N N . GLY B 1 123 ? -18.208 1.251 75.093 1.00 19.23 140 GLY B N 1
ATOM 2737 C CA . GLY B 1 123 ? -17.838 0.984 73.713 1.00 18.16 140 GLY B CA 1
ATOM 2738 C C . GLY B 1 123 ? -18.656 -0.103 73.049 1.00 20.41 140 GLY B C 1
ATOM 2739 O O . GLY B 1 123 ? -19.480 -0.754 73.700 1.00 20.53 140 GLY B O 1
ATOM 2740 N N . TRP B 1 124 ? -18.445 -0.258 71.738 1.00 18.51 141 TRP B N 1
ATOM 2741 C CA . TRP B 1 124 ? -19.136 -1.261 70.902 1.00 19.81 141 TRP B CA 1
ATOM 2742 C C . TRP B 1 124 ? -18.175 -2.364 70.488 1.00 21.10 141 TRP B C 1
ATOM 2743 O O . TRP B 1 124 ? -18.487 -3.150 69.596 1.00 20.00 141 TRP B O 1
ATOM 2754 N N . GLY B 1 125 ? -17.016 -2.418 71.146 1.00 17.62 142 GLY B N 1
ATOM 2755 C CA . GLY B 1 125 ? -15.993 -3.424 70.884 1.00 18.52 142 GLY B CA 1
ATOM 2756 C C . GLY B 1 125 ? -16.430 -4.809 71.310 1.00 21.20 142 GLY B C 1
ATOM 2757 O O . GLY B 1 125 ? -17.497 -4.975 71.900 1.00 19.46 142 GLY B O 1
ATOM 2758 N N . THR B 1 126 ? -15.592 -5.811 71.054 1.00 19.03 143 THR B N 1
ATOM 2759 C CA . THR B 1 126 ? -15.951 -7.180 71.400 1.00 19.17 143 THR B CA 1
ATOM 2760 C C . THR B 1 126 ? -16.307 -7.365 72.893 1.00 24.37 143 THR B C 1
ATOM 2761 O O . THR B 1 126 ? -15.696 -6.749 73.768 1.00 24.82 143 THR B O 1
ATOM 2765 N N . THR B 1 127 ? -17.320 -8.195 73.166 1.00 20.95 144 THR B N 1
ATOM 2766 C CA . THR B 1 127 ? -17.773 -8.520 74.527 1.00 19.81 144 THR B CA 1
ATOM 2767 C C . THR B 1 127 ? -17.107 -9.816 75.004 1.00 23.88 144 THR B C 1
ATOM 2768 O O . THR B 1 127 ? -17.248 -10.213 76.163 1.00 23.72 144 THR B O 1
ATOM 2772 N N . LYS B 1 128 ? -16.363 -10.477 74.101 1.00 21.88 145 LYS B N 1
ATOM 2773 C CA . LYS B 1 128 ? -15.617 -11.692 74.401 1.00 22.06 145 LYS B CA 1
ATOM 2774 C C . LYS B 1 128 ? -14.177 -11.530 73.911 1.00 23.22 145 LYS B C 1
ATOM 2775 O O . LYS B 1 128 ? -13.901 -10.726 73.027 1.00 21.64 145 LYS B O 1
ATOM 2781 N N . SER B 1 129 ? -13.271 -12.276 74.496 1.00 21.48 146 SER B N 1
ATOM 2782 C CA . SER B 1 129 ? -11.877 -12.320 74.064 1.00 22.06 146 SER B CA 1
ATOM 2783 C C . SER B 1 129 ? -11.311 -13.647 74.528 1.00 23.92 146 SER B C 1
ATOM 2784 O O . SER B 1 129 ? -11.546 -13.998 75.672 1.00 25.27 146 SER B O 1
ATOM 2787 N N . PRO B 1 130 ? -10.592 -14.438 73.697 1.00 22.30 147 PRO B N 1
ATOM 2788 C CA . PRO B 1 130 ? -10.150 -14.169 72.310 1.00 21.82 147 PRO B CA 1
ATOM 2789 C C . PRO B 1 130 ? -11.205 -14.195 71.208 1.00 26.13 147 PRO B C 1
ATOM 2790 O O . PRO B 1 130 ? -10.922 -13.692 70.123 1.00 23.98 147 PRO B O 1
ATOM 2794 N N . GLN B 1 131 ? -12.398 -14.770 71.462 1.00 24.61 148 GLN B N 1
ATOM 2795 C CA . GLN B 1 131 ? -13.460 -14.826 70.456 1.00 25.96 148 GLN B CA 1
ATOM 2796 C C . GLN B 1 131 ? -13.990 -13.413 70.152 1.00 29.70 148 GLN B C 1
ATOM 2797 O O . GLN B 1 131 ? -14.212 -12.632 71.077 1.00 30.20 148 GLN B O 1
ATOM 2803 N N . VAL B 1 132 ? -14.115 -13.057 68.867 1.00 25.32 149 VAL B N 1
ATOM 2804 C CA . VAL B 1 132 ? -14.637 -11.753 68.466 1.00 25.93 149 VAL B CA 1
ATOM 2805 C C . VAL B 1 132 ? -16.162 -11.839 68.438 1.00 30.93 149 VAL B C 1
ATOM 2806 O O . VAL B 1 132 ? -16.718 -12.633 67.683 1.00 30.85 149 VAL B O 1
ATOM 2810 N N . HIS B 1 133 ? -16.826 -11.094 69.328 1.00 28.08 150 HIS B N 1
ATOM 2811 C CA . HIS B 1 133 ? -18.273 -11.108 69.466 1.00 29.34 150 HIS B CA 1
ATOM 2812 C C . HIS B 1 133 ? -18.755 -9.677 69.748 1.00 30.63 150 HIS B C 1
ATOM 2813 O O . HIS B 1 133 ? -18.606 -9.191 70.872 1.00 30.99 150 HIS B O 1
ATOM 2820 N N . PHE B 1 134 ? -19.292 -8.999 68.727 1.00 25.95 151 PHE B N 1
ATOM 2821 C CA . PHE B 1 134 ? -19.759 -7.631 68.882 1.00 25.48 151 PHE B CA 1
ATOM 2822 C C . PHE B 1 134 ? -21.130 -7.547 69.533 1.00 30.05 151 PHE B C 1
ATOM 2823 O O . PHE B 1 134 ? -21.958 -8.441 69.321 1.00 29.66 151 PHE B O 1
ATOM 2831 N N . PRO B 1 135 ? -21.394 -6.503 70.359 1.00 26.71 152 PRO B N 1
ATOM 2832 C CA . PRO B 1 135 ? -22.721 -6.395 70.989 1.00 25.92 152 PRO B CA 1
ATOM 2833 C C . PRO B 1 135 ? -23.764 -5.823 70.036 1.00 29.51 152 PRO B C 1
ATOM 2834 O O . PRO B 1 135 ? -23.431 -5.362 68.949 1.00 29.97 152 PRO B O 1
ATOM 2838 N N . LYS B 1 136 ? -25.012 -5.750 70.485 1.00 27.23 153 LYS B N 1
ATOM 2839 C CA . LYS B 1 136 ? -26.062 -5.123 69.708 1.00 27.80 153 LYS B CA 1
ATOM 2840 C C . LYS B 1 136 ? -26.098 -3.635 70.021 1.00 28.41 153 LYS B C 1
ATOM 2841 O O . LYS B 1 136 ? -26.399 -2.821 69.146 1.00 28.50 153 LYS B O 1
ATOM 2847 N N . VAL B 1 137 ? -25.837 -3.278 71.283 1.00 24.32 154 VAL B N 1
ATOM 2848 C CA . VAL B 1 137 ? -25.920 -1.887 71.730 1.00 23.24 154 VAL B CA 1
ATOM 2849 C C . VAL B 1 137 ? -24.677 -1.467 72.532 1.00 25.74 154 VAL B C 1
ATOM 2850 O O . VAL B 1 137 ? -23.879 -2.320 72.925 1.00 25.07 154 VAL B O 1
ATOM 2854 N N . LEU B 1 138 ? -24.573 -0.155 72.823 1.00 22.96 155 LEU B N 1
ATOM 2855 C CA . LEU B 1 138 ? -23.460 0.395 73.609 1.00 21.27 155 LEU B CA 1
ATOM 2856 C C . LEU B 1 138 ? -23.357 -0.280 74.981 1.00 23.56 155 LEU B C 1
ATOM 2857 O O . LEU B 1 138 ? -24.348 -0.372 75.706 1.00 23.25 155 LEU B O 1
ATOM 2862 N N . GLN B 1 139 ? -22.134 -0.719 75.347 1.00 18.80 156 GLN B N 1
ATOM 2863 C CA . GLN B 1 139 ? -21.854 -1.410 76.607 1.00 17.10 156 GLN B CA 1
ATOM 2864 C C . GLN B 1 139 ? -21.115 -0.473 77.575 1.00 20.21 156 GLN B C 1
ATOM 2865 O O . GLN B 1 139 ? -20.315 0.327 77.115 1.00 20.39 156 GLN B O 1
ATOM 2871 N N . CYS B 1 140 ? -21.392 -0.589 78.875 1.00 19.68 157 CYS B N 1
ATOM 2872 C CA . CYS B 1 140 ? -20.833 0.239 79.967 1.00 21.80 157 CYS B CA 1
ATOM 2873 C C . CYS B 1 140 ? -20.213 -0.692 81.004 1.00 23.24 157 CYS B C 1
ATOM 2874 O O . CYS B 1 140 ? -20.765 -1.752 81.302 1.00 22.39 157 CYS B O 1
ATOM 2877 N N . LEU B 1 141 ? -19.082 -0.305 81.578 1.00 19.17 158 LEU B N 1
ATOM 2878 C CA . LEU B 1 141 ? -18.416 -1.125 82.582 1.00 17.39 158 LEU B CA 1
ATOM 2879 C C . LEU B 1 141 ? -17.676 -0.223 83.568 1.00 20.29 158 LEU B C 1
ATOM 2880 O O . LEU B 1 141 ? -17.018 0.734 83.135 1.00 17.33 158 LEU B O 1
ATOM 2885 N N . ASN B 1 142 ? -17.802 -0.518 84.873 1.00 18.58 159 ASN B N 1
ATOM 2886 C CA . ASN B 1 142 ? -17.067 0.218 85.891 1.00 18.05 159 ASN B CA 1
ATOM 2887 C C . ASN B 1 142 ? -15.735 -0.450 86.124 1.00 21.55 159 ASN B C 1
ATOM 2888 O O . ASN B 1 142 ? -15.657 -1.680 86.230 1.00 21.16 159 ASN B O 1
ATOM 2893 N N . ILE B 1 143 ? -14.680 0.370 86.204 1.00 17.60 160 ILE B N 1
ATOM 2894 C CA . ILE B 1 143 ? -13.298 -0.060 86.403 1.00 16.34 160 ILE B CA 1
ATOM 2895 C C . ILE B 1 143 ? -12.644 0.893 87.403 1.00 21.88 160 ILE B C 1
ATOM 2896 O O . ILE B 1 143 ? -12.979 2.089 87.417 1.00 23.07 160 ILE B O 1
ATOM 2901 N N . SER B 1 144 ? -11.703 0.384 88.207 1.00 20.77 161 SER B N 1
ATOM 2902 C CA . SER B 1 144 ? -10.993 1.198 89.203 1.00 21.01 161 SER B CA 1
ATOM 2903 C C . SER B 1 144 ? -9.579 1.541 88.745 1.00 23.11 161 SER B C 1
ATOM 2904 O O . SER B 1 144 ? -8.864 0.673 88.220 1.00 21.32 161 SER B O 1
ATOM 2907 N N . VAL B 1 145 ? -9.174 2.803 88.970 1.00 20.96 162 VAL B N 1
ATOM 2908 C CA . VAL B 1 145 ? -7.841 3.345 88.609 1.00 20.83 162 VAL B CA 1
ATOM 2909 C C . VAL B 1 145 ? -6.791 2.691 89.498 1.00 24.77 162 VAL B C 1
ATOM 2910 O O . VAL B 1 145 ? -6.975 2.613 90.710 1.00 24.16 162 VAL B O 1
ATOM 2914 N N . LEU B 1 146 ? -5.738 2.150 88.889 1.00 23.65 163 LEU B N 1
ATOM 2915 C CA . LEU B 1 146 ? -4.665 1.502 89.645 1.00 25.46 163 LEU B CA 1
ATOM 2916 C C . LEU B 1 146 ? -3.581 2.533 89.889 1.00 27.53 163 LEU B C 1
ATOM 2917 O O . LEU B 1 146 ? -3.467 3.513 89.137 1.00 24.67 163 LEU B O 1
ATOM 2922 N N . SER B 1 147 ? -2.771 2.312 90.935 1.00 26.84 164 SER B N 1
ATOM 2923 C CA . SER B 1 147 ? -1.621 3.180 91.217 1.00 26.63 164 SER B CA 1
ATOM 2924 C C . SER B 1 147 ? -0.610 3.016 90.067 1.00 31.29 164 SER B C 1
ATOM 2925 O O . SER B 1 147 ? -0.512 1.929 89.479 1.00 28.89 164 SER B O 1
ATOM 2928 N N . GLN B 1 148 ? 0.152 4.077 89.769 1.00 30.51 165 GLN B N 1
ATOM 2929 C CA . GLN B 1 148 ? 1.161 4.044 88.704 1.00 30.89 165 GLN B CA 1
ATOM 2930 C C . GLN B 1 148 ? 2.219 2.925 88.913 1.00 37.07 165 GLN B C 1
ATOM 2931 O O . GLN B 1 148 ? 2.695 2.348 87.928 1.00 36.66 165 GLN B O 1
ATOM 2937 N N . LYS B 1 149 ? 2.491 2.557 90.194 1.00 34.87 166 LYS B N 1
ATOM 2938 C CA . LYS B 1 149 ? 3.400 1.463 90.570 1.00 34.40 166 LYS B CA 1
ATOM 2939 C C . LYS B 1 149 ? 2.830 0.109 90.123 1.00 36.32 166 LYS B C 1
ATOM 2940 O O . LYS B 1 149 ? 3.552 -0.681 89.505 1.00 36.15 166 LYS B O 1
ATOM 2946 N N . ARG B 1 150 ? 1.529 -0.151 90.418 1.00 31.68 167 ARG B N 1
ATOM 2947 C CA . ARG B 1 150 ? 0.852 -1.383 89.996 1.00 30.58 167 ARG B CA 1
ATOM 2948 C C . ARG B 1 150 ? 0.758 -1.459 88.463 1.00 32.68 167 ARG B C 1
ATOM 2949 O O . ARG B 1 150 ? 0.891 -2.547 87.898 1.00 32.53 167 ARG B O 1
ATOM 2957 N N . CYS B 1 151 ? 0.585 -0.295 87.801 1.00 28.79 168 CYS B N 1
ATOM 2958 C CA . CYS B 1 151 ? 0.536 -0.213 86.336 1.00 27.38 168 CYS B CA 1
ATOM 2959 C C . CYS B 1 151 ? 1.918 -0.616 85.730 1.00 33.29 168 CYS B C 1
ATOM 2960 O O . CYS B 1 151 ? 1.977 -1.432 84.801 1.00 31.13 168 CYS B O 1
ATOM 2963 N N . GLU B 1 152 ? 3.015 -0.099 86.321 1.00 32.68 169 GLU B N 1
ATOM 2964 C CA . GLU B 1 152 ? 4.396 -0.414 85.927 1.00 33.56 169 GLU B CA 1
ATOM 2965 C C . GLU B 1 152 ? 4.718 -1.913 86.124 1.00 38.79 169 GLU B C 1
ATOM 2966 O O . GLU B 1 152 ? 5.341 -2.508 85.254 1.00 38.94 169 GLU B O 1
ATOM 2972 N N . ASP B 1 153 ? 4.270 -2.522 87.237 1.00 35.60 170 ASP B N 1
ATOM 2973 C CA . ASP B 1 153 ? 4.446 -3.952 87.530 1.00 35.64 170 ASP B CA 1
ATOM 2974 C C . ASP B 1 153 ? 3.769 -4.845 86.483 1.00 36.55 170 ASP B C 1
ATOM 2975 O O . ASP B 1 153 ? 4.304 -5.903 86.128 1.00 35.01 170 ASP B O 1
ATOM 2980 N N . ALA B 1 154 ? 2.584 -4.422 85.999 1.00 31.07 171 ALA B N 1
ATOM 2981 C CA . ALA B 1 154 ? 1.832 -5.178 85.003 1.00 30.04 171 ALA B CA 1
ATOM 2982 C C . ALA B 1 154 ? 2.479 -5.102 83.623 1.00 32.16 171 ALA B C 1
ATOM 2983 O O . ALA B 1 154 ? 2.494 -6.097 82.904 1.00 33.66 171 ALA B O 1
ATOM 2985 N N . TYR B 1 155 ? 3.001 -3.926 83.249 1.00 27.73 172 TYR B N 1
ATOM 2986 C CA . TYR B 1 155 ? 3.621 -3.708 81.940 1.00 26.98 172 TYR B CA 1
ATOM 2987 C C . TYR B 1 155 ? 5.003 -3.089 82.115 1.00 32.22 172 TYR B C 1
ATOM 2988 O O . TYR B 1 155 ? 5.180 -1.889 81.851 1.00 29.63 172 TYR B O 1
ATOM 2997 N N . PRO B 1 156 ? 5.998 -3.877 82.614 1.00 31.02 173 PRO B N 1
ATOM 2998 C CA . PRO B 1 156 ? 7.316 -3.286 82.863 1.00 31.24 173 PRO B CA 1
ATOM 2999 C C . PRO B 1 156 ? 7.972 -2.687 81.623 1.00 33.15 173 PRO B C 1
ATOM 3000 O O . PRO B 1 156 ? 7.956 -3.291 80.551 1.00 31.56 173 PRO B O 1
ATOM 3004 N N . ARG B 1 157 ? 8.500 -1.455 81.787 1.00 32.06 174 ARG B N 1
ATOM 3005 C CA . ARG B 1 157 ? 9.195 -0.647 80.765 1.00 32.95 174 ARG B CA 1
ATOM 3006 C C . ARG B 1 157 ? 8.286 -0.258 79.579 1.00 35.67 174 ARG B C 1
ATOM 3007 O O . ARG B 1 157 ? 8.788 0.136 78.525 1.00 35.14 174 ARG B O 1
ATOM 3015 N N . GLN B 1 158 A 6.953 -0.333 79.769 1.00 31.26 174 GLN B N 1
ATOM 3016 C CA . GLN B 1 158 A 5.978 -0.028 78.714 1.00 30.01 174 GLN B CA 1
ATOM 3017 C C . GLN B 1 158 A 5.098 1.159 79.087 1.00 33.84 174 GLN B C 1
ATOM 3018 O O . GLN B 1 158 A 4.358 1.662 78.244 1.00 33.46 174 GLN B O 1
ATOM 3024 N N . ILE B 1 159 ? 5.171 1.598 80.352 1.00 29.63 176 ILE B N 1
ATOM 3025 C CA . ILE B 1 159 ? 4.315 2.651 80.897 1.00 29.36 176 ILE B CA 1
ATOM 3026 C C . ILE B 1 159 ? 5.041 3.979 81.125 1.00 31.91 176 ILE B C 1
ATOM 3027 O O . ILE B 1 159 ? 6.192 3.993 81.554 1.00 32.76 176 ILE B O 1
ATOM 3032 N N . ASP B 1 160 ? 4.338 5.085 80.867 1.00 25.08 177 ASP B N 1
ATOM 3033 C CA . ASP B 1 160 ? 4.772 6.446 81.173 1.00 24.97 177 ASP B CA 1
ATOM 3034 C C . ASP B 1 160 ? 3.577 7.239 81.719 1.00 28.85 177 ASP B C 1
ATOM 3035 O O . ASP B 1 160 ? 2.446 6.724 81.692 1.00 28.22 177 ASP B O 1
ATOM 3040 N N . ASP B 1 161 ? 3.808 8.481 82.190 1.00 25.55 178 ASP B N 1
ATOM 3041 C CA A ASP B 1 161 ? 2.753 9.309 82.793 0.50 25.70 178 ASP B CA 1
ATOM 3042 C CA B ASP B 1 161 ? 2.760 9.317 82.789 0.50 25.52 178 ASP B CA 1
ATOM 3043 C C . ASP B 1 161 ? 1.648 9.741 81.810 1.00 26.77 178 ASP B C 1
ATOM 3044 O O . ASP B 1 161 ? 0.672 10.347 82.243 1.00 26.55 178 ASP B O 1
ATOM 3053 N N . THR B 1 162 ? 1.768 9.413 80.494 1.00 21.94 179 THR B N 1
ATOM 3054 C CA . THR B 1 162 ? 0.706 9.755 79.526 1.00 19.70 179 THR B CA 1
ATOM 3055 C C . THR B 1 162 ? -0.377 8.641 79.531 1.00 21.48 179 THR B C 1
ATOM 3056 O O . THR B 1 162 ? -1.328 8.706 78.749 1.00 19.86 179 THR B O 1
ATOM 3060 N N . MET B 1 163 ? -0.189 7.630 80.376 1.00 19.14 180 MET B N 1
ATOM 3061 C CA . MET B 1 163 ? -1.070 6.477 80.513 1.00 18.10 180 MET B CA 1
ATOM 3062 C C . MET B 1 163 ? -1.442 6.230 81.978 1.00 23.49 180 MET B C 1
ATOM 3063 O O . MET B 1 163 ? -0.665 6.568 82.885 1.00 23.88 180 MET B O 1
ATOM 3068 N N . PHE B 1 164 ? -2.588 5.582 82.207 1.00 19.68 181 PHE B N 1
ATOM 3069 C CA . PHE B 1 164 ? -2.981 5.066 83.518 1.00 18.39 181 PHE B CA 1
ATOM 3070 C C . PHE B 1 164 ? -3.587 3.676 83.328 1.00 22.00 181 PHE B C 1
ATOM 3071 O O . PHE B 1 164 ? -4.164 3.415 82.279 1.00 20.21 181 PHE B O 1
ATOM 3079 N N . CYS B 1 165 ? -3.456 2.805 84.329 1.00 18.18 182 CYS B N 1
ATOM 3080 C CA . CYS B 1 165 ? -4.037 1.468 84.315 1.00 19.89 182 CYS B CA 1
ATOM 3081 C C . CYS B 1 165 ? -5.318 1.543 85.060 1.00 21.96 182 CYS B C 1
ATOM 3082 O O . CYS B 1 165 ? -5.403 2.254 86.063 1.00 21.66 182 CYS B O 1
ATOM 3085 N N . ALA B 1 166 ? -6.305 0.777 84.607 1.00 17.79 183 ALA B N 1
ATOM 3086 C CA . ALA B 1 166 ? -7.598 0.739 85.274 1.00 17.75 183 ALA B CA 1
ATOM 3087 C C . ALA B 1 166 ? -8.273 -0.586 84.996 1.00 20.46 183 ALA B C 1
ATOM 3088 O O . ALA B 1 166 ? -8.188 -1.141 83.880 1.00 20.13 183 ALA B O 1
ATOM 3090 N N . GLY B 1 167 ? -8.944 -1.087 86.012 1.00 18.68 184 GLY B N 1
ATOM 3091 C CA . GLY B 1 167 ? -9.686 -2.333 85.902 1.00 18.72 184 GLY B CA 1
ATOM 3092 C C . GLY B 1 167 ? -8.915 -3.436 86.563 1.00 28.42 184 GLY B C 1
ATOM 3093 O O . GLY B 1 167 ? -8.077 -4.084 85.919 1.00 27.20 184 GLY B O 1
ATOM 3094 N N . ASP B 1 168 ? -9.214 -3.645 87.851 1.00 27.24 185 ASP B N 1
ATOM 3095 C CA . ASP B 1 168 ? -8.555 -4.608 88.728 1.00 29.84 185 ASP B CA 1
ATOM 3096 C C . ASP B 1 168 ? -9.222 -5.987 88.799 1.00 35.84 185 ASP B C 1
ATOM 3097 O O . ASP B 1 168 ? -8.714 -6.869 89.499 1.00 36.08 185 ASP B O 1
ATOM 3102 N N . LYS B 1 169 ? -10.377 -6.168 88.144 1.00 31.99 186 LYS B N 1
ATOM 3103 C CA . LYS B 1 169 ? -11.115 -7.421 88.245 1.00 30.91 186 LYS B CA 1
ATOM 3104 C C . LYS B 1 169 ? -10.982 -8.308 87.039 1.00 35.56 186 LYS B C 1
ATOM 3105 O O . LYS B 1 169 ? -11.420 -7.922 85.952 1.00 33.73 186 LYS B O 1
ATOM 3111 N N . ALA B 1 170 A -10.436 -9.543 87.238 1.00 32.71 186 ALA B N 1
ATOM 3112 C CA . ALA B 1 170 A -10.315 -10.551 86.185 1.00 32.56 186 ALA B CA 1
ATOM 3113 C C . ALA B 1 170 A -11.711 -10.740 85.557 1.00 33.46 186 ALA B C 1
ATOM 3114 O O . ALA B 1 170 A -12.723 -10.688 86.263 1.00 33.69 186 ALA B O 1
ATOM 3116 N N . GLY B 1 171 ? -11.748 -10.854 84.243 1.00 26.73 187 GLY B N 1
ATOM 3117 C CA . GLY B 1 171 ? -12.991 -11.038 83.516 1.00 25.57 187 GLY B CA 1
ATOM 3118 C C . GLY B 1 171 ? -13.668 -9.754 83.088 1.00 26.04 187 GLY B C 1
ATOM 3119 O O . GLY B 1 171 ? -14.672 -9.816 82.376 1.00 25.58 187 GLY B O 1
ATOM 3120 N N . ARG B 1 172 ? -13.116 -8.581 83.485 1.00 21.09 188 ARG B N 1
ATOM 3121 C CA . ARG B 1 172 ? -13.675 -7.269 83.150 1.00 20.56 188 ARG B CA 1
ATOM 3122 C C . ARG B 1 172 ? -12.589 -6.370 82.593 1.00 22.38 188 ARG B C 1
ATOM 3123 O O . ARG B 1 172 ? -11.538 -6.195 83.224 1.00 21.71 188 ARG B O 1
ATOM 3131 N N . ASP B 1 173 ? -12.832 -5.826 81.399 1.00 19.03 189 ASP B N 1
ATOM 3132 C CA . ASP B 1 173 ? -11.870 -4.977 80.665 1.00 17.53 189 ASP B CA 1
ATOM 3133 C C . ASP B 1 173 ? -12.528 -4.373 79.448 1.00 19.33 189 ASP B C 1
ATOM 3134 O O . ASP B 1 173 ? -13.626 -4.783 79.042 1.00 18.46 189 ASP B O 1
ATOM 3139 N N . SER B 1 174 ? -11.830 -3.390 78.815 1.00 16.07 190 SER B N 1
ATOM 3140 C CA . SER B 1 174 ? -12.252 -2.879 77.518 1.00 16.14 190 SER B CA 1
ATOM 3141 C C . SER B 1 174 ? -11.481 -3.828 76.575 1.00 19.54 190 SER B C 1
ATOM 3142 O O . SER B 1 174 ? -10.694 -4.665 77.056 1.00 17.85 190 SER B O 1
ATOM 3145 N N . CYS B 1 175 ? -11.761 -3.785 75.281 1.00 16.74 191 CYS B N 1
ATOM 3146 C CA . CYS B 1 175 ? -11.123 -4.728 74.362 1.00 17.16 191 CYS B CA 1
ATOM 3147 C C . CYS B 1 175 ? -11.096 -4.155 72.941 1.00 18.86 191 CYS B C 1
ATOM 3148 O O . CYS B 1 175 ? -11.476 -2.995 72.729 1.00 17.09 191 CYS B O 1
ATOM 3151 N N . GLN B 1 176 ? -10.665 -4.949 71.960 1.00 18.18 192 GLN B N 1
ATOM 3152 C CA . GLN B 1 176 ? -10.698 -4.616 70.515 1.00 18.75 192 GLN B CA 1
ATOM 3153 C C . GLN B 1 176 ? -12.023 -4.014 70.078 1.00 20.88 192 GLN B C 1
ATOM 3154 O O . GLN B 1 176 ? -13.073 -4.554 70.403 1.00 20.31 192 GLN B O 1
ATOM 3160 N N . GLY B 1 177 ? -11.965 -2.895 69.367 1.00 17.79 193 GLY B N 1
ATOM 3161 C CA . GLY B 1 177 ? -13.165 -2.212 68.906 1.00 18.15 193 GLY B CA 1
ATOM 3162 C C . GLY B 1 177 ? -13.610 -1.122 69.868 1.00 20.52 193 GLY B C 1
ATOM 3163 O O . GLY B 1 177 ? -14.417 -0.276 69.490 1.00 20.78 193 GLY B O 1
ATOM 3164 N N . ASP B 1 178 ? -13.061 -1.113 71.104 1.00 15.40 194 ASP B N 1
ATOM 3165 C CA . ASP B 1 178 ? -13.404 -0.066 72.092 1.00 14.86 194 ASP B CA 1
ATOM 3166 C C . ASP B 1 178 ? -12.483 1.138 72.011 1.00 16.79 194 ASP B C 1
ATOM 3167 O O . ASP B 1 178 ? -12.784 2.174 72.618 1.00 16.04 194 ASP B O 1
ATOM 3172 N N . SER B 1 179 ? -11.355 1.000 71.275 1.00 15.46 195 SER B N 1
ATOM 3173 C CA . SER B 1 179 ? -10.360 2.070 71.099 1.00 15.48 195 SER B CA 1
ATOM 3174 C C . SER B 1 179 ? -10.941 3.479 70.960 1.00 18.79 195 SER B C 1
ATOM 3175 O O . SER B 1 179 ? -11.898 3.685 70.213 1.00 17.72 195 SER B O 1
ATOM 3178 N N . GLY B 1 180 ? -10.358 4.415 71.691 1.00 15.59 196 GLY B N 1
ATOM 3179 C CA . GLY B 1 180 ? -10.723 5.823 71.626 1.00 16.13 196 GLY B CA 1
ATOM 3180 C C . GLY B 1 180 ? -11.982 6.211 72.355 1.00 16.94 196 GLY B C 1
ATOM 3181 O O . GLY B 1 180 ? -12.316 7.404 72.389 1.00 18.81 196 GLY B O 1
ATOM 3182 N N . GLY B 1 181 ? -12.647 5.228 72.947 1.00 14.85 197 GLY B N 1
ATOM 3183 C CA . GLY B 1 181 ? -13.882 5.435 73.702 1.00 15.74 197 GLY B CA 1
ATOM 3184 C C . GLY B 1 181 ? -13.606 6.075 75.051 1.00 20.86 197 GLY B C 1
ATOM 3185 O O . GLY B 1 181 ? -12.458 6.080 75.515 1.00 17.85 197 GLY B O 1
ATOM 3186 N N . PRO B 1 182 ? -14.666 6.586 75.719 1.00 17.41 198 PRO B N 1
ATOM 3187 C CA . PRO B 1 182 ? -14.450 7.329 76.962 1.00 17.49 198 PRO B CA 1
ATOM 3188 C C . PRO B 1 182 ? -14.286 6.543 78.242 1.00 19.44 198 PRO B C 1
ATOM 3189 O O . PRO B 1 182 ? -14.892 5.470 78.418 1.00 17.91 198 PRO B O 1
ATOM 3193 N N . VAL B 1 183 ? -13.457 7.128 79.159 1.00 17.65 199 VAL B N 1
ATOM 3194 C CA . VAL B 1 183 ? -13.319 6.667 80.542 1.00 15.53 199 VAL B CA 1
ATOM 3195 C C . VAL B 1 183 ? -13.722 7.904 81.363 1.00 19.90 199 VAL B C 1
ATOM 3196 O O . VAL B 1 183 ? -13.054 8.941 81.291 1.00 17.94 199 VAL B O 1
ATOM 3200 N N . VAL B 1 184 ? -14.869 7.805 82.062 1.00 16.24 200 VAL B N 1
ATOM 3201 C CA . VAL B 1 184 ? -15.466 8.936 82.782 1.00 15.78 200 VAL B CA 1
ATOM 3202 C C . VAL B 1 184 ? -15.411 8.640 84.259 1.00 20.96 200 VAL B C 1
ATOM 3203 O O . VAL B 1 184 ? -15.854 7.571 84.699 1.00 18.12 200 VAL B O 1
ATOM 3207 N N . CYS B 1 185 ? -14.826 9.580 85.029 1.00 19.72 201 CYS B N 1
ATOM 3208 C CA . CYS B 1 185 ? -14.663 9.454 86.481 1.00 18.28 201 CYS B CA 1
ATOM 3209 C C . CYS B 1 185 ? -15.307 10.673 87.119 1.00 22.12 201 CYS B C 1
ATOM 3210 O O . CYS B 1 185 ? -14.904 11.805 86.809 1.00 19.12 201 CYS B O 1
ATOM 3213 N N . ASN B 1 186 ? -16.331 10.457 87.984 1.00 20.22 202 ASN B N 1
ATOM 3214 C CA . ASN B 1 186 ? -16.992 11.560 88.694 1.00 19.60 202 ASN B CA 1
ATOM 3215 C C . ASN B 1 186 ? -17.435 12.720 87.776 1.00 21.55 202 ASN B C 1
ATOM 3216 O O . ASN B 1 186 ? -17.173 13.890 88.054 1.00 21.13 202 ASN B O 1
ATOM 3221 N N . GLY B 1 187 ? -18.133 12.382 86.706 1.00 19.10 203 GLY B N 1
ATOM 3222 C CA . GLY B 1 187 ? -18.689 13.368 85.787 1.00 19.53 203 GLY B CA 1
ATOM 3223 C C . GLY B 1 187 ? -17.734 13.964 84.769 1.00 24.18 203 GLY B C 1
ATOM 3224 O O . GLY B 1 187 ? -18.187 14.705 83.893 1.00 24.55 203 GLY B O 1
ATOM 3225 N N . SER B 1 188 ? -16.423 13.674 84.857 1.00 19.45 204 SER B N 1
ATOM 3226 C CA . SER B 1 188 ? -15.517 14.269 83.853 1.00 19.14 204 SER B CA 1
ATOM 3227 C C . SER B 1 188 ? -14.765 13.211 83.025 1.00 21.02 204 SER B C 1
ATOM 3228 O O . SER B 1 188 ? -14.559 12.084 83.479 1.00 18.91 204 SER B O 1
ATOM 3231 N N . LEU B 1 189 ? -14.377 13.576 81.809 1.00 17.42 209 LEU B N 1
ATOM 3232 C CA . LEU B 1 189 ? -13.664 12.654 80.913 1.00 18.35 209 LEU B CA 1
ATOM 3233 C C . LEU B 1 189 ? -12.177 12.608 81.306 1.00 20.14 209 LEU B C 1
ATOM 3234 O O . LEU B 1 189 ? -11.484 13.624 81.179 1.00 20.97 209 LEU B O 1
ATOM 3239 N N . GLN B 1 190 ? -11.684 11.451 81.755 1.00 16.19 210 GLN B N 1
ATOM 3240 C CA . GLN B 1 190 ? -10.297 11.361 82.244 1.00 15.91 210 GLN B CA 1
ATOM 3241 C C . GLN B 1 190 ? -9.414 10.379 81.458 1.00 19.20 210 GLN B C 1
ATOM 3242 O O . GLN B 1 190 ? -8.179 10.411 81.575 1.00 17.74 210 GLN B O 1
ATOM 3248 N N . GLY B 1 191 ? -10.044 9.505 80.685 1.00 15.41 211 GLY B N 1
ATOM 3249 C CA . GLY B 1 191 ? -9.288 8.554 79.877 1.00 12.10 211 GLY B CA 1
ATOM 3250 C C . GLY B 1 191 ? -9.922 8.251 78.542 1.00 16.06 211 GLY B C 1
ATOM 3251 O O . GLY B 1 191 ? -11.092 8.558 78.312 1.00 17.46 211 GLY B O 1
ATOM 3252 N N . LEU B 1 192 ? -9.106 7.671 77.641 1.00 15.75 212 LEU B N 1
ATOM 3253 C CA . LEU B 1 192 ? -9.513 7.113 76.352 1.00 14.76 212 LEU B CA 1
ATOM 3254 C C . LEU B 1 192 ? -9.078 5.668 76.364 1.00 15.39 212 LEU B C 1
ATOM 3255 O O . LEU B 1 192 ? -7.994 5.370 76.840 1.00 16.23 212 LEU B O 1
ATOM 3260 N N . VAL B 1 193 ? -9.863 4.783 75.761 1.00 14.79 213 VAL B N 1
ATOM 3261 C CA . VAL B 1 193 ? -9.466 3.366 75.627 1.00 16.40 213 VAL B CA 1
ATOM 3262 C C . VAL B 1 193 ? -8.229 3.339 74.725 1.00 17.80 213 VAL B C 1
ATOM 3263 O O . VAL B 1 193 ? -8.295 3.867 73.618 1.00 18.22 213 VAL B O 1
ATOM 3267 N N . SER B 1 194 ? -7.101 2.843 75.238 1.00 16.56 214 SER B N 1
ATOM 3268 C CA . SER B 1 194 ? -5.873 2.855 74.443 1.00 17.84 214 SER B CA 1
ATOM 3269 C C . SER B 1 194 ? -5.409 1.426 74.135 1.00 21.25 214 SER B C 1
ATOM 3270 O O . SER B 1 194 ? -5.455 1.011 72.972 1.00 20.35 214 SER B O 1
ATOM 3273 N N . TRP B 1 195 ? -4.917 0.690 75.140 1.00 15.63 215 TRP B N 1
ATOM 3274 C CA . TRP B 1 195 ? -4.393 -0.659 74.865 1.00 16.00 215 TRP B CA 1
ATOM 3275 C C . TRP B 1 195 ? -4.497 -1.552 76.100 1.00 17.57 215 TRP B C 1
ATOM 3276 O O . TRP B 1 195 ? -5.191 -1.226 77.070 1.00 15.64 215 TRP B O 1
ATOM 3287 N N . GLY B 1 196 ? -3.794 -2.675 76.068 1.00 14.70 216 GLY B N 1
ATOM 3288 C CA . GLY B 1 196 ? -3.829 -3.606 77.182 1.00 16.09 216 GLY B CA 1
ATOM 3289 C C . GLY B 1 196 ? -3.236 -4.904 76.728 1.00 21.13 216 GLY B C 1
ATOM 3290 O O . GLY B 1 196 ? -2.385 -4.915 75.836 1.00 23.41 216 GLY B O 1
ATOM 3291 N N . ASP B 1 197 ? -3.747 -5.998 77.253 1.00 19.65 217 ASP B N 1
ATOM 3292 C CA . ASP B 1 197 ? -3.215 -7.301 76.882 1.00 19.57 217 ASP B CA 1
ATOM 3293 C C . ASP B 1 197 ? -4.242 -8.144 76.136 1.00 22.63 217 ASP B C 1
ATOM 3294 O O . ASP B 1 197 ? -5.428 -7.793 76.090 1.00 19.88 217 ASP B O 1
ATOM 3299 N N . TYR B 1 198 ? -3.751 -9.221 75.476 1.00 20.35 218 TYR B N 1
ATOM 3300 C CA . TYR B 1 198 ? -4.528 -10.184 74.722 1.00 18.87 218 TYR B CA 1
ATOM 3301 C C . TYR B 1 198 ? -4.323 -11.594 75.303 1.00 22.96 218 TYR B C 1
ATOM 3302 O O . TYR B 1 198 ? -3.180 -11.998 75.487 1.00 22.24 218 TYR B O 1
ATOM 3311 N N . PRO B 1 199 ? -5.410 -12.384 75.480 1.00 21.73 219 PRO B N 1
ATOM 3312 C CA . PRO B 1 199 ? -6.822 -11.960 75.372 1.00 20.71 219 PRO B CA 1
ATOM 3313 C C . PRO B 1 199 ? -7.104 -10.864 76.406 1.00 20.23 219 PRO B C 1
ATOM 3314 O O . PRO B 1 199 ? -6.334 -10.698 77.341 1.00 20.11 219 PRO B O 1
ATOM 3318 N N . CYS B 1 200 ? -8.178 -10.102 76.214 1.00 18.03 220 CYS B N 1
ATOM 3319 C CA . CYS B 1 200 ? -8.567 -9.037 77.160 1.00 17.85 220 CYS B CA 1
ATOM 3320 C C . CYS B 1 200 ? -9.053 -9.664 78.460 1.00 23.43 220 CYS B C 1
ATOM 3321 O O . CYS B 1 200 ? -9.376 -10.853 78.474 1.00 21.55 220 CYS B O 1
ATOM 3324 N N . ALA B 1 201 ? -9.146 -8.846 79.541 1.00 21.32 221 ALA B N 1
ATOM 3325 C CA . ALA B 1 201 ? -9.696 -9.229 80.847 1.00 21.65 221 ALA B CA 1
ATOM 3326 C C . ALA B 1 201 ? -8.911 -10.314 81.597 1.00 27.03 221 ALA B C 1
ATOM 3327 O O . ALA B 1 201 ? -9.489 -10.994 82.455 1.00 25.23 221 ALA B O 1
ATOM 3329 N N . ARG B 1 202 A -7.590 -10.432 81.322 1.00 25.06 221 ARG B N 1
ATOM 3330 C CA . ARG B 1 202 A -6.739 -11.436 81.975 1.00 25.55 221 ARG B CA 1
ATOM 3331 C C . ARG B 1 202 A -6.432 -11.015 83.417 1.00 29.60 221 ARG B C 1
ATOM 3332 O O . ARG B 1 202 A -6.190 -9.825 83.672 1.00 26.00 221 ARG B O 1
ATOM 3340 N N . PRO B 1 203 ? -6.343 -11.981 84.373 1.00 29.81 222 PRO B N 1
ATOM 3341 C CA . PRO B 1 203 ? -5.972 -11.599 85.744 1.00 30.41 222 PRO B CA 1
ATOM 3342 C C . PRO B 1 203 ? -4.611 -10.892 85.761 1.00 35.61 222 PRO B C 1
ATOM 3343 O O . PRO B 1 203 ? -3.694 -11.301 85.036 1.00 36.78 222 PRO B O 1
ATOM 3347 N N . ASN B 1 204 ? -4.529 -9.750 86.485 1.00 31.25 223 ASN B N 1
ATOM 3348 C CA . ASN B 1 204 ? -3.329 -8.908 86.662 1.00 30.65 223 ASN B CA 1
ATOM 3349 C C . ASN B 1 204 ? -2.833 -8.211 85.360 1.00 32.28 223 ASN B C 1
ATOM 3350 O O . ASN B 1 204 ? -1.695 -7.736 85.307 1.00 31.85 223 ASN B O 1
ATOM 3355 N N . ARG B 1 205 ? -3.697 -8.108 84.325 1.00 28.18 224 ARG B N 1
ATOM 3356 C CA . ARG B 1 205 ? -3.340 -7.372 83.103 1.00 26.29 224 ARG B CA 1
ATOM 3357 C C . ARG B 1 205 ? -4.417 -6.278 82.931 1.00 27.34 224 ARG B C 1
ATOM 3358 O O . ARG B 1 205 ? -5.376 -6.487 82.186 1.00 26.79 224 ARG B O 1
ATOM 3366 N N . PRO B 1 206 ? -4.354 -5.148 83.680 1.00 20.60 225 PRO B N 1
ATOM 3367 C CA . PRO B 1 206 ? -5.412 -4.139 83.539 1.00 19.94 225 PRO B CA 1
ATOM 3368 C C . PRO B 1 206 ? -5.389 -3.440 82.174 1.00 21.97 225 PRO B C 1
ATOM 3369 O O . PRO B 1 206 ? -4.373 -3.465 81.482 1.00 21.60 225 PRO B O 1
ATOM 3373 N N . GLY B 1 207 ? -6.492 -2.798 81.814 1.00 17.23 226 GLY B N 1
ATOM 3374 C CA . GLY B 1 207 ? -6.523 -2.005 80.584 1.00 16.50 226 GLY B CA 1
ATOM 3375 C C . GLY B 1 207 ? -5.661 -0.761 80.781 1.00 19.24 226 GLY B C 1
ATOM 3376 O O . GLY B 1 207 ? -5.487 -0.264 81.913 1.00 18.11 226 GLY B O 1
ATOM 3377 N N . VAL B 1 208 ? -5.108 -0.274 79.696 1.00 16.96 227 VAL B N 1
ATOM 3378 C CA . VAL B 1 208 ? -4.266 0.930 79.669 1.00 16.23 227 VAL B CA 1
ATOM 3379 C C . VAL B 1 208 ? -4.995 2.010 78.920 1.00 18.51 227 VAL B C 1
ATOM 3380 O O . VAL B 1 208 ? -5.480 1.796 77.799 1.00 17.10 227 VAL B O 1
ATOM 3384 N N . TYR B 1 209 ? -5.042 3.188 79.532 1.00 16.04 228 TYR B N 1
ATOM 3385 C CA . TYR B 1 209 ? -5.840 4.319 79.094 1.00 15.62 228 TYR B CA 1
ATOM 3386 C C . TYR B 1 209 ? -5.031 5.589 78.943 1.00 19.95 228 TYR B C 1
ATOM 3387 O O . TYR B 1 209 ? -4.096 5.795 79.716 1.00 19.37 228 TYR B O 1
ATOM 3396 N N . THR B 1 210 ? -5.363 6.412 77.935 1.00 16.62 229 THR B N 1
ATOM 3397 C CA . THR B 1 210 ? -4.689 7.707 77.723 1.00 16.73 229 THR B CA 1
ATOM 3398 C C . THR B 1 210 ? -5.058 8.589 78.919 1.00 19.33 229 THR B C 1
ATOM 3399 O O . THR B 1 210 ? -6.225 8.762 79.205 1.00 17.31 229 THR B O 1
ATOM 3403 N N . ASN B 1 211 ? -4.065 9.144 79.596 1.00 17.23 230 ASN B N 1
ATOM 3404 C CA . ASN B 1 211 ? -4.273 9.958 80.807 1.00 17.48 230 ASN B CA 1
ATOM 3405 C C . ASN B 1 211 ? -4.536 11.403 80.437 1.00 21.66 230 ASN B C 1
ATOM 3406 O O . ASN B 1 211 ? -3.618 12.220 80.340 1.00 22.27 230 ASN B O 1
ATOM 3411 N N . LEU B 1 212 ? -5.783 11.711 80.176 1.00 18.49 231 LEU B N 1
ATOM 3412 C CA . LEU B 1 212 ? -6.193 12.984 79.626 1.00 16.77 231 LEU B CA 1
ATOM 3413 C C . LEU B 1 212 ? -5.898 14.220 80.486 1.00 22.84 231 LEU B C 1
ATOM 3414 O O . LEU B 1 212 ? -5.761 15.305 79.916 1.00 22.31 231 LEU B O 1
ATOM 3419 N N . CYS B 1 213 ? -5.788 14.068 81.809 1.00 21.51 232 CYS B N 1
ATOM 3420 C CA . CYS B 1 213 ? -5.483 15.192 82.726 1.00 22.52 232 CYS B CA 1
ATOM 3421 C C . CYS B 1 213 ? -4.140 15.832 82.359 1.00 26.53 232 CYS B C 1
ATOM 3422 O O . CYS B 1 213 ? -3.952 17.019 82.630 1.00 26.12 232 CYS B O 1
ATOM 3425 N N . LYS B 1 214 ? -3.222 15.057 81.738 1.00 22.59 233 LYS B N 1
ATOM 3426 C CA . LYS B 1 214 ? -1.899 15.531 81.277 1.00 23.51 233 LYS B CA 1
ATOM 3427 C C . LYS B 1 214 ? -1.935 16.403 79.999 1.00 28.77 233 LYS B C 1
ATOM 3428 O O . LYS B 1 214 ? -0.897 16.966 79.640 1.00 31.73 233 LYS B O 1
ATOM 3434 N N . PHE B 1 215 ? -3.099 16.544 79.341 1.00 23.72 234 PHE B N 1
ATOM 3435 C CA . PHE B 1 215 ? -3.252 17.191 78.032 1.00 21.95 234 PHE B CA 1
ATOM 3436 C C . PHE B 1 215 ? -4.274 18.330 77.916 1.00 26.94 234 PHE B C 1
ATOM 3437 O O . PHE B 1 215 ? -4.508 18.799 76.801 1.00 27.72 234 PHE B O 1
ATOM 3445 N N . THR B 1 216 ? -4.842 18.813 79.032 1.00 22.46 235 THR B N 1
ATOM 3446 C CA . THR B 1 216 ? -5.812 19.897 79.003 1.00 22.44 235 THR B CA 1
ATOM 3447 C C . THR B 1 216 ? -5.294 21.143 78.290 1.00 27.55 235 THR B C 1
ATOM 3448 O O . THR B 1 216 ? -6.045 21.712 77.515 1.00 27.28 235 THR B O 1
ATOM 3452 N N . LYS B 1 217 ? -4.018 21.535 78.522 1.00 28.33 236 LYS B N 1
ATOM 3453 C CA . LYS B 1 217 ? -3.415 22.714 77.864 1.00 29.77 236 LYS B CA 1
ATOM 3454 C C . LYS B 1 217 ? -3.365 22.461 76.364 1.00 34.35 236 LYS B C 1
ATOM 3455 O O . LYS B 1 217 ? -3.923 23.273 75.624 1.00 33.20 236 LYS B O 1
ATOM 3461 N N . TRP B 1 218 ? -2.780 21.291 75.912 1.00 32.35 237 TRP B N 1
ATOM 3462 C CA . TRP B 1 218 ? -2.760 20.938 74.483 1.00 31.48 237 TRP B CA 1
ATOM 3463 C C . TRP B 1 218 ? -4.168 20.927 73.901 1.00 31.77 237 TRP B C 1
ATOM 3464 O O . TRP B 1 218 ? -4.364 21.492 72.836 1.00 31.91 237 TRP B O 1
ATOM 3475 N N . ILE B 1 219 ? -5.160 20.300 74.583 1.00 26.01 238 ILE B N 1
ATOM 3476 C CA . ILE B 1 219 ? -6.537 20.242 74.061 1.00 24.24 238 ILE B CA 1
ATOM 3477 C C . ILE B 1 219 ? -7.130 21.649 73.862 1.00 31.88 238 ILE B C 1
ATOM 3478 O O . ILE B 1 219 ? -7.666 21.950 72.785 1.00 30.46 238 ILE B O 1
ATOM 3483 N N . GLN B 1 220 ? -7.045 22.496 74.917 1.00 31.45 239 GLN B N 1
ATOM 3484 C CA . GLN B 1 220 ? -7.569 23.863 74.888 1.00 31.96 239 GLN B CA 1
ATOM 3485 C C . GLN B 1 220 ? -6.880 24.693 73.799 1.00 34.49 239 GLN B C 1
ATOM 3486 O O . GLN B 1 220 ? -7.575 25.244 72.950 1.00 34.01 239 GLN B O 1
ATOM 3492 N N . GLU B 1 221 ? -5.531 24.717 73.784 1.00 31.75 240 GLU B N 1
ATOM 3493 C CA . GLU B 1 221 ? -4.742 25.476 72.806 1.00 31.52 240 GLU B CA 1
ATOM 3494 C C . GLU B 1 221 ? -4.990 25.040 71.362 1.00 33.99 240 GLU B C 1
ATOM 3495 O O . GLU B 1 221 ? -5.135 25.905 70.506 1.00 33.45 240 GLU B O 1
ATOM 3501 N N . THR B 1 222 ? -5.092 23.718 71.094 1.00 29.79 241 THR B N 1
ATOM 3502 C CA . THR B 1 222 ? -5.355 23.194 69.743 1.00 28.41 241 THR B CA 1
ATOM 3503 C C . THR B 1 222 ? -6.754 23.594 69.274 1.00 32.75 241 THR B C 1
ATOM 3504 O O . THR B 1 222 ? -6.893 24.039 68.129 1.00 31.06 241 THR B O 1
ATOM 3508 N N . ILE B 1 223 ? -7.791 23.466 70.143 1.00 29.48 242 ILE B N 1
ATOM 3509 C CA . ILE B 1 223 ? -9.151 23.862 69.765 1.00 29.96 242 ILE B CA 1
ATOM 3510 C C . ILE B 1 223 ? -9.170 25.374 69.443 1.00 37.03 242 ILE B C 1
ATOM 3511 O O . ILE B 1 223 ? -9.707 25.769 68.409 1.00 36.59 242 ILE B O 1
ATOM 3516 N N . GLN B 1 224 ? -8.561 26.198 70.316 1.00 37.52 243 GLN B N 1
ATOM 3517 C CA . GLN B 1 224 ? -8.486 27.652 70.135 1.00 38.61 243 GLN B CA 1
ATOM 3518 C C . GLN B 1 224 ? -7.725 28.060 68.864 1.00 44.67 243 GLN B C 1
ATOM 3519 O O . GLN B 1 224 ? -8.240 28.879 68.092 1.00 45.61 243 GLN B O 1
ATOM 3525 N N . 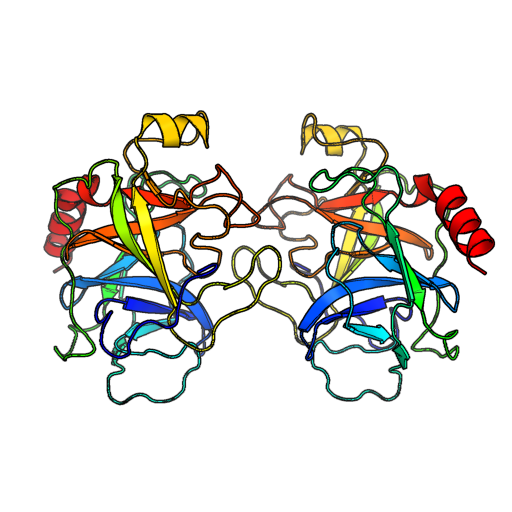ALA B 1 225 ? -6.555 27.437 68.607 1.00 40.85 244 ALA B N 1
ATOM 3526 C CA . ALA B 1 225 ? -5.741 27.706 67.415 1.00 40.11 244 ALA B CA 1
ATOM 3527 C C . ALA B 1 225 ? -6.422 27.286 66.105 1.00 43.88 244 ALA B C 1
ATOM 3528 O O . ALA B 1 225 ? -6.054 27.783 65.040 1.00 44.34 244 ALA B O 1
ATOM 3530 N N . ASN B 1 226 ? -7.413 26.383 66.181 1.00 39.26 245 ASN B N 1
ATOM 3531 C CA . ASN B 1 226 ? -8.120 25.888 65.005 1.00 38.38 245 ASN B CA 1
ATOM 3532 C C . ASN B 1 226 ? -9.604 26.278 65.011 1.00 44.73 245 ASN B C 1
ATOM 3533 O O . ASN B 1 226 ? -10.437 25.557 64.461 1.00 44.20 245 ASN B O 1
ATOM 3538 N N . SER B 1 227 ? -9.918 27.460 65.600 1.00 44.81 246 SER B N 1
ATOM 3539 C CA . SER B 1 227 ? -11.277 28.017 65.697 1.00 52.44 246 SER B CA 1
ATOM 3540 C C . SER B 1 227 ? -11.614 28.901 64.509 1.00 75.07 246 SER B C 1
ATOM 3541 O O . SER B 1 227 ? -12.764 28.811 64.024 1.00 80.33 246 SER B O 1
#

Organism: Homo sapiens (NCBI:txid9606)

InterPro domains:
  IPR001254 Serine proteases, trypsin domain [PF00089] (67-285)
  IPR001254 Serine proteases, trypsin domain [PS50240] (67-290)
  IPR001254 Serine proteases, trypsin domain [SM00020] (66-285)
  IPR001254 Serine proteases, trypsin domain [cd00190] (67-288)
  IPR001314 Peptidase S1A, chymotrypsin family [PR00722] (94-109)
  IPR001314 Peptidase S1A, chymotrypsin family [PR00722] (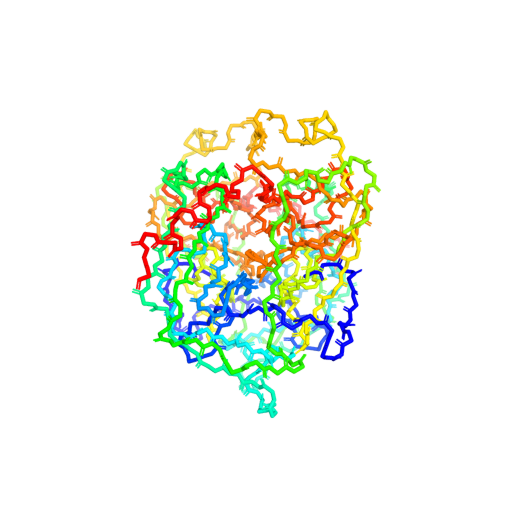149-163)
  IPR001314 Peptidase S1A, chymotrypsin family [PR00722] (238-250)
  IPR009003 Peptidase S1, PA clan [SSF50494] (8-290)
  IPR018114 Serine proteases, trypsin family, histidine active site [PS00134] (104-109)
  IPR033116 Serine proteases, trypsin family, serine active site [PS00135] (239-250)

Foldseek 3Di:
DAPFAQDDQLPQQQWKFFADPPRHGQEIWGAADQFKIKFFVVSPDQTPKIWGLDWFSDPPDDPRIDIWHFPDKAQDPPDDPPAQASGMIMTTTPDGHDDDSNHDHFHEALDFDDFFFKKKAKFQFANDPPDGHTDGTMGIDIKTWHHVVLVCVLPPPRDDPQKTFIHQAARDADQPSHGGTFIGTPRHTQWTQGAWDHPPRHHSITTMTGGCSVCPVVVVVVVVVVD/DAPFAQDDQLPQQQWKFFADPPGRGQEIWGAAFQFKIKFFVQSPPQTPKIWGLDWWSDPPDDPRIDIWHFPDKAQDVVDDPPAQASGMIMTTTPDGHDDDSNHDHFHAALDFDDFFFKKKAKFQFANDPPDGHTDGTIGIHIKTWHDVVLQCVLPPPRDDPQKTFIHQAQRDADQGRHGGTFIGTPRHTAWTQGAWDHPPRHHSTTTMTGGCSVCPVVVVVVVVVVD

CATH classification: 2.40.10.10

Secondary structure (DSSP, 8-state):
-BT-EEPPTTS-TTEEEEEETTTEEEEEEEEEETTEEEE-TT--SPPSEEEES--BSS----TT-EEE-EEEEEE-TT--TT--TT--EEEEESS-----SSS---PBPSSPPPTT-EEEEEESS-SSSSS----SB-EEEEEEBPPHHHHHHHSTTT--TTEEEE--STT-B--TT-TT-EEEETTEEEEEEEE--SSTT-TT--EEEEEGGGGHHHHHHHHHHT-/-BT-EEPPTTS-TTEEEEEETTTEEEEEEEEEETTEEEE-TT--SPPSEEEES--BSS----TT-EEE-EEEEEE-TT--TT--TT--EEEEESS-----SSS---PBPSSPPPTT-EEEEEESS-SSSSS----SB-EEEEEEBPPHHHHHHHSTTT--TTEEEE--STT-B--TT-TT-EEEETTEEEEEEEE--SSTT-TT--EEEEEGGGGHHHHHHHHHHT-

Radius of gyration: 23.54 Å; Cα contacts (8 Å, |Δi|>4): 1255; chains: 2; bounding box: 51×74×50 Å

Nearest PDB structures (foldseek):
  2psy-assembly1_A  TM=9.947E-01  e=3.633E-42  Homo sapiens
  1npm-assembly2_B  TM=9.619E-01  e=1.034E-28  Mus musculus
  5ms4-assembly1_A  TM=9.583E-01  e=4.474E-28  Homo sapiens
  4nfe-assembly1_A  TM=9.607E-01  e=2.107E-26  Homo sapiens
  2aiq-assembly1_A  TM=9.268E-01  e=4.425E-23  Agkistrodon contortrix contortrix